Protein AF-A0A7R9D866-F1 (afdb_monomer)

Nearest PDB structures (foldseek):
  3kbt-assembly2_B  TM=8.976E-01  e=1.742E-11  Homo sapiens
  1u4q-assembly2_B  TM=5.237E-01  e=7.093E-11  Gallus gallus
  5j4o-assembly1_A  TM=8.347E-01  e=9.584E-07  Homo sapiens
  1cun-assembly1_C  TM=5.109E-01  e=5.280E-08  Gallus gallus
  1u5p-assembly1_A  TM=6.389E-01  e=6.980E-07  Gallus gallus

pLDDT: mean 73.23, std 23.26, range [23.0, 97.94]

Secondary structure (DSSP, 8-state):
--------HHHHHHHHHHHHHHHHHHHHHHHHHHHHHHHHHHHHHHHHHHHHHHHHHHHHHHSS-------------THHHHHHHHHHHHHHHHHHHHHHHHHH-GGGG-GGGHHHHHHHHHHHHHHHHHHHHHHHHHHHHHHHHHTTTT-------------------------------S-------------------------SSSSSSS--------THHHHHHHHHHHHHH-GGGHHHHHHHHHHHHHHHHHHHHHHHHHHHHHHHHHHHHHHHHHHHHHHHHHHHHHHHHS-----SSHHHHHHHHHHHHHHHHHHHHHHHHHHHHHHHHHHHHHH-GGGHHHHHHHHHHHHHHHHHTHHHHHHHHHHHHHHHHHHHHHHHHHHHHHHHHHHHHHHS-----SSHHHHHHHHHHHHHHHHHHHHHHHHHHHHHHHHHHHHHTT-TTHHHHHHHHHHHHHHHHHHHHHHHHHHHHHHHHHHHHHHHHHHHHHHHHHHHHHHHHHHHHHHHHHHHHHT-----SSHHHHHHHHHHHHHHHHHHHHHHHHHHHHHHHHHHHHHTT-TTHHHHHHHHHHHHHHHHHHHHHHHHHHHHHHHHHHHHHHHHHHHHHHHHHHHHHHHHH-S-TTSGGGGTS--S---------HHHHHHHHHHHHHHHHHHHHHHHHHHHHHHHHHHHHHHTT-TTHHHHHHHHHHHHHHHHHHHHHHHHHHHHHHHHHHHHHHTT-

Foldseek 3Di:
DDPPDPDDPVVVVVVVVVVVVVVVVVVVVVVVVVVVVVVVVVVVVVVVVVVVVVVVVVVVVVVVDDPDDDDDDDDDALPVVVVVLVVLLVVLLVVLVVLLVVLPPPPLPDQPPLVVVLVVLVVSLVVLVVCVVSLVVSVVLQVVLPVPPPDDDDDDDDDDDDPDDPPDDDDDDDDDDDPDDDDDDDDDDDDDDDDDDDDDDDDDPDDDDPPPPPDDPDPDPDPVVVVVVSSVVVSVPDVPCSVVVVVSSVVSVVSSVVSSVSSVVVSVVSCLSCLVVVLVVLLVVLVVVLVVVVVVLVPPDLDDALVRLVVVLVVLVVVVVVLVVNVVSLVVSVVSLVVCCVVPVVPNVVSVVSSVVSVVSSVVVVVSSVVSNVSSVLVNLVNVLVVLLVVLVVVLVVLQCLLQDPDCDDALVSLVVNLVVLVVSLVVLVVCVVSLVVSLVSLVVSLVVPHPCNVVSVVSNVVSVVSSVVSNVSSVVSNVVSVVVNVVNVVVVVVVLVVLVVVLVVLLVVLVVVLVVLVVVLPDLDLDDALVRLVVVLVVLVVSLVVLVVCVVSLVVSVVSLVVSLVVVDPCNVVSVVSNVVSVVSSVVSNVSSVVSNVSSVLSNLVNVLVVLLVVLLVVLVVLLVVLVDPDPDPDVVPPDDPDDDDDDDDPDPVVLVVSLVVLVVSLVVCCVVSVVSLVVSLVSLCVCVVVVRPVNVVSVVSNVVSVVSVVVSNVSSVVSNVVSVCVVVVVVVVVD

Radius of gyration: 72.18 Å; Cα contacts (8 Å, |Δi|>4): 301; chains: 1; bounding box: 142×90×202 Å

Sequence (737 aa):
MVKQECLCPADKVHKKAESINDRRNANRDKAMQYMDKLKDQLQLHQFLQVTLWCLVWYRASVMCGIVRVSGVVSCECPEREMHSSIIDCEELGEWVQEKHITAQDETYRSAKTVHSKWTRHQAFEAEIASNKDRLFRIQQVTTNSSHNRIADVTLKRTKSLNIISLASCILTKSSKSWGRWSIQLLVEGCTNQSSARQQCAPNTGKQGWAELLQNRNVTHHSPSSFSRQAADELIKEKPELSELIEPKISELGQQFDDLESTTKDKGERLFDANREVLLHQTCDDIDSWMNELEKQIESEDTGNDLASVNILMQKQQMIETQMAVKARQVSELEKQAEYIQKTAPEKIEPIIYKKTQVEERFQQLKAPLLDRQRQLEKKKEAFQFRRDVEDEKLWIAEKLPQANSTEYGNSLFNVNTLKKKNQSLRTEIDNHETRINLVCGNGQKLIEEGHEDSAEFTERIDDLLDKWGHLKDSVENRHNRLLQSEKAQQVSASVAELCARAQYLFDASEAESWMSEQELYMMVEDRGKDEISTQNLMKKHETLELAVEDYANNIRQLGETARQLTSEQHPLSDQIAVKQSQVDKLYAGLKDLAGERRAKLDEALQLFMLNREVDDLEQWIAERELVAASHELGQDYDHVTVRGGASRRNCSCPATVGLLWERFKEFARDTEAIGSERVAAVNGIADQLIGASHSDSATIAEWKDGLNEAWQDLLELIETRTQVRSKAPSLLVATRL

Mean predicted aligned error: 20.82 Å

Solvent-accessible surface area (backbone atoms only — not comparable to full-atom values): 43107 Å² total; per-residue (Å²): 136,83,86,78,78,83,71,50,74,66,53,57,49,48,56,50,51,49,54,50,49,51,53,50,49,54,50,49,50,49,51,48,52,52,51,48,51,50,48,50,48,48,48,47,49,51,47,48,49,52,44,47,50,44,46,56,48,42,55,56,39,64,77,52,76,74,86,78,76,87,81,88,87,82,90,84,73,62,75,58,60,59,55,48,54,52,49,54,49,50,56,50,41,54,48,43,51,56,49,35,53,62,49,66,53,64,80,72,76,59,79,90,50,49,66,68,50,40,58,51,46,56,55,49,53,53,54,51,59,63,46,50,65,51,54,55,52,57,51,57,66,50,62,66,65,63,72,69,79,81,80,86,82,89,86,89,77,92,86,79,92,87,88,87,78,83,93,77,81,77,95,74,85,80,88,91,78,90,88,80,90,77,91,93,86,82,89,83,86,83,90,80,79,94,76,85,80,84,88,82,86,89,83,81,98,81,83,87,81,82,83,81,84,83,84,78,93,70,86,72,86,60,76,66,66,60,61,46,56,45,48,64,55,51,60,71,76,56,70,77,62,60,76,66,48,55,63,53,53,51,50,45,50,51,51,45,52,52,37,51,50,49,38,49,57,51,48,53,55,40,47,63,73,35,46,65,58,53,50,52,51,52,52,53,58,48,49,56,50,49,62,53,49,49,62,60,62,73,49,83,79,60,60,94,46,60,68,50,26,52,52,51,50,53,52,50,54,51,49,51,54,51,49,57,52,50,52,52,51,55,60,46,51,52,57,55,48,56,50,41,51,76,76,46,60,93,64,38,66,70,52,50,53,54,50,51,54,52,50,52,54,60,56,60,55,49,56,60,54,54,48,51,49,52,54,41,48,52,53,41,52,52,42,48,47,59,47,52,54,52,57,51,51,49,53,49,61,68,48,39,61,72,28,67,50,84,82,46,64,95,42,63,69,49,19,54,53,50,48,54,51,53,51,51,53,48,53,53,50,66,60,46,46,62,56,55,54,48,55,45,50,56,42,49,50,42,41,75,72,63,43,92,61,31,70,60,45,50,55,54,42,51,57,48,50,52,55,50,50,52,45,52,50,34,40,49,51,40,49,53,50,32,54,51,43,41,52,51,41,52,51,52,50,56,50,49,55,53,49,54,52,52,48,51,57,47,55,53,48,52,51,50,56,52,50,56,55,52,42,61,63,46,70,59,83,81,45,60,90,48,55,68,52,18,54,55,50,45,58,53,46,54,54,51,51,49,55,54,59,63,44,49,59,57,56,52,49,52,56,50,52,45,48,55,60,40,71,71,72,45,99,56,30,67,58,48,54,52,52,48,53,49,52,55,48,53,54,50,51,46,52,52,43,43,54,53,43,50,49,55,35,47,54,46,37,52,51,40,51,48,50,48,59,47,52,64,43,52,53,49,48,55,58,48,38,54,66,55,66,53,90,70,93,80,64,77,72,70,80,79,76,69,97,70,90,82,82,93,77,96,69,102,49,76,65,60,60,49,52,57,50,51,53,49,51,49,52,49,50,54,47,52,55,56,46,52,52,51,53,51,50,54,46,51,51,45,52,50,41,44,73,70,65,40,95,58,35,67,60,46,47,52,54,48,50,52,53,50,50,58,52,50,52,44,48,53,46,45,49,52,53,49,56,57,58,65,45,46,65,55,50,61,55,63,75,69,116

InterPro domains:
  IPR002017 Spectrin repeat [PF00435] (88-142)
  IPR002017 Spectrin repeat [PF00435] (279-377)
  IPR002017 Spectrin repeat [PF00435] (381-484)
  IPR002017 Spectrin repeat [PF00435] (503-603)
  IPR002017 Spectrin repeat [PF00435] (654-723)
  IPR018159 Spectrin/alpha-actinin [SM00150] (83-271)
  IPR018159 Spectrin/alpha-actinin [SM00150] (277-377)
  IPR018159 Spectrin/alpha-actinin [SM00150] (383-483)
  IPR018159 Spectrin/alpha-actinin [SM00150] (502-602)
  IPR018159 Spectrin/alpha-actinin [SM00150] (608-726)
  IPR018159 Spectrin/alpha-actinin [cd00176] (279-485)
  IPR018159 Spectrin/alpha-actinin [cd00176] (503-723)

Organism: Timema poppense (NCBI:txid170557)

Structure (mmCIF, N/CA/C/O backbone):
data_AF-A0A7R9D866-F1
#
_entry.id   AF-A0A7R9D866-F1
#
loop_
_atom_site.group_PDB
_atom_site.id
_atom_site.type_symbol
_atom_site.label_atom_id
_atom_site.label_alt_id
_atom_site.label_comp_id
_atom_site.label_asym_id
_atom_site.label_entity_id
_atom_site.label_seq_id
_atom_site.pdbx_PDB_ins_code
_atom_site.Cartn_x
_atom_site.Cartn_y
_atom_site.Cartn_z
_atom_site.occupancy
_atom_site.B_iso_or_equiv
_atom_site.auth_seq_id
_atom_site.auth_comp_id
_atom_site.auth_asym_id
_atom_site.auth_atom_id
_atom_site.pdbx_PDB_model_num
ATOM 1 N N . MET A 1 1 ? 16.290 36.477 7.939 1.00 36.44 1 MET A N 1
ATOM 2 C CA . MET A 1 1 ? 16.552 35.096 7.477 1.00 36.44 1 MET A CA 1
ATOM 3 C C . MET A 1 1 ? 16.525 34.176 8.688 1.00 36.44 1 MET A C 1
ATOM 5 O O . MET A 1 1 ? 17.475 34.191 9.458 1.00 36.44 1 MET A O 1
ATOM 9 N N . VAL A 1 2 ? 15.440 33.429 8.905 1.00 38.31 2 VAL A N 1
ATOM 10 C CA . VAL A 1 2 ? 15.405 32.382 9.941 1.00 38.31 2 VAL A CA 1
ATOM 11 C C . VAL A 1 2 ? 15.874 31.089 9.278 1.00 38.31 2 VAL A C 1
ATOM 13 O O . VAL A 1 2 ? 15.253 30.644 8.316 1.00 38.31 2 VAL A O 1
ATOM 16 N N . LYS A 1 3 ? 16.992 30.515 9.738 1.00 43.59 3 LYS A N 1
ATOM 17 C CA . LYS A 1 3 ? 17.464 29.211 9.252 1.00 43.59 3 LYS A CA 1
ATOM 18 C C . LYS A 1 3 ? 16.506 28.129 9.749 1.00 43.59 3 LYS A C 1
ATOM 20 O O . LYS A 1 3 ? 16.560 27.738 10.909 1.00 43.59 3 LYS A O 1
ATOM 25 N N . GLN A 1 4 ? 15.624 27.664 8.872 1.00 44.66 4 GLN A N 1
ATOM 26 C CA . GLN A 1 4 ? 14.752 26.532 9.152 1.00 44.66 4 GLN A CA 1
ATOM 27 C C . GLN A 1 4 ? 15.505 25.249 8.780 1.00 44.66 4 GLN A C 1
ATOM 29 O O . GLN A 1 4 ? 15.511 24.824 7.627 1.00 44.66 4 GLN A O 1
ATOM 34 N N . GLU A 1 5 ? 16.223 24.683 9.752 1.00 50.91 5 GLU A N 1
ATOM 35 C CA . GLU A 1 5 ? 17.024 23.474 9.546 1.00 50.91 5 GLU A CA 1
ATOM 36 C C . GLU A 1 5 ? 16.135 22.299 9.119 1.00 50.91 5 GLU A C 1
ATOM 38 O O . GLU A 1 5 ? 15.237 21.859 9.843 1.00 50.91 5 GLU A O 1
ATOM 43 N N . CYS A 1 6 ? 16.393 21.790 7.914 1.00 52.19 6 CYS A N 1
ATOM 44 C CA . CYS A 1 6 ? 15.701 20.641 7.345 1.00 52.19 6 CYS A CA 1
ATOM 45 C C . CYS A 1 6 ? 16.206 19.343 7.988 1.00 52.19 6 CYS A C 1
ATOM 47 O O . CYS A 1 6 ? 16.961 18.588 7.383 1.00 52.19 6 CYS A O 1
ATOM 49 N N . LEU A 1 7 ? 15.776 19.099 9.228 1.00 53.88 7 LEU A N 1
ATOM 50 C CA . LEU A 1 7 ? 16.006 17.846 9.949 1.00 53.88 7 LEU A CA 1
ATOM 51 C C . LEU A 1 7 ? 15.484 16.647 9.142 1.00 53.88 7 LEU A C 1
ATOM 53 O O . LEU A 1 7 ? 14.345 16.658 8.650 1.00 53.88 7 LEU A O 1
ATOM 57 N N . CYS A 1 8 ? 16.322 15.615 9.046 1.00 58.81 8 CYS A N 1
ATOM 58 C CA . CYS A 1 8 ? 16.080 14.392 8.293 1.00 58.81 8 CYS A CA 1
ATOM 59 C C . CYS A 1 8 ? 14.799 13.690 8.795 1.00 58.81 8 CYS A C 1
ATOM 61 O O . CYS A 1 8 ? 14.462 13.787 9.982 1.00 58.81 8 CYS A O 1
ATOM 63 N N . PRO A 1 9 ? 14.065 12.939 7.947 1.00 61.91 9 PRO A N 1
ATOM 64 C CA . PRO A 1 9 ? 12.976 12.082 8.416 1.00 61.91 9 PRO A CA 1
ATOM 65 C C . PRO A 1 9 ? 13.384 11.156 9.575 1.00 61.91 9 PRO A C 1
ATOM 67 O O . PRO A 1 9 ? 12.585 10.951 10.488 1.00 61.91 9 PRO A O 1
ATOM 70 N N . ALA A 1 10 ? 14.637 10.682 9.594 1.00 65.38 10 ALA A N 1
ATOM 71 C CA . ALA A 1 10 ? 15.203 9.914 10.702 1.00 65.38 10 ALA A CA 1
ATOM 72 C C . ALA A 1 10 ? 15.223 10.708 12.023 1.00 65.38 10 ALA A C 1
ATOM 74 O O . ALA A 1 10 ? 14.770 10.194 13.043 1.00 65.38 10 ALA A O 1
ATOM 75 N N . ASP A 1 11 ? 15.632 11.981 12.007 1.00 67.06 11 ASP A N 1
ATOM 76 C CA . ASP A 1 11 ? 15.671 12.841 13.201 1.00 67.06 11 ASP A CA 1
ATOM 77 C C . ASP A 1 11 ? 14.266 13.120 13.750 1.00 67.06 11 ASP A C 1
ATOM 79 O O . ASP A 1 11 ? 14.059 13.212 14.961 1.00 67.06 11 ASP A O 1
ATOM 83 N N . LYS A 1 12 ? 13.268 13.237 12.863 1.00 70.38 12 LYS A N 1
ATOM 84 C CA . LYS A 1 12 ? 11.856 13.391 13.256 1.00 70.38 12 LYS A CA 1
ATOM 85 C C . LYS A 1 12 ? 11.315 12.122 13.917 1.00 70.38 12 LYS A C 1
ATOM 87 O O . LYS A 1 12 ? 10.538 12.223 14.866 1.00 70.38 12 LYS A O 1
ATOM 92 N N . VAL A 1 13 ? 11.729 10.943 13.447 1.00 71.56 13 VAL A N 1
ATOM 93 C CA . VAL A 1 13 ? 11.410 9.660 14.090 1.00 71.56 13 VAL A CA 1
ATOM 94 C C . VAL A 1 13 ? 12.141 9.531 15.429 1.00 71.56 13 VAL A C 1
ATOM 96 O O . VAL A 1 13 ? 11.499 9.182 16.416 1.00 71.56 13 VAL A O 1
ATOM 99 N N . HIS A 1 14 ? 13.424 9.901 15.504 1.00 74.69 14 HIS A N 1
ATOM 100 C CA . HIS A 1 14 ? 14.216 9.865 16.736 1.00 74.69 14 HIS A CA 1
ATOM 101 C C . HIS A 1 14 ? 13.623 10.770 17.824 1.00 74.69 14 HIS A C 1
ATOM 103 O O . HIS A 1 14 ? 13.295 10.286 18.903 1.00 74.69 14 HIS A O 1
ATOM 109 N N . LYS A 1 15 ? 13.333 12.042 17.510 1.00 74.94 15 LYS A N 1
ATOM 110 C CA . LYS A 1 15 ? 12.677 12.976 18.447 1.00 74.94 15 LYS A CA 1
ATOM 111 C C . LYS A 1 15 ? 11.297 12.496 18.905 1.00 74.94 15 LYS A C 1
ATOM 113 O O . LYS A 1 15 ? 10.879 12.769 20.029 1.00 74.94 15 LYS A O 1
ATOM 118 N N . LYS A 1 16 ? 10.567 11.769 18.051 1.00 76.25 16 LYS A N 1
ATOM 119 C CA . LYS A 1 16 ? 9.271 11.176 18.413 1.00 76.25 16 LYS A CA 1
ATOM 120 C C . LYS A 1 16 ? 9.440 9.938 19.303 1.00 76.25 16 LYS A C 1
ATOM 122 O O . LYS A 1 16 ? 8.628 9.747 20.205 1.00 76.25 16 LYS A O 1
ATOM 127 N N . ALA A 1 17 ? 10.492 9.145 19.099 1.00 75.31 17 ALA A N 1
ATOM 128 C CA . ALA A 1 17 ? 10.863 8.036 19.975 1.00 75.31 17 ALA A CA 1
ATOM 129 C C . ALA A 1 17 ? 11.343 8.530 21.353 1.00 75.31 17 ALA A C 1
ATOM 131 O O . ALA A 1 17 ? 10.880 8.006 22.364 1.00 75.31 17 ALA A O 1
ATOM 132 N N . GLU A 1 18 ? 12.165 9.583 21.404 1.00 80.12 18 GLU A N 1
ATOM 133 C CA . GLU A 1 18 ? 12.546 10.280 22.643 1.00 80.12 18 GLU A CA 1
ATOM 134 C C . GLU A 1 18 ? 11.307 10.792 23.378 1.00 80.12 18 GLU A C 1
ATOM 136 O O . GLU A 1 18 ? 11.073 10.385 24.508 1.00 80.12 18 GLU A O 1
ATOM 141 N N . SER A 1 19 ? 10.414 11.533 22.711 1.00 82.00 19 SER A N 1
ATOM 142 C CA . SER A 1 19 ? 9.166 12.017 23.323 1.00 82.00 19 SER A CA 1
ATOM 143 C C . SER A 1 19 ? 8.268 10.894 23.879 1.00 82.00 19 SER A C 1
ATOM 145 O O . SER A 1 19 ? 7.607 11.066 24.908 1.00 82.00 19 SER A O 1
ATOM 147 N N . ILE A 1 20 ? 8.239 9.720 23.237 1.00 79.44 20 ILE A N 1
ATOM 148 C CA . ILE A 1 20 ? 7.527 8.537 23.749 1.00 79.44 20 ILE A CA 1
ATOM 149 C C . ILE A 1 20 ? 8.255 7.942 24.963 1.00 79.44 20 ILE A C 1
ATOM 151 O O . ILE A 1 20 ? 7.600 7.574 25.940 1.00 79.44 20 ILE A O 1
ATOM 155 N N . ASN A 1 21 ? 9.587 7.872 24.934 1.00 81.88 21 ASN A N 1
ATOM 156 C CA . ASN A 1 21 ? 10.396 7.389 26.050 1.00 81.88 21 ASN A CA 1
ATOM 157 C C . ASN A 1 21 ? 10.304 8.327 27.264 1.00 81.88 21 ASN A C 1
ATOM 159 O O . ASN A 1 21 ? 10.106 7.852 28.376 1.00 81.88 21 ASN A O 1
ATOM 163 N N . ASP A 1 22 ? 10.314 9.642 27.058 1.00 84.31 22 ASP A N 1
ATOM 164 C CA . ASP A 1 22 ? 10.128 10.660 28.095 1.00 84.31 22 ASP A CA 1
ATOM 165 C C . ASP A 1 22 ? 8.741 10.561 28.728 1.00 84.31 22 ASP A C 1
ATOM 167 O O . ASP A 1 22 ? 8.611 10.568 29.950 1.00 84.31 22 ASP A O 1
ATOM 171 N N . ARG A 1 23 ? 7.687 10.366 27.922 1.00 79.88 23 ARG A N 1
ATOM 172 C CA . ARG A 1 23 ? 6.336 10.080 28.437 1.00 79.88 23 ARG A CA 1
ATOM 173 C C . ARG A 1 23 ? 6.280 8.766 29.217 1.00 79.88 23 ARG A C 1
ATOM 175 O O . ARG A 1 23 ? 5.567 8.688 30.219 1.00 79.88 23 ARG A O 1
ATOM 182 N N . ARG A 1 24 ? 7.019 7.736 28.787 1.00 80.06 24 ARG A N 1
ATOM 183 C CA . ARG A 1 24 ? 7.123 6.451 29.496 1.00 80.06 24 ARG A CA 1
ATOM 184 C C . ARG A 1 24 ? 7.842 6.614 30.834 1.00 80.06 24 ARG A C 1
ATOM 186 O O . ARG A 1 24 ? 7.365 6.083 31.834 1.00 80.06 24 ARG A O 1
ATOM 193 N N . ASN A 1 25 ? 8.934 7.371 30.858 1.00 83.12 25 ASN A N 1
ATOM 194 C CA . ASN A 1 25 ? 9.715 7.670 32.054 1.00 83.12 25 ASN A CA 1
ATOM 195 C C . ASN A 1 25 ? 8.901 8.538 33.020 1.00 83.12 25 ASN A C 1
ATOM 197 O O . ASN A 1 25 ? 8.714 8.136 34.157 1.00 83.12 25 ASN A O 1
ATOM 201 N N . ALA A 1 26 ? 8.254 9.609 32.554 1.00 83.12 26 ALA A N 1
ATOM 202 C CA . ALA A 1 26 ? 7.369 10.436 33.375 1.00 83.12 26 ALA A CA 1
ATOM 203 C C . ALA A 1 26 ? 6.179 9.653 33.969 1.00 83.12 26 ALA A C 1
ATOM 205 O O . ALA A 1 26 ? 5.779 9.901 35.106 1.00 83.12 26 ALA A O 1
ATOM 206 N N . ASN A 1 27 ? 5.611 8.685 33.239 1.00 78.06 27 ASN A N 1
ATOM 207 C CA . ASN A 1 27 ? 4.582 7.793 33.786 1.00 78.06 27 ASN A CA 1
ATOM 208 C C . ASN A 1 27 ? 5.159 6.777 34.786 1.00 78.06 27 ASN A C 1
ATOM 210 O O . ASN A 1 27 ? 4.512 6.490 35.792 1.00 78.06 27 ASN A O 1
ATOM 214 N N . ARG A 1 28 ? 6.372 6.262 34.550 1.00 79.75 28 ARG A N 1
ATOM 215 C CA . ARG A 1 28 ? 7.096 5.398 35.495 1.00 79.75 28 ARG A CA 1
ATOM 216 C C . ARG A 1 28 ? 7.444 6.152 36.780 1.00 79.75 28 ARG A C 1
ATOM 218 O O . ARG A 1 28 ? 7.249 5.603 37.857 1.00 79.75 28 ARG A O 1
ATOM 225 N N . ASP A 1 29 ? 7.877 7.402 36.682 1.00 81.88 29 ASP A N 1
ATOM 226 C CA . ASP A 1 29 ? 8.207 8.257 37.822 1.00 81.88 29 ASP A CA 1
ATOM 227 C C . ASP A 1 29 ? 6.953 8.627 38.611 1.00 81.88 29 ASP A C 1
ATOM 229 O O . ASP A 1 29 ? 6.964 8.542 39.833 1.00 81.88 29 ASP A O 1
ATOM 233 N N . LYS A 1 30 ? 5.827 8.917 37.943 1.00 80.94 30 LYS A N 1
ATOM 234 C CA . LYS A 1 30 ? 4.521 9.041 38.615 1.00 80.94 30 LYS A CA 1
ATOM 235 C C . LYS A 1 30 ? 4.125 7.747 39.328 1.00 80.94 30 LYS A C 1
ATOM 237 O O . LYS A 1 30 ? 3.687 7.806 40.470 1.00 80.94 30 LYS A O 1
ATOM 242 N N . ALA A 1 31 ? 4.301 6.582 38.702 1.00 73.62 31 ALA A N 1
ATOM 243 C CA . ALA A 1 31 ? 4.020 5.295 39.340 1.00 73.62 31 ALA A CA 1
ATOM 244 C C . ALA A 1 31 ? 4.940 5.027 40.547 1.00 73.62 31 ALA A C 1
ATOM 246 O O . ALA A 1 31 ? 4.465 4.540 41.571 1.00 73.62 31 ALA A O 1
ATOM 247 N N . MET A 1 32 ? 6.222 5.403 40.475 1.00 78.06 32 MET A N 1
ATOM 248 C CA . MET A 1 32 ? 7.142 5.349 41.616 1.00 78.06 32 MET A CA 1
ATOM 249 C C . MET A 1 32 ? 6.742 6.349 42.708 1.00 78.06 32 MET A C 1
ATOM 251 O O . MET A 1 32 ? 6.701 5.959 43.864 1.00 78.06 32 MET A O 1
ATOM 255 N N . GLN A 1 33 ? 6.310 7.568 42.371 1.00 77.56 33 GLN A N 1
ATOM 256 C CA . GLN A 1 33 ? 5.756 8.532 43.334 1.00 77.56 33 GLN A CA 1
ATOM 257 C C . GLN A 1 33 ? 4.457 8.041 43.991 1.00 77.56 33 GLN A C 1
ATOM 259 O O . GLN A 1 33 ? 4.235 8.319 45.165 1.00 77.56 33 GLN A O 1
ATOM 264 N N . TYR A 1 34 ? 3.590 7.310 43.281 1.00 74.19 34 TYR A N 1
ATOM 265 C CA . TYR A 1 34 ? 2.422 6.662 43.891 1.00 74.19 34 TYR A CA 1
ATOM 266 C C . TYR A 1 34 ? 2.832 5.495 44.798 1.00 74.19 34 TYR A C 1
ATOM 268 O O . TYR A 1 34 ? 2.288 5.366 45.889 1.00 74.19 34 TYR A O 1
ATOM 276 N N . MET A 1 35 ? 3.811 4.682 44.391 1.00 71.25 35 MET A N 1
ATOM 277 C CA . MET A 1 35 ? 4.358 3.606 45.224 1.00 71.25 35 MET A CA 1
ATOM 278 C C . MET A 1 35 ? 5.062 4.135 46.473 1.00 71.25 35 MET A C 1
ATOM 280 O O . MET A 1 35 ? 4.893 3.556 47.540 1.00 71.25 35 MET A O 1
ATOM 284 N N . ASP A 1 36 ? 5.810 5.230 46.369 1.00 72.62 36 ASP A N 1
ATOM 285 C CA . ASP A 1 36 ? 6.450 5.866 47.515 1.00 72.62 36 ASP A CA 1
ATOM 286 C C . ASP A 1 36 ? 5.413 6.581 48.385 1.00 72.62 36 ASP A C 1
ATOM 288 O O . ASP A 1 36 ? 5.452 6.386 49.584 1.00 72.62 36 ASP A O 1
ATOM 292 N N . LYS A 1 37 ? 4.366 7.218 47.837 1.00 72.56 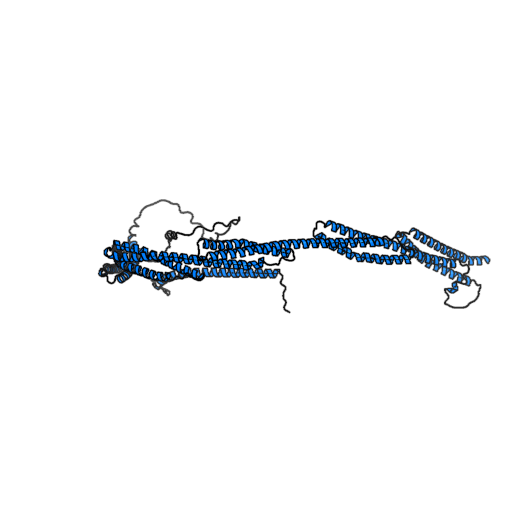37 LYS A N 1
ATOM 293 C CA . LYS A 1 37 ? 3.212 7.674 48.646 1.00 72.56 37 LYS A CA 1
ATOM 294 C C . LYS A 1 37 ? 2.485 6.535 49.366 1.00 72.56 37 LYS A C 1
ATOM 296 O O . LYS A 1 37 ? 1.990 6.740 50.469 1.00 72.56 37 LYS A O 1
ATOM 301 N N . LEU A 1 38 ? 2.399 5.347 48.766 1.00 68.62 38 LEU A N 1
ATOM 302 C CA . LEU A 1 38 ? 1.828 4.159 49.410 1.00 68.62 38 LEU A CA 1
ATOM 303 C C . LEU A 1 38 ? 2.773 3.571 50.465 1.00 68.62 38 LEU A C 1
ATOM 305 O O . LEU A 1 38 ? 2.298 3.113 51.500 1.00 68.62 38 LEU A O 1
ATOM 309 N N . LYS A 1 39 ? 4.096 3.626 50.260 1.00 67.88 39 LYS A N 1
ATOM 310 C CA . LYS A 1 39 ? 5.082 3.315 51.307 1.00 67.88 39 LYS A CA 1
ATOM 311 C C . LYS A 1 39 ? 5.056 4.344 52.423 1.00 67.88 39 LYS A C 1
ATOM 313 O O . LYS A 1 39 ? 5.127 3.931 53.564 1.00 67.88 39 LYS A O 1
ATOM 318 N N . ASP A 1 40 ? 4.922 5.629 52.122 1.00 68.94 40 ASP A N 1
ATOM 319 C CA . ASP A 1 40 ? 4.809 6.713 53.092 1.00 68.94 40 ASP A CA 1
ATOM 320 C C . ASP A 1 40 ? 3.501 6.578 53.861 1.00 68.94 40 ASP A C 1
ATOM 322 O O . ASP A 1 40 ? 3.506 6.741 55.069 1.00 68.94 40 ASP A O 1
ATOM 326 N N . GLN A 1 41 ? 2.390 6.196 53.219 1.00 63.56 41 GLN A N 1
ATOM 327 C CA . GLN A 1 41 ? 1.159 5.848 53.930 1.00 63.56 41 GLN A CA 1
ATOM 328 C C . GLN A 1 41 ? 1.303 4.571 54.754 1.00 63.56 41 GLN A C 1
ATOM 330 O O . GLN A 1 41 ? 0.787 4.538 55.862 1.00 63.56 41 GLN A O 1
ATOM 335 N N . LEU A 1 42 ? 2.012 3.541 54.281 1.00 67.88 42 LEU A N 1
ATOM 336 C CA . LEU A 1 42 ? 2.270 2.322 55.054 1.00 67.88 42 LEU A CA 1
ATOM 337 C C . LEU A 1 42 ? 3.216 2.590 56.231 1.00 67.88 42 LEU A C 1
ATOM 339 O O . LEU A 1 42 ? 2.976 2.082 57.318 1.00 67.88 42 LEU A O 1
ATOM 343 N N . GLN A 1 43 ? 4.245 3.415 56.041 1.00 63.69 43 GLN A N 1
ATOM 344 C CA . GLN A 1 43 ? 5.151 3.898 57.078 1.00 63.69 43 GLN A CA 1
ATOM 345 C C . GLN A 1 43 ? 4.433 4.848 58.021 1.00 63.69 43 GLN A C 1
ATOM 347 O O . GLN A 1 43 ? 4.685 4.768 59.209 1.00 63.69 43 GLN A O 1
ATOM 352 N N . LEU A 1 44 ? 3.499 5.677 57.554 1.00 61.81 44 LEU A N 1
ATOM 353 C CA . LEU A 1 44 ? 2.626 6.481 58.402 1.00 61.81 44 LEU A CA 1
ATOM 354 C C . LEU A 1 44 ? 1.653 5.581 59.160 1.00 61.81 44 LEU A C 1
ATOM 356 O O . LEU A 1 44 ? 1.397 5.850 60.316 1.00 61.81 44 LEU A O 1
ATOM 360 N N . HIS A 1 45 ? 1.157 4.484 58.583 1.00 59.91 45 HIS A N 1
ATOM 361 C CA . HIS A 1 45 ? 0.312 3.516 59.286 1.00 59.91 45 HIS A CA 1
ATOM 362 C C . HIS A 1 45 ? 1.116 2.715 60.316 1.00 59.91 45 HIS A C 1
ATOM 364 O O . HIS A 1 45 ? 0.642 2.490 61.423 1.00 59.91 45 HIS A O 1
ATOM 370 N N . GLN A 1 46 ? 2.350 2.326 59.991 1.00 56.44 46 GLN A N 1
ATOM 371 C CA . GLN A 1 46 ? 3.293 1.681 60.906 1.00 56.44 46 GLN A CA 1
ATOM 372 C C . GLN A 1 46 ? 3.793 2.656 61.970 1.00 56.44 46 GLN A C 1
ATOM 374 O O . GLN A 1 46 ? 3.942 2.255 63.112 1.00 56.44 46 GLN A O 1
ATOM 379 N N . PHE A 1 47 ? 3.986 3.932 61.646 1.00 57.47 47 PHE A N 1
ATOM 380 C CA . PHE A 1 47 ? 4.346 4.998 62.576 1.00 57.47 47 PHE A CA 1
ATOM 381 C C . PHE A 1 47 ? 3.144 5.419 63.413 1.00 57.47 47 PHE A C 1
ATOM 383 O O . PHE A 1 47 ? 3.328 5.728 64.574 1.00 57.47 47 PHE A O 1
ATOM 390 N N . LEU A 1 48 ? 1.914 5.365 62.898 1.00 55.75 48 LEU A N 1
ATOM 391 C CA . LEU A 1 48 ? 0.677 5.528 63.665 1.00 55.75 48 LEU A CA 1
ATOM 392 C C . LEU A 1 48 ? 0.428 4.318 64.555 1.00 55.75 48 LEU A C 1
ATOM 394 O O . LEU A 1 48 ? -0.020 4.500 65.674 1.00 55.75 48 LEU A O 1
ATOM 398 N N . GLN A 1 49 ? 0.784 3.100 64.140 1.00 51.38 49 GLN A N 1
ATOM 399 C CA . GLN A 1 49 ? 0.792 1.948 65.040 1.00 51.38 49 GLN A CA 1
ATOM 400 C C . GLN A 1 49 ? 1.920 2.034 66.067 1.00 51.38 49 GLN A C 1
ATOM 402 O O . GLN A 1 49 ? 1.661 1.782 67.232 1.00 51.38 49 GLN A O 1
ATOM 407 N N . VAL A 1 50 ? 3.128 2.465 65.701 1.00 50.44 50 VAL A N 1
ATOM 408 C CA . VAL A 1 50 ? 4.253 2.668 66.630 1.00 50.44 50 VAL A CA 1
ATOM 409 C C . VAL A 1 50 ? 4.033 3.890 67.517 1.00 50.44 50 VAL A C 1
ATOM 411 O O . VAL A 1 50 ? 4.507 3.876 68.637 1.00 50.44 50 VAL A O 1
ATOM 414 N N . THR A 1 51 ? 3.268 4.905 67.110 1.00 46.59 51 THR A N 1
ATOM 415 C CA . THR A 1 51 ? 2.861 6.034 67.965 1.00 46.59 51 THR A CA 1
ATOM 416 C C . THR A 1 51 ? 1.562 5.782 68.704 1.00 46.59 51 THR A C 1
ATOM 418 O O . THR A 1 51 ? 1.394 6.373 69.752 1.00 46.59 51 THR A O 1
ATOM 421 N N . LEU A 1 52 ? 0.696 4.857 68.287 1.00 49.28 52 LEU A N 1
ATOM 422 C CA . LEU A 1 52 ? -0.344 4.294 69.152 1.00 49.28 52 LEU A CA 1
ATOM 423 C C . LEU A 1 52 ? 0.297 3.409 70.219 1.00 49.28 52 LEU A C 1
ATOM 425 O O . LEU A 1 52 ? 0.006 3.589 71.393 1.00 49.28 52 LEU A O 1
ATOM 429 N N . TRP A 1 53 ? 1.241 2.542 69.849 1.00 45.50 53 TRP A N 1
ATOM 430 C CA . TRP A 1 53 ? 2.058 1.779 70.793 1.00 45.50 53 TRP A CA 1
ATOM 431 C C . TRP A 1 53 ? 2.893 2.703 71.673 1.00 45.50 53 TRP A C 1
ATOM 433 O O . TRP A 1 53 ? 2.904 2.494 72.874 1.00 45.50 53 TRP A O 1
ATOM 443 N N . CYS A 1 54 ? 3.503 3.764 71.143 1.00 43.59 54 CYS A N 1
ATOM 444 C CA . CYS A 1 54 ? 4.218 4.756 71.941 1.00 43.59 54 CYS A CA 1
ATOM 445 C C . CYS A 1 54 ? 3.293 5.743 72.655 1.00 43.59 54 CYS A C 1
ATOM 447 O O . CYS A 1 54 ? 3.766 6.351 73.589 1.00 43.59 54 CYS A O 1
ATOM 449 N N . LEU A 1 55 ? 2.008 5.904 72.327 1.00 42.88 55 LEU A N 1
ATOM 450 C CA . LEU A 1 55 ? 1.042 6.662 73.141 1.00 42.88 55 LEU A CA 1
ATOM 451 C C . LEU A 1 55 ? 0.447 5.782 74.239 1.00 42.88 55 LEU A C 1
ATOM 453 O O . LEU A 1 55 ? 0.161 6.282 75.318 1.00 42.88 55 LEU A O 1
ATOM 457 N N . VAL A 1 56 ? 0.322 4.476 74.012 1.00 47.94 56 VAL A N 1
ATOM 458 C CA . VAL A 1 56 ? 0.062 3.475 75.054 1.00 47.94 56 VAL A CA 1
ATOM 459 C C . VAL A 1 56 ? 1.276 3.385 75.987 1.00 47.94 56 VAL A C 1
ATOM 461 O O . VAL A 1 56 ? 1.123 3.477 77.201 1.00 47.94 56 VAL A O 1
ATOM 464 N N . TRP A 1 57 ? 2.491 3.335 75.437 1.00 39.59 57 TRP A N 1
ATOM 465 C CA . TRP A 1 57 ? 3.748 3.293 76.188 1.00 39.59 57 TRP A CA 1
ATOM 466 C C . TRP A 1 57 ? 4.091 4.641 76.829 1.00 39.59 57 TRP A C 1
ATOM 468 O O . TRP A 1 57 ? 4.591 4.642 77.935 1.00 39.59 57 TRP A O 1
ATOM 478 N N . TYR A 1 58 ? 3.749 5.788 76.233 1.00 37.06 58 TYR A N 1
ATOM 479 C CA . TYR A 1 58 ? 3.942 7.124 76.821 1.00 37.06 58 TYR A CA 1
ATOM 480 C C . TYR A 1 58 ? 2.805 7.507 77.773 1.00 37.06 58 TYR A C 1
ATOM 482 O O . TYR A 1 58 ? 3.062 8.229 78.722 1.00 37.06 58 TYR A O 1
ATOM 490 N N . ARG A 1 59 ? 1.582 6.968 77.647 1.00 40.38 59 ARG A N 1
ATOM 491 C CA . ARG A 1 59 ? 0.618 6.992 78.767 1.00 40.38 59 ARG A CA 1
ATOM 492 C C . ARG A 1 59 ? 1.115 6.119 79.923 1.00 40.38 59 ARG A C 1
ATOM 494 O O . ARG A 1 59 ? 1.005 6.548 81.065 1.00 40.38 59 ARG A O 1
ATOM 501 N N . ALA A 1 60 ? 1.757 4.981 79.648 1.00 39.75 60 ALA A N 1
ATOM 502 C CA . ALA A 1 60 ? 2.435 4.190 80.679 1.00 39.75 60 ALA A CA 1
ATOM 503 C C . ALA A 1 60 ? 3.693 4.887 81.258 1.00 39.75 60 ALA A C 1
ATOM 505 O O . ALA A 1 60 ? 3.929 4.806 82.459 1.00 39.75 60 ALA A O 1
ATOM 506 N N . SER A 1 61 ? 4.472 5.621 80.453 1.00 32.09 61 SER A N 1
ATOM 507 C CA . SER A 1 61 ? 5.704 6.311 80.879 1.00 32.09 61 SER A CA 1
ATOM 508 C C . SER A 1 61 ? 5.481 7.720 81.436 1.00 32.09 61 SER A C 1
ATOM 510 O O . SER A 1 61 ? 6.301 8.185 82.212 1.00 32.09 61 SER A O 1
ATOM 512 N N . VAL A 1 62 ? 4.382 8.408 81.119 1.00 36.03 62 VAL A N 1
ATOM 513 C CA . VAL A 1 62 ? 4.005 9.679 81.773 1.00 36.03 62 VAL A CA 1
ATOM 514 C C . VAL A 1 62 ? 3.279 9.425 83.096 1.00 36.03 62 VAL A C 1
ATOM 516 O O . VAL A 1 62 ? 3.390 10.244 84.002 1.00 36.03 62 VAL A O 1
ATOM 519 N N . MET A 1 63 ? 2.662 8.249 83.284 1.00 38.22 63 MET A N 1
ATOM 520 C CA . MET A 1 63 ? 2.377 7.736 84.634 1.00 38.22 63 MET A CA 1
ATOM 521 C C . MET A 1 63 ? 3.644 7.290 85.394 1.00 38.22 63 MET A C 1
ATOM 523 O O . MET A 1 63 ? 3.583 7.073 86.598 1.00 38.22 63 MET A O 1
ATOM 527 N N . CYS A 1 64 ? 4.796 7.180 84.725 1.00 33.94 64 CYS A N 1
ATOM 528 C CA . CYS A 1 64 ? 6.069 6.735 85.300 1.00 33.94 64 CYS A CA 1
ATOM 529 C C . CYS A 1 64 ? 7.175 7.776 85.036 1.00 33.94 64 CYS A C 1
ATOM 531 O O . CYS A 1 64 ? 8.173 7.509 84.365 1.00 33.94 64 CYS A O 1
ATOM 533 N N . GLY A 1 65 ? 6.945 9.008 85.502 1.00 30.48 65 GLY A N 1
ATOM 534 C CA . GLY A 1 65 ? 7.748 10.178 85.144 1.00 30.48 65 GLY A CA 1
ATOM 535 C C . GLY A 1 65 ? 9.241 10.039 85.462 1.00 30.48 65 GLY A C 1
ATOM 536 O O . GLY A 1 65 ? 9.650 10.140 86.616 1.00 30.48 65 GLY A O 1
ATOM 537 N N . ILE A 1 66 ? 10.068 9.891 84.422 1.00 29.98 66 ILE A N 1
ATOM 538 C CA . ILE A 1 66 ? 11.534 9.921 84.520 1.00 29.98 66 ILE A CA 1
ATOM 539 C C . ILE A 1 66 ? 12.100 10.893 83.477 1.00 29.98 66 ILE A C 1
ATOM 541 O O . ILE A 1 66 ? 12.450 10.521 82.358 1.00 29.98 66 ILE A O 1
ATOM 545 N N . VAL A 1 67 ? 12.264 12.154 83.885 1.00 25.86 67 VAL A N 1
ATOM 546 C CA . VAL A 1 67 ? 13.324 13.019 83.347 1.00 25.86 67 VAL A CA 1
ATOM 547 C C . VAL A 1 67 ? 14.544 12.793 84.233 1.00 25.86 67 VAL A C 1
ATOM 549 O O . VAL A 1 67 ? 14.607 13.307 85.348 1.00 25.86 67 VAL A O 1
ATOM 552 N N . ARG A 1 68 ? 15.506 11.989 83.769 1.00 31.44 68 ARG A N 1
ATOM 553 C CA . ARG A 1 68 ? 16.729 11.721 84.536 1.00 31.44 68 ARG A CA 1
ATOM 554 C C . ARG A 1 68 ? 17.811 12.733 84.170 1.00 31.44 68 ARG A C 1
ATOM 556 O O . ARG A 1 68 ? 18.496 12.586 83.161 1.00 31.44 68 ARG A O 1
ATOM 563 N N . VAL A 1 69 ? 17.971 13.746 85.019 1.00 25.16 69 VAL A N 1
ATOM 564 C CA . VAL A 1 69 ? 19.246 14.469 85.126 1.00 25.16 69 VAL A CA 1
ATOM 565 C C . VAL A 1 69 ? 20.305 13.490 85.646 1.00 25.16 69 VAL A C 1
ATOM 567 O O . VAL A 1 69 ? 20.007 12.579 86.419 1.00 25.16 69 VAL A O 1
ATOM 570 N N . SER A 1 70 ? 21.533 13.644 85.163 1.00 29.88 70 SER A N 1
ATOM 571 C CA . SER A 1 70 ? 22.651 12.738 85.415 1.00 29.88 70 SER A CA 1
ATOM 572 C C . SER A 1 70 ? 23.027 12.596 86.894 1.00 29.88 70 SER A C 1
ATOM 574 O O . SER A 1 70 ? 23.235 13.595 87.575 1.00 29.88 70 SER A O 1
ATOM 576 N N . GLY A 1 71 ? 23.330 11.361 87.306 1.00 30.08 71 GLY A N 1
ATOM 577 C CA . GLY A 1 71 ? 24.421 11.103 88.249 1.00 30.08 71 GLY A CA 1
ATOM 578 C C . GLY A 1 71 ? 24.076 10.496 89.614 1.00 30.08 71 GLY A C 1
ATOM 579 O O . GLY A 1 71 ? 23.050 10.780 90.215 1.00 30.08 71 GLY A O 1
ATOM 580 N N . VAL A 1 72 ? 25.072 9.747 90.102 1.00 24.22 72 VAL A N 1
ATOM 581 C CA . VAL A 1 72 ? 25.276 9.216 91.463 1.00 24.22 72 VAL A CA 1
ATOM 582 C C . VAL A 1 72 ? 24.497 7.944 91.841 1.00 24.22 72 VAL A C 1
ATOM 584 O O . VAL A 1 72 ? 23.294 7.803 91.650 1.00 24.22 72 VAL A O 1
ATOM 587 N N . VAL A 1 73 ? 25.278 6.996 92.364 1.00 36.81 73 VAL A N 1
ATOM 588 C CA . VAL A 1 73 ? 24.912 5.662 92.852 1.00 36.81 73 VAL A CA 1
ATOM 589 C C . VAL A 1 73 ? 24.697 5.724 94.363 1.00 36.81 73 VAL A C 1
ATOM 591 O O . VAL A 1 73 ? 25.539 6.297 95.049 1.00 36.81 73 VAL A O 1
ATOM 594 N N . SER A 1 74 ? 23.664 5.046 94.867 1.00 23.88 74 SER A N 1
ATOM 595 C CA . SER A 1 74 ? 23.594 4.541 96.246 1.00 23.88 74 SER A CA 1
ATOM 596 C C . SER A 1 74 ? 22.820 3.223 96.264 1.00 23.88 74 SER A C 1
ATOM 598 O O . SER A 1 74 ? 21.795 3.102 95.596 1.00 23.88 74 SER A O 1
ATOM 600 N N . CYS A 1 75 ? 23.320 2.245 97.017 1.00 32.56 75 CYS A N 1
ATOM 601 C CA . CYS A 1 75 ? 22.643 0.974 97.282 1.00 32.56 75 CYS A CA 1
ATOM 602 C C . CYS A 1 75 ? 21.723 1.121 98.507 1.00 32.56 75 CYS A C 1
ATOM 604 O O . CYS A 1 75 ? 22.112 1.795 99.459 1.00 32.56 75 CYS A O 1
ATOM 606 N N . GLU A 1 76 ? 20.564 0.457 98.530 1.00 29.75 76 GLU A N 1
ATOM 607 C CA . GLU A 1 76 ? 19.710 0.332 99.726 1.00 29.75 76 GLU A CA 1
ATOM 608 C C . GLU A 1 76 ? 19.251 -1.125 99.939 1.00 29.75 76 GLU A C 1
ATOM 610 O O . GLU A 1 76 ? 19.276 -1.932 99.010 1.00 29.75 76 GLU A O 1
ATOM 615 N N . CYS A 1 77 ? 18.918 -1.467 101.190 1.00 30.48 77 CYS A N 1
ATOM 616 C CA . CYS A 1 77 ? 18.884 -2.842 101.707 1.00 30.48 77 CYS A CA 1
ATOM 617 C C . CYS A 1 77 ? 17.583 -3.637 101.437 1.00 30.48 77 CYS A C 1
ATOM 619 O O . CYS A 1 77 ? 16.513 -3.034 101.334 1.00 30.48 77 CYS A O 1
ATOM 621 N N . PRO A 1 78 ? 17.635 -4.989 101.473 1.00 43.34 78 PRO A N 1
ATOM 622 C CA . PRO A 1 78 ? 16.471 -5.846 101.209 1.00 43.34 78 PRO A CA 1
ATOM 623 C C . PRO A 1 78 ? 15.307 -5.771 102.224 1.00 43.34 78 PRO A C 1
ATOM 625 O O . PRO A 1 78 ? 14.161 -5.992 101.841 1.00 43.34 78 PRO A O 1
ATOM 628 N N . GLU A 1 79 ? 15.537 -5.434 103.503 1.00 44.06 79 GLU A N 1
ATOM 629 C CA . GLU A 1 79 ? 14.491 -5.503 104.554 1.00 44.06 79 GLU A CA 1
ATOM 630 C C . GLU A 1 79 ? 13.246 -4.617 104.303 1.00 44.06 79 GLU A C 1
ATOM 632 O O . GLU A 1 79 ? 12.184 -4.877 104.872 1.00 44.06 79 GLU A O 1
ATOM 637 N N . ARG A 1 80 ? 13.328 -3.598 103.431 1.00 48.22 80 ARG A N 1
ATOM 638 C CA . ARG A 1 80 ? 12.173 -2.745 103.082 1.00 48.22 80 ARG A CA 1
ATOM 639 C C . ARG A 1 80 ? 11.117 -3.449 102.224 1.00 48.22 80 ARG A C 1
ATOM 641 O O . ARG A 1 80 ? 9.934 -3.170 102.410 1.00 48.22 80 ARG A O 1
ATOM 648 N N . GLU A 1 81 ? 11.504 -4.339 101.305 1.00 47.91 81 GLU A N 1
ATOM 649 C CA . GLU A 1 81 ? 10.550 -4.945 100.353 1.00 47.91 81 GLU A CA 1
ATOM 650 C C . GLU A 1 81 ? 9.579 -5.917 101.053 1.00 47.91 81 GLU A C 1
ATOM 652 O O . GLU A 1 81 ? 8.396 -5.979 100.708 1.00 47.91 81 GLU A O 1
ATOM 657 N N . MET A 1 82 ? 10.039 -6.617 102.098 1.00 48.28 82 MET A N 1
ATOM 658 C CA . MET A 1 82 ? 9.210 -7.569 102.849 1.00 48.28 82 MET A CA 1
ATOM 659 C C . MET A 1 82 ? 8.201 -6.872 103.774 1.00 48.28 82 MET A C 1
ATOM 661 O O . MET A 1 82 ? 7.049 -7.296 103.845 1.00 48.28 82 MET A O 1
ATOM 665 N N . HIS A 1 83 ? 8.592 -5.772 104.431 1.00 53.16 83 HIS A N 1
ATOM 666 C CA . HIS A 1 83 ? 7.653 -4.957 105.210 1.00 53.16 83 HIS A CA 1
ATOM 667 C C . HIS A 1 83 ? 6.610 -4.266 104.323 1.00 53.16 83 HIS A C 1
ATOM 669 O O . HIS A 1 83 ? 5.442 -4.255 104.701 1.00 53.16 83 HIS A O 1
ATOM 675 N N . SER A 1 84 ? 6.995 -3.766 103.137 1.00 55.44 84 SER A N 1
ATOM 676 C CA . SER A 1 84 ? 6.021 -3.269 102.149 1.00 55.44 84 SER A CA 1
ATOM 677 C C . SER A 1 84 ? 5.022 -4.361 101.790 1.00 55.44 84 SER A C 1
ATOM 679 O O . SER A 1 84 ? 3.829 -4.144 101.907 1.00 55.44 84 SER A O 1
ATOM 681 N N . SER A 1 85 ? 5.502 -5.565 101.462 1.00 57.69 85 SER A N 1
ATOM 682 C CA . SER A 1 85 ? 4.638 -6.666 101.016 1.00 57.69 85 SER A CA 1
ATOM 683 C C . SER A 1 85 ? 3.609 -7.109 102.065 1.00 57.69 85 SER A C 1
ATOM 685 O O . SER A 1 85 ? 2.513 -7.516 101.695 1.00 57.69 85 SER A O 1
ATOM 687 N N . ILE A 1 86 ? 3.937 -7.034 103.361 1.00 60.31 86 ILE A N 1
ATOM 688 C CA . ILE A 1 86 ? 2.992 -7.338 104.450 1.00 60.31 86 ILE A CA 1
ATOM 689 C C . ILE A 1 86 ? 1.949 -6.221 104.584 1.00 60.31 86 ILE A C 1
ATOM 691 O O . ILE A 1 86 ? 0.760 -6.522 104.645 1.00 60.31 86 ILE A O 1
ATOM 695 N N . ILE A 1 87 ? 2.370 -4.953 104.532 1.00 65.56 87 ILE A N 1
ATOM 696 C CA . ILE A 1 87 ? 1.457 -3.797 104.530 1.00 65.56 87 ILE A CA 1
ATOM 697 C C . ILE A 1 87 ? 0.537 -3.845 103.299 1.00 65.56 87 ILE A C 1
ATOM 699 O O . ILE A 1 87 ? -0.667 -3.692 103.436 1.00 65.56 87 ILE A O 1
ATOM 703 N N . ASP A 1 88 ? 1.063 -4.169 102.115 1.00 64.62 88 ASP A N 1
ATOM 704 C CA . ASP A 1 88 ? 0.292 -4.358 100.880 1.00 64.62 88 ASP A CA 1
ATOM 705 C C . ASP A 1 88 ? -0.741 -5.504 100.997 1.00 64.62 88 ASP A C 1
ATOM 707 O O . ASP A 1 88 ? -1.810 -5.430 100.387 1.00 64.62 88 ASP A O 1
ATOM 711 N N . CYS A 1 89 ? -0.459 -6.556 101.783 1.00 65.44 89 CYS A N 1
ATOM 712 C CA . CYS A 1 89 ? -1.429 -7.617 102.095 1.00 65.44 89 CYS A CA 1
ATOM 713 C C . CYS A 1 89 ? -2.513 -7.145 103.070 1.00 65.44 89 CYS A C 1
ATOM 715 O O . CYS A 1 89 ? -3.680 -7.484 102.884 1.00 65.44 89 CYS A O 1
ATOM 717 N N . GLU A 1 90 ? -2.137 -6.396 104.108 1.00 69.75 90 GLU A N 1
ATOM 718 C CA . GLU A 1 90 ? -3.064 -5.872 105.116 1.00 69.75 90 GLU A CA 1
ATOM 719 C C . GLU A 1 90 ? -3.977 -4.795 104.508 1.00 69.75 90 GLU A C 1
ATOM 721 O O . GLU A 1 90 ? -5.195 -4.926 104.595 1.00 69.75 90 GLU A O 1
ATOM 726 N N . GLU A 1 91 ? -3.431 -3.824 103.769 1.00 75.94 91 GLU A N 1
ATOM 727 C CA . GLU A 1 91 ? -4.196 -2.806 103.033 1.00 75.94 91 GLU A CA 1
ATOM 728 C C . GLU A 1 91 ? -5.127 -3.422 101.977 1.00 75.94 91 GLU A C 1
ATOM 730 O O . GLU A 1 91 ? -6.273 -2.988 101.828 1.00 75.94 91 GLU A O 1
ATOM 735 N N . LEU A 1 92 ? -4.670 -4.438 101.229 1.00 75.12 92 LEU A N 1
ATOM 736 C CA . LEU A 1 92 ? -5.540 -5.129 100.275 1.00 75.12 92 LEU A CA 1
ATOM 737 C C . LEU A 1 92 ? -6.600 -5.975 100.996 1.00 75.12 92 LEU A C 1
ATOM 739 O O . LEU A 1 92 ? -7.712 -6.079 100.491 1.00 75.12 92 LEU A O 1
ATOM 743 N N . GLY A 1 93 ? -6.300 -6.535 102.170 1.00 72.75 93 GLY A N 1
ATOM 744 C CA . GLY A 1 93 ? -7.262 -7.250 103.012 1.00 72.75 93 GLY A CA 1
ATOM 745 C C . GLY A 1 93 ? -8.347 -6.345 103.583 1.00 72.75 93 GLY A C 1
ATOM 746 O O . GLY A 1 93 ? -9.529 -6.660 103.454 1.00 72.75 93 GLY A O 1
ATOM 747 N N . GLU A 1 94 ? -7.974 -5.190 104.134 1.00 78.31 94 GLU A N 1
ATOM 748 C CA . GLU A 1 94 ? -8.922 -4.168 104.587 1.00 78.31 94 GLU A CA 1
ATOM 749 C C . GLU A 1 94 ? -9.795 -3.674 103.425 1.00 78.31 94 GLU A C 1
ATOM 751 O O . GLU A 1 94 ? -11.020 -3.631 103.554 1.00 78.31 94 GLU A O 1
ATOM 756 N N . TRP A 1 95 ? -9.198 -3.407 102.256 1.00 83.31 95 TRP A N 1
ATOM 757 C CA . TRP A 1 95 ? -9.933 -3.030 101.046 1.00 83.31 95 TRP A CA 1
ATOM 758 C C . TRP A 1 95 ? -10.885 -4.138 100.571 1.00 83.31 95 TRP A C 1
ATOM 760 O O . TRP A 1 95 ? -12.047 -3.861 100.276 1.00 83.31 95 TRP A O 1
ATOM 770 N N . VAL A 1 96 ? -10.446 -5.403 100.530 1.00 79.25 96 VAL A N 1
ATOM 771 C CA . VAL A 1 96 ? -11.313 -6.536 100.161 1.00 79.25 96 VAL A CA 1
ATOM 772 C C . VAL A 1 96 ? -12.478 -6.648 101.141 1.00 79.25 96 VAL A C 1
ATOM 774 O O . VAL A 1 96 ? -13.610 -6.810 100.694 1.00 79.25 96 VAL A O 1
ATOM 777 N N . GLN A 1 97 ? -12.258 -6.487 102.447 1.00 77.12 97 GLN A N 1
ATOM 778 C CA . GLN A 1 97 ? -13.330 -6.547 103.445 1.00 77.12 97 GLN A CA 1
ATOM 779 C C . GLN A 1 97 ? -14.302 -5.357 103.350 1.00 77.12 97 GLN A C 1
ATOM 781 O O . GLN A 1 97 ? -15.516 -5.569 103.367 1.00 77.12 97 GLN A O 1
ATOM 786 N N . GLU A 1 98 ? -13.815 -4.127 103.154 1.00 81.94 98 GLU A N 1
ATOM 787 C CA . GLU A 1 98 ? -14.649 -2.938 102.903 1.00 81.94 98 GLU A CA 1
ATOM 788 C C . GLU A 1 98 ? -15.532 -3.126 101.652 1.00 81.94 98 GLU A C 1
ATOM 790 O O . GLU A 1 98 ? -16.750 -2.885 101.656 1.00 81.94 98 GLU A O 1
ATOM 795 N N . LYS A 1 99 ? -14.932 -3.616 100.563 1.00 80.88 99 LYS A N 1
ATOM 796 C CA . LYS A 1 99 ? -15.630 -3.868 99.298 1.00 80.88 99 LYS A CA 1
ATOM 797 C C . LYS A 1 99 ? -16.553 -5.078 99.381 1.00 80.88 99 LYS A C 1
ATOM 799 O O . LYS A 1 99 ? -17.610 -5.048 98.760 1.00 80.88 99 LYS A O 1
ATOM 804 N N . HIS A 1 100 ? -16.240 -6.083 100.193 1.00 77.94 100 HIS A N 1
ATOM 805 C CA . HIS A 1 100 ? -17.108 -7.230 100.459 1.00 77.94 100 HIS A CA 1
ATOM 806 C C . HIS A 1 100 ? -18.354 -6.818 101.249 1.00 77.94 100 HIS A C 1
ATOM 808 O O . HIS A 1 100 ? -19.457 -7.205 100.871 1.00 77.94 100 HIS A O 1
ATOM 814 N N . ILE A 1 101 ? -18.233 -5.924 102.236 1.00 77.50 101 ILE A N 1
ATOM 815 C CA . ILE A 1 101 ? -19.392 -5.292 102.893 1.00 77.50 101 ILE A CA 1
ATOM 816 C C . ILE A 1 101 ? -20.234 -4.507 101.865 1.00 77.50 101 ILE A C 1
ATOM 818 O O . ILE A 1 101 ? -21.460 -4.628 101.832 1.00 77.50 101 ILE A O 1
ATOM 822 N N . THR A 1 102 ? -19.589 -3.766 100.959 1.00 73.31 102 THR A N 1
ATOM 823 C CA . THR A 1 102 ? -20.258 -3.016 99.872 1.00 73.31 102 THR A CA 1
ATOM 824 C C . THR A 1 102 ? -20.936 -3.936 98.834 1.00 73.31 102 THR A C 1
ATOM 826 O O . THR A 1 102 ? -22.004 -3.621 98.290 1.00 73.31 102 THR A O 1
ATOM 829 N N . ALA A 1 103 ? -20.359 -5.108 98.565 1.00 70.88 103 ALA A N 1
ATOM 830 C CA . ALA A 1 103 ? -20.940 -6.138 97.711 1.00 70.88 103 ALA A CA 1
ATOM 831 C C . ALA A 1 103 ? -22.135 -6.816 98.403 1.00 70.88 103 ALA A C 1
ATOM 833 O O . ALA A 1 103 ? -23.189 -6.964 97.784 1.00 70.88 103 ALA A O 1
ATOM 834 N N . GLN A 1 104 ? -22.034 -7.119 99.697 1.00 68.31 104 GLN A N 1
ATOM 835 C CA . GLN A 1 104 ? -23.109 -7.720 100.489 1.00 68.31 104 GLN A CA 1
ATOM 836 C C . GLN A 1 104 ? -24.277 -6.771 100.806 1.00 68.31 104 GLN A C 1
ATOM 838 O O . GLN A 1 104 ? -25.379 -7.256 101.051 1.00 68.31 104 GLN A O 1
ATOM 843 N N . ASP A 1 105 ? -24.089 -5.444 100.765 1.00 68.25 105 ASP A N 1
ATOM 844 C CA . ASP A 1 105 ? -25.171 -4.475 100.997 1.00 68.25 105 ASP A CA 1
ATOM 845 C C . ASP A 1 105 ? -26.372 -4.726 100.063 1.00 68.25 105 ASP A C 1
ATOM 847 O O . ASP A 1 105 ? -26.296 -4.499 98.849 1.00 68.25 105 ASP A O 1
ATOM 851 N N . GLU A 1 106 ? -27.493 -5.166 100.648 1.00 56.47 106 GLU A N 1
ATOM 852 C CA . GLU A 1 106 ? -28.740 -5.524 99.968 1.00 56.47 106 GLU A CA 1
ATOM 853 C C . GLU A 1 106 ? -29.668 -4.340 99.639 1.00 56.47 106 GLU A C 1
ATOM 855 O O . GLU A 1 106 ? -30.719 -4.534 99.017 1.00 56.47 106 GLU A O 1
ATOM 860 N N . THR A 1 107 ? -29.303 -3.093 99.966 1.00 55.78 107 THR A N 1
ATOM 861 C CA . THR A 1 107 ? -30.123 -1.902 99.645 1.00 55.78 107 THR A CA 1
ATOM 862 C C . THR A 1 107 ? -30.365 -1.702 98.134 1.00 55.78 107 THR A C 1
ATOM 864 O O . THR A 1 107 ? -31.255 -0.942 97.712 1.00 55.78 107 THR A O 1
ATOM 867 N N . TYR A 1 108 ? -29.661 -2.455 97.277 1.00 53.66 108 TYR A N 1
ATOM 868 C CA . TYR A 1 108 ? -29.963 -2.552 95.848 1.00 53.66 108 TYR A CA 1
ATOM 869 C C . TYR A 1 108 ? -31.394 -3.037 95.557 1.00 53.66 108 TYR A C 1
ATOM 871 O O . TYR A 1 108 ? -31.955 -2.564 94.567 1.00 53.66 108 TYR A O 1
ATOM 879 N N . ARG A 1 109 ? -32.026 -3.840 96.434 1.00 48.03 109 ARG A N 1
ATOM 880 C CA . ARG A 1 109 ? -33.380 -4.420 96.256 1.00 48.03 109 ARG A CA 1
ATOM 881 C C . ARG A 1 109 ? -34.523 -3.397 96.053 1.00 48.03 109 ARG A C 1
ATOM 883 O O . ARG A 1 109 ? -35.610 -3.770 95.627 1.00 48.03 109 ARG A O 1
ATOM 890 N N . SER A 1 110 ? -34.311 -2.100 96.315 1.00 53.91 110 SER A N 1
ATOM 891 C CA . SER A 1 110 ? -35.308 -1.043 96.042 1.00 53.91 110 SER A CA 1
ATOM 892 C C . SER A 1 110 ? -35.405 -0.676 94.546 1.00 53.91 110 SER A C 1
ATOM 894 O O . SER A 1 110 ? -34.478 -0.094 93.974 1.00 53.91 110 SER A O 1
ATOM 896 N N . ALA A 1 111 ? -36.550 -0.961 93.919 1.00 52.91 111 ALA A N 1
ATOM 897 C CA . ALA A 1 111 ? -36.744 -0.965 92.461 1.00 52.91 111 ALA A CA 1
ATOM 898 C C . ALA A 1 111 ? -36.726 0.401 91.730 1.00 52.91 111 ALA A C 1
ATOM 900 O O . ALA A 1 111 ? -36.787 0.434 90.505 1.00 52.91 111 ALA A O 1
ATOM 901 N N . LYS A 1 112 ? -36.653 1.551 92.416 1.00 56.47 112 LYS A N 1
ATOM 902 C CA . LYS A 1 112 ? -36.908 2.864 91.772 1.00 56.47 112 LYS A CA 1
ATOM 903 C C . LYS A 1 112 ? -35.777 3.438 90.896 1.00 56.47 112 LYS A C 1
ATOM 905 O O . LYS A 1 112 ? -35.994 4.462 90.261 1.00 56.47 112 LYS A O 1
ATOM 910 N N . THR A 1 113 ? -34.586 2.832 90.854 1.00 62.47 113 THR A N 1
ATOM 911 C CA . THR A 1 113 ? -33.419 3.366 90.104 1.00 62.47 113 THR A CA 1
ATOM 912 C C . THR A 1 113 ? -32.528 2.279 89.478 1.00 62.47 113 THR A C 1
ATOM 914 O O . THR A 1 113 ? -31.304 2.416 89.460 1.00 62.47 113 THR A O 1
ATOM 917 N N . VAL A 1 114 ? -33.122 1.195 88.957 1.00 65.38 114 VAL A N 1
ATOM 918 C CA . VAL A 1 114 ? -32.398 0.004 88.452 1.00 65.38 114 VAL A CA 1
ATOM 919 C C . VAL A 1 114 ? -31.274 0.351 87.464 1.00 65.38 114 VAL A C 1
ATOM 921 O O . VAL A 1 114 ? -30.135 -0.037 87.706 1.00 65.38 114 VAL A O 1
ATOM 924 N N . HIS A 1 115 ? -31.538 1.153 86.427 1.00 65.25 115 HIS A N 1
ATOM 925 C CA . HIS A 1 115 ? -30.522 1.513 85.426 1.00 65.25 115 HIS A CA 1
ATOM 926 C C . HIS A 1 115 ? -29.300 2.226 86.041 1.00 65.25 115 HIS A C 1
ATOM 928 O O . HIS A 1 115 ? -28.165 1.789 85.874 1.00 65.25 115 HIS A O 1
ATOM 934 N N . SER A 1 116 ? -29.527 3.263 86.860 1.00 69.31 116 SER A N 1
ATOM 935 C CA . SER A 1 116 ? -28.461 3.985 87.579 1.00 69.31 116 SER A CA 1
ATOM 936 C C . SER A 1 116 ? -27.678 3.090 88.550 1.00 69.31 116 SER A C 1
ATOM 938 O O . SER A 1 116 ? -26.498 3.343 88.805 1.00 69.31 116 SER A O 1
ATOM 940 N N . LYS A 1 117 ? -28.324 2.071 89.130 1.00 71.12 117 LYS A N 1
ATOM 941 C CA . LYS A 1 117 ? -27.672 1.077 89.992 1.00 71.12 117 LYS A CA 1
ATOM 942 C C . LYS A 1 117 ? -26.810 0.114 89.174 1.00 71.12 117 LYS A C 1
ATOM 944 O O . LYS A 1 117 ? -25.676 -0.130 89.568 1.00 71.12 117 LYS A O 1
ATOM 949 N N . TRP A 1 118 ? -27.303 -0.357 88.029 1.00 71.00 118 TRP A N 1
ATOM 950 C CA . TRP A 1 118 ? -26.562 -1.222 87.110 1.00 71.00 118 TRP A CA 1
ATOM 951 C C . TRP A 1 118 ? -25.305 -0.532 86.552 1.00 71.00 118 TRP A C 1
ATOM 953 O O . TRP A 1 118 ? -24.217 -1.089 86.652 1.00 71.00 118 TRP A O 1
ATOM 963 N N . THR A 1 119 ? -25.393 0.724 86.095 1.00 72.94 119 THR A N 1
ATOM 964 C CA . THR A 1 119 ? -24.211 1.479 85.621 1.00 72.94 119 THR A CA 1
ATOM 965 C C . THR A 1 119 ? -23.160 1.683 86.719 1.00 72.94 119 THR A C 1
ATOM 967 O O . THR A 1 119 ? -21.963 1.589 86.462 1.00 72.94 119 THR A O 1
ATOM 970 N N . ARG A 1 120 ? -23.585 1.936 87.967 1.00 76.31 120 ARG A N 1
ATOM 971 C CA . ARG A 1 120 ? -22.662 2.029 89.114 1.00 76.31 120 ARG A CA 1
ATOM 972 C C . ARG A 1 120 ? -22.045 0.682 89.479 1.00 76.31 120 ARG A C 1
ATOM 974 O O . ARG A 1 120 ? -20.891 0.649 89.887 1.00 76.31 120 ARG A O 1
ATOM 981 N N . HIS A 1 121 ? -22.786 -0.408 89.311 1.00 77.06 121 HIS A N 1
ATOM 982 C CA . HIS A 1 121 ? -22.271 -1.755 89.518 1.00 77.06 121 HIS A CA 1
ATOM 983 C C . HIS A 1 121 ? -21.207 -2.125 88.474 1.00 77.06 121 HIS A C 1
ATOM 985 O O . HIS A 1 121 ? -20.139 -2.590 88.848 1.00 77.06 121 HIS A O 1
ATOM 991 N N . GLN A 1 122 ? -21.422 -1.794 87.198 1.00 74.94 122 GLN A N 1
ATOM 992 C CA . GLN A 1 122 ? -20.423 -1.989 86.139 1.00 74.94 122 GLN A CA 1
ATOM 993 C C . GLN A 1 122 ? -19.105 -1.232 86.419 1.00 74.94 122 GLN A C 1
ATOM 995 O O . GLN A 1 122 ? -18.016 -1.728 86.133 1.00 74.94 122 GLN A O 1
ATOM 1000 N N . ALA A 1 123 ? -19.182 -0.036 87.015 1.00 77.81 123 ALA A N 1
ATOM 1001 C CA . ALA A 1 123 ? -17.997 0.704 87.456 1.00 77.81 123 ALA A CA 1
ATOM 1002 C C . ALA A 1 123 ? -17.279 0.032 88.648 1.00 77.81 123 ALA A C 1
ATOM 1004 O O . ALA A 1 123 ? -16.054 0.081 88.730 1.00 77.81 123 ALA A O 1
ATOM 1005 N N . PHE A 1 124 ? -18.028 -0.616 89.543 1.00 78.81 124 PHE A N 1
ATOM 1006 C CA . PHE A 1 124 ? -17.506 -1.367 90.690 1.00 78.81 124 PHE A CA 1
ATOM 1007 C C . PHE A 1 124 ? -16.852 -2.698 90.268 1.00 78.81 124 PHE A C 1
ATOM 1009 O O . PHE A 1 124 ? -15.773 -3.027 90.753 1.00 78.81 124 PHE A O 1
ATOM 1016 N N . GLU A 1 125 ? -17.419 -3.413 89.289 1.00 77.69 125 GLU A N 1
ATOM 1017 C CA . GLU A 1 125 ? -16.777 -4.582 88.659 1.00 77.69 125 GLU A CA 1
ATOM 1018 C C . GLU A 1 125 ? -15.428 -4.210 88.019 1.00 77.69 125 GLU A C 1
ATOM 1020 O O . GLU A 1 125 ? -14.439 -4.925 88.186 1.00 77.69 125 GLU A O 1
ATOM 1025 N N . ALA A 1 126 ? -15.350 -3.058 87.341 1.00 78.19 126 ALA A N 1
ATOM 1026 C CA . ALA A 1 126 ? -14.095 -2.549 86.786 1.00 78.19 126 ALA A CA 1
ATOM 1027 C C . ALA A 1 126 ? -13.066 -2.166 87.874 1.00 78.19 126 ALA A C 1
ATOM 1029 O O . ALA A 1 126 ? -11.862 -2.348 87.674 1.00 78.19 126 ALA A O 1
ATOM 1030 N N . GLU A 1 127 ? -13.519 -1.674 89.033 1.00 79.88 127 GLU A N 1
ATOM 1031 C CA . GLU A 1 127 ? -12.663 -1.403 90.197 1.00 79.88 127 GLU A CA 1
ATOM 1032 C C . GLU A 1 127 ? -12.068 -2.701 90.773 1.00 79.88 127 GLU A C 1
ATOM 1034 O O . GLU A 1 127 ? -10.871 -2.753 91.068 1.00 79.88 127 GLU A O 1
ATOM 1039 N N . ILE A 1 128 ? -12.865 -3.771 90.872 1.00 79.44 128 ILE A N 1
ATOM 1040 C CA . ILE A 1 128 ? -12.401 -5.098 91.312 1.00 79.44 128 ILE A CA 1
ATOM 1041 C C . ILE A 1 128 ? -11.420 -5.695 90.300 1.00 79.44 128 ILE A C 1
ATOM 1043 O O . ILE A 1 128 ? -10.314 -6.077 90.682 1.00 79.44 128 ILE A O 1
ATOM 1047 N N . ALA A 1 129 ? -11.753 -5.685 89.006 1.00 77.00 129 ALA A N 1
ATOM 1048 C CA . ALA A 1 129 ? -10.868 -6.188 87.955 1.00 77.00 129 ALA A CA 1
ATOM 1049 C C . ALA A 1 129 ? -9.482 -5.509 87.973 1.00 77.00 129 ALA A C 1
ATOM 1051 O O . ALA A 1 129 ? -8.465 -6.185 87.845 1.00 77.00 129 ALA A O 1
ATOM 1052 N N . SER A 1 130 ? -9.426 -4.194 88.216 1.00 77.12 130 SER A N 1
ATOM 1053 C CA . SER A 1 130 ? -8.169 -3.434 88.336 1.00 77.12 130 SER A CA 1
ATOM 1054 C C . SER A 1 130 ? -7.330 -3.810 89.573 1.00 77.12 130 SER A C 1
ATOM 1056 O O . SER A 1 130 ? -6.100 -3.747 89.545 1.00 77.12 130 SER A O 1
ATOM 1058 N N . ASN A 1 131 ? -7.966 -4.239 90.670 1.00 75.12 131 ASN A N 1
ATOM 1059 C CA . ASN A 1 131 ? -7.261 -4.666 91.885 1.00 75.12 131 ASN A CA 1
ATOM 1060 C C . ASN A 1 131 ? -6.832 -6.148 91.854 1.00 75.12 131 ASN A C 1
ATOM 1062 O O . ASN A 1 131 ? -5.923 -6.527 92.595 1.00 75.12 131 ASN A O 1
ATOM 1066 N N . LYS A 1 132 ? -7.373 -6.965 90.940 1.00 75.62 132 LYS A N 1
ATOM 1067 C CA . LYS A 1 132 ? -6.944 -8.361 90.717 1.00 75.62 132 LYS A CA 1
ATOM 1068 C C . LYS A 1 132 ? -5.457 -8.459 90.329 1.00 75.62 132 LYS A C 1
ATOM 1070 O O . LYS A 1 132 ? -4.739 -9.336 90.810 1.00 75.62 132 LYS A O 1
ATOM 1075 N N . ASP A 1 133 ? -4.948 -7.472 89.588 1.00 69.56 133 ASP A N 1
ATOM 1076 C CA . ASP A 1 133 ? -3.519 -7.327 89.259 1.00 69.56 133 ASP A CA 1
ATOM 1077 C C . ASP A 1 133 ? -2.629 -6.951 90.466 1.00 69.56 133 ASP A C 1
ATOM 1079 O O . ASP A 1 133 ? -1.401 -7.072 90.396 1.00 69.56 133 ASP A O 1
ATOM 1083 N N . ARG A 1 134 ? -3.194 -6.458 91.580 1.00 71.88 134 ARG A N 1
ATOM 1084 C CA . ARG A 1 134 ? -2.455 -6.258 92.845 1.00 71.88 134 ARG A CA 1
ATOM 1085 C C . ARG A 1 134 ? -2.344 -7.578 93.604 1.00 71.88 134 ARG A C 1
ATOM 1087 O O . ARG A 1 134 ? -1.234 -7.955 93.972 1.00 71.88 134 ARG A O 1
ATOM 1094 N N . LEU A 1 135 ? -3.451 -8.315 93.730 1.00 68.94 135 LEU A N 1
ATOM 1095 C CA . LEU A 1 135 ? -3.477 -9.649 94.340 1.00 68.94 135 LEU A CA 1
ATOM 1096 C C . LEU A 1 135 ? -2.478 -10.603 93.663 1.00 68.94 135 LEU A C 1
ATOM 1098 O O . LEU A 1 135 ? -1.671 -11.239 94.337 1.00 68.94 135 LEU A O 1
ATOM 1102 N N . PHE A 1 136 ? -2.465 -10.643 92.327 1.00 67.69 136 PHE A N 1
ATOM 1103 C CA . PHE A 1 136 ? -1.553 -11.503 91.567 1.00 67.69 136 PHE A CA 1
ATOM 1104 C C . PHE A 1 136 ? -0.069 -11.164 91.799 1.00 67.69 136 PHE A C 1
ATOM 1106 O O . PHE A 1 136 ? 0.773 -12.060 91.870 1.00 67.69 136 PHE A O 1
ATOM 1113 N N . ARG A 1 137 ? 0.271 -9.876 91.970 1.00 66.56 137 ARG A N 1
ATOM 1114 C CA . ARG A 1 137 ? 1.637 -9.450 92.326 1.00 66.56 137 ARG A CA 1
ATOM 1115 C C . ARG A 1 137 ? 2.028 -9.916 93.729 1.00 66.56 137 ARG A C 1
ATOM 1117 O O . ARG A 1 137 ? 3.121 -10.449 93.893 1.00 66.56 137 ARG A O 1
ATOM 1124 N N . ILE A 1 138 ? 1.129 -9.782 94.702 1.00 65.81 138 ILE A N 1
ATOM 1125 C CA . ILE A 1 138 ? 1.327 -10.227 96.091 1.00 65.81 138 ILE A CA 1
ATOM 1126 C C . ILE A 1 138 ? 1.517 -11.755 96.174 1.00 65.81 138 ILE A C 1
ATOM 1128 O O . ILE A 1 138 ? 2.438 -12.239 96.836 1.00 65.81 138 ILE A O 1
ATOM 1132 N N . GLN A 1 139 ? 0.714 -12.524 95.431 1.00 63.19 139 GLN A N 1
ATOM 1133 C CA . GLN A 1 139 ? 0.849 -13.984 95.337 1.00 63.19 139 GLN A CA 1
ATOM 1134 C C . GLN A 1 139 ? 2.199 -14.408 94.730 1.00 63.19 139 GLN A C 1
ATOM 1136 O O . GLN A 1 139 ? 2.844 -15.318 95.246 1.00 63.19 139 GLN A O 1
ATOM 1141 N N . GLN A 1 140 ? 2.687 -13.718 93.689 1.00 61.22 140 GLN A N 1
ATOM 1142 C CA . GLN A 1 140 ? 3.995 -14.032 93.092 1.00 61.22 140 GLN A CA 1
ATOM 1143 C C . GLN A 1 140 ? 5.183 -13.778 94.027 1.00 61.22 140 GLN A C 1
ATOM 1145 O O . GLN A 1 140 ? 6.191 -14.478 93.915 1.00 61.22 140 GLN A O 1
ATOM 1150 N N . VAL A 1 141 ? 5.102 -12.803 94.936 1.00 59.66 141 VAL A N 1
ATOM 1151 C CA . VAL A 1 141 ? 6.184 -12.531 95.900 1.00 59.66 141 VAL A CA 1
ATOM 1152 C C . VAL A 1 141 ? 6.353 -13.692 96.888 1.00 59.66 141 VAL A C 1
ATOM 1154 O O . VAL A 1 141 ? 7.469 -13.969 97.315 1.00 59.66 141 VAL A O 1
ATOM 1157 N N . THR A 1 142 ? 5.281 -14.423 97.206 1.00 53.19 142 THR A N 1
ATOM 1158 C CA . THR A 1 142 ? 5.287 -15.434 98.276 1.00 53.19 142 THR A CA 1
ATOM 1159 C C . THR A 1 142 ? 5.350 -16.881 97.804 1.00 53.19 142 THR A C 1
ATOM 1161 O O . THR A 1 142 ? 6.060 -17.668 98.427 1.00 53.19 142 THR A O 1
ATOM 1164 N N . THR A 1 143 ? 4.759 -17.242 96.660 1.00 49.28 143 THR A N 1
ATOM 1165 C CA . THR A 1 143 ? 4.905 -18.608 96.107 1.00 49.28 143 THR A CA 1
ATOM 1166 C C . THR A 1 143 ? 6.340 -18.942 95.678 1.00 49.28 143 THR A C 1
ATOM 1168 O O . THR A 1 143 ? 6.703 -20.110 95.562 1.00 49.28 143 THR A O 1
ATOM 1171 N N . ASN A 1 144 ? 7.183 -17.929 95.442 1.00 49.34 144 ASN A N 1
ATOM 1172 C CA . ASN A 1 144 ? 8.615 -18.129 95.190 1.00 49.34 144 ASN A CA 1
ATOM 1173 C C . ASN A 1 144 ? 9.427 -18.367 96.484 1.00 49.34 144 ASN A C 1
ATOM 1175 O O . ASN A 1 144 ? 10.546 -18.869 96.403 1.00 49.34 144 ASN A O 1
ATOM 1179 N N . SER A 1 145 ? 8.864 -18.087 97.667 1.00 46.09 145 SER A N 1
ATOM 1180 C CA . SER A 1 145 ? 9.518 -18.317 98.966 1.00 46.09 145 SER A CA 1
ATOM 1181 C C . SER A 1 145 ? 9.396 -19.765 99.455 1.00 46.09 145 SER A C 1
ATOM 1183 O O . SER A 1 145 ? 10.303 -20.272 100.115 1.00 46.09 145 SER A O 1
ATOM 1185 N N . SER A 1 146 ? 8.302 -20.460 99.130 1.00 41.31 146 SER A N 1
ATOM 1186 C CA . SER A 1 146 ? 8.051 -21.840 99.573 1.00 41.31 146 SER A CA 1
ATOM 1187 C C . SER A 1 146 ? 8.686 -22.902 98.665 1.00 41.31 146 SER A C 1
ATOM 1189 O O . SER A 1 146 ? 9.131 -23.949 99.145 1.00 41.31 146 SER A O 1
ATOM 1191 N N . HIS A 1 147 ? 8.835 -22.623 97.365 1.00 41.41 147 HIS A N 1
ATOM 1192 C CA . HIS A 1 147 ? 9.299 -23.613 96.383 1.00 41.41 147 HIS A CA 1
ATOM 1193 C C . HIS A 1 147 ? 10.788 -24.015 96.490 1.00 41.41 147 HIS A C 1
ATOM 1195 O O . HIS A 1 147 ? 11.191 -25.014 95.888 1.00 41.41 147 HIS A O 1
ATOM 1201 N N . ASN A 1 148 ? 11.600 -23.286 97.268 1.00 44.22 148 ASN A N 1
ATOM 1202 C CA . ASN A 1 148 ? 13.043 -23.532 97.435 1.00 44.22 148 ASN A CA 1
ATOM 1203 C C . ASN A 1 148 ? 13.409 -24.422 98.648 1.00 44.22 148 ASN A C 1
ATOM 1205 O O . ASN A 1 148 ? 14.586 -24.693 98.877 1.00 44.22 148 ASN A O 1
ATOM 1209 N N . ARG A 1 149 ? 12.433 -24.934 99.418 1.00 42.16 149 ARG A N 1
ATOM 1210 C CA . ARG A 1 149 ? 12.695 -25.759 100.624 1.00 42.16 149 ARG A CA 1
ATOM 1211 C C . ARG A 1 149 ? 13.106 -27.223 100.366 1.00 42.16 149 ARG A C 1
ATOM 1213 O O . ARG A 1 149 ? 13.416 -27.928 101.321 1.00 42.16 149 ARG A O 1
ATOM 1220 N N . ILE A 1 150 ? 13.081 -27.715 99.122 1.00 39.28 150 ILE A N 1
ATOM 1221 C CA . ILE A 1 150 ? 13.151 -29.168 98.820 1.00 39.28 150 ILE A CA 1
ATOM 1222 C C . ILE A 1 150 ? 14.490 -29.614 98.181 1.00 39.28 150 ILE A C 1
ATOM 1224 O O . ILE A 1 150 ? 14.716 -30.809 97.996 1.00 39.28 150 ILE A O 1
ATOM 1228 N N . ALA A 1 151 ? 15.416 -28.698 97.877 1.00 36.94 151 ALA A N 1
ATOM 1229 C CA . ALA A 1 151 ? 16.523 -28.977 96.953 1.00 36.94 151 ALA A CA 1
ATOM 1230 C C . ALA A 1 151 ? 17.964 -28.819 97.497 1.00 36.94 151 ALA A C 1
ATOM 1232 O O . ALA A 1 151 ? 18.805 -28.325 96.753 1.00 36.94 151 ALA A O 1
ATOM 1233 N N . ASP A 1 152 ? 18.297 -29.306 98.707 1.00 31.11 152 ASP A N 1
ATOM 1234 C CA . ASP A 1 152 ? 19.678 -29.792 98.956 1.00 31.11 152 ASP A CA 1
ATOM 1235 C C . ASP A 1 152 ? 19.849 -30.769 100.151 1.00 31.11 152 ASP A C 1
ATOM 1237 O O . ASP A 1 152 ? 20.027 -30.351 101.293 1.00 31.11 152 ASP A O 1
ATOM 1241 N N . VAL A 1 153 ? 19.872 -32.088 99.886 1.00 32.56 153 VAL A N 1
ATOM 1242 C CA . VAL A 1 153 ? 20.653 -33.072 100.675 1.00 32.56 153 VAL A CA 1
ATOM 1243 C C . VAL A 1 153 ? 21.220 -34.153 99.738 1.00 32.56 153 VAL A C 1
ATOM 1245 O O . VAL A 1 153 ? 20.521 -35.037 99.249 1.00 32.56 153 VAL A O 1
ATOM 1248 N N . THR A 1 154 ? 22.530 -34.078 99.515 1.00 32.53 154 THR A N 1
ATOM 1249 C CA . THR A 1 154 ? 23.381 -34.962 98.689 1.00 32.53 154 THR A CA 1
ATOM 1250 C C . THR A 1 154 ? 23.233 -36.488 98.897 1.00 32.53 154 THR A C 1
ATOM 1252 O O . THR A 1 154 ? 23.055 -36.935 100.027 1.00 32.53 154 THR A O 1
ATOM 1255 N N . LEU A 1 155 ? 23.503 -37.316 97.859 1.00 30.86 155 LEU A N 1
ATOM 1256 C CA . LEU A 1 155 ? 24.822 -37.980 97.633 1.00 30.86 155 LEU A CA 1
ATOM 1257 C C . LEU A 1 155 ? 24.807 -39.102 96.544 1.00 30.86 155 LEU A C 1
ATOM 1259 O O . LEU A 1 155 ? 23.883 -39.904 96.481 1.00 30.86 155 LEU A O 1
ATOM 1263 N N . LYS A 1 156 ? 25.958 -39.270 95.854 1.00 30.27 156 LYS A N 1
ATOM 1264 C CA . LYS A 1 156 ? 26.454 -40.428 95.042 1.00 30.27 156 LYS A CA 1
ATOM 1265 C C . LYS A 1 156 ? 26.031 -40.535 93.557 1.00 30.27 156 LYS A C 1
ATOM 1267 O O . LYS A 1 156 ? 24.894 -40.260 93.226 1.00 30.27 156 LYS A O 1
ATOM 1272 N N . ARG A 1 157 ? 26.848 -41.076 92.626 1.00 29.11 157 ARG A N 1
ATOM 1273 C CA . ARG A 1 157 ? 28.332 -41.213 92.462 1.00 29.11 157 ARG A CA 1
ATOM 1274 C C . ARG A 1 157 ? 28.600 -41.920 91.110 1.00 29.11 157 ARG A C 1
ATOM 1276 O O . ARG A 1 157 ? 28.061 -43.008 90.954 1.00 29.11 157 ARG A O 1
ATOM 1283 N N . THR A 1 158 ? 29.546 -41.455 90.264 1.00 28.45 158 THR A N 1
ATOM 1284 C CA . THR A 1 158 ? 30.176 -42.211 89.119 1.00 28.45 158 THR A CA 1
ATOM 1285 C C . THR A 1 158 ? 29.223 -42.722 88.002 1.00 28.45 158 THR A C 1
ATOM 1287 O O . THR A 1 158 ? 28.080 -43.020 88.283 1.00 28.45 158 THR A O 1
ATOM 1290 N N . LYS A 1 159 ? 29.527 -42.914 86.706 1.00 33.69 159 LYS A N 1
ATOM 1291 C CA . LYS A 1 159 ? 30.693 -42.969 85.773 1.00 33.69 159 LYS A CA 1
ATOM 1292 C C . LYS A 1 159 ? 30.078 -42.825 84.339 1.00 33.69 159 LYS A C 1
ATOM 1294 O O . LYS A 1 159 ? 28.897 -43.116 84.206 1.00 33.69 159 LYS A O 1
ATOM 1299 N N . SER A 1 160 ? 30.719 -42.453 83.223 1.00 28.52 160 SER A N 1
ATOM 1300 C CA . SER A 1 160 ? 32.109 -42.108 82.868 1.00 28.52 160 SER A CA 1
ATOM 1301 C C . SER A 1 160 ? 32.148 -41.183 81.629 1.00 28.52 160 SER A C 1
ATOM 1303 O O . SER A 1 160 ? 31.341 -41.339 80.723 1.00 28.52 160 SER A O 1
ATOM 1305 N N . LEU A 1 161 ? 33.155 -40.304 81.569 1.00 29.59 161 LEU A N 1
ATOM 1306 C CA . LEU A 1 161 ? 34.021 -39.979 80.412 1.00 29.59 161 LEU A CA 1
ATOM 1307 C C . LEU A 1 161 ? 33.515 -40.260 78.970 1.00 29.59 161 LEU A C 1
ATOM 1309 O O . LEU A 1 161 ? 33.567 -41.408 78.535 1.00 29.59 161 LEU A O 1
ATOM 1313 N N . ASN A 1 162 ? 33.214 -39.201 78.192 1.00 28.53 162 ASN A N 1
ATOM 1314 C CA . ASN A 1 162 ? 33.886 -38.903 76.900 1.00 28.53 162 ASN A CA 1
ATOM 1315 C C . ASN A 1 162 ? 33.351 -37.640 76.171 1.00 28.53 162 ASN A C 1
ATOM 1317 O O . ASN A 1 162 ? 32.860 -37.728 75.051 1.00 28.53 162 ASN A O 1
ATOM 1321 N N . ILE A 1 163 ? 33.512 -36.440 76.748 1.00 30.50 163 ILE A N 1
ATOM 1322 C CA . ILE A 1 163 ? 33.578 -35.187 75.956 1.00 30.50 163 ILE A CA 1
ATOM 1323 C C . ILE A 1 163 ? 34.690 -34.282 76.517 1.00 30.50 163 ILE A C 1
ATOM 1325 O O . ILE A 1 163 ? 34.446 -33.219 77.078 1.00 30.50 163 ILE A O 1
ATOM 1329 N N . ILE A 1 164 ? 35.942 -34.726 76.365 1.00 28.30 164 ILE A N 1
ATOM 1330 C CA . ILE A 1 164 ? 37.102 -33.827 76.261 1.00 28.30 164 ILE A CA 1
ATOM 1331 C C . ILE A 1 164 ? 37.875 -34.243 75.010 1.00 28.30 164 ILE A C 1
ATOM 1333 O O . ILE A 1 164 ? 38.780 -35.070 75.053 1.00 28.30 164 ILE A O 1
ATOM 1337 N N . SER A 1 165 ? 37.478 -33.672 73.878 1.00 27.69 165 SER A N 1
ATOM 1338 C CA . SER A 1 165 ? 38.320 -33.507 72.696 1.00 27.69 165 SER A CA 1
ATOM 1339 C C . SER A 1 165 ? 37.736 -32.372 71.854 1.00 27.69 165 SER A C 1
ATOM 1341 O O . SER A 1 165 ? 36.521 -32.194 71.832 1.00 27.69 165 SER A O 1
ATOM 1343 N N . LEU A 1 166 ? 38.601 -31.616 71.171 1.00 29.70 166 LEU A N 1
ATOM 1344 C CA . LEU A 1 166 ? 38.261 -30.511 70.258 1.00 29.70 166 LEU A CA 1
ATOM 1345 C C . LEU A 1 166 ? 37.761 -29.194 70.885 1.00 29.70 166 LEU A C 1
ATOM 1347 O O . LEU A 1 166 ? 37.007 -28.444 70.271 1.00 29.70 166 LEU A O 1
ATOM 1351 N N . ALA A 1 167 ? 38.361 -28.799 72.009 1.00 31.03 167 ALA A N 1
ATOM 1352 C CA . ALA A 1 167 ? 38.661 -27.383 72.234 1.00 31.03 167 ALA A CA 1
ATOM 1353 C C . ALA A 1 167 ? 39.989 -27.008 71.539 1.00 31.03 167 ALA A C 1
ATOM 1355 O O . ALA A 1 167 ? 41.016 -26.881 72.201 1.00 31.03 167 ALA A O 1
ATOM 1356 N N . SER A 1 168 ? 39.991 -26.885 70.203 1.00 26.77 168 SER A N 1
ATOM 1357 C CA . SER A 1 168 ? 41.046 -26.202 69.421 1.00 26.77 168 SER A CA 1
ATOM 1358 C C . SER A 1 168 ? 40.699 -26.098 67.931 1.00 26.77 168 SER A C 1
ATOM 1360 O O . SER A 1 168 ? 41.110 -26.941 67.139 1.00 26.77 168 SER A O 1
ATOM 1362 N N . CYS A 1 169 ? 40.009 -25.022 67.536 1.00 26.62 169 CYS A N 1
ATOM 1363 C CA . CYS A 1 169 ? 40.363 -24.281 66.319 1.00 26.62 169 CYS A CA 1
ATOM 1364 C C . CYS A 1 169 ? 39.701 -22.893 66.256 1.00 26.62 169 CYS A C 1
ATOM 1366 O O . CYS A 1 169 ? 38.508 -22.766 66.017 1.00 26.62 169 CYS A O 1
ATOM 1368 N N . ILE A 1 170 ? 40.558 -21.871 66.346 1.00 26.64 170 ILE A N 1
ATOM 1369 C CA . ILE A 1 170 ? 40.478 -20.632 65.559 1.00 26.64 170 ILE A CA 1
ATOM 1370 C C . ILE A 1 170 ? 39.343 -19.654 65.925 1.00 26.64 170 ILE A C 1
ATOM 1372 O O . ILE A 1 170 ? 38.287 -19.574 65.305 1.00 26.64 170 ILE A O 1
ATOM 1376 N N . LEU A 1 171 ? 39.699 -18.732 66.825 1.00 32.78 171 LEU A N 1
ATOM 1377 C CA . LEU A 1 171 ? 39.414 -17.310 66.616 1.00 32.78 171 LEU A CA 1
ATOM 1378 C C . LEU A 1 171 ? 39.879 -16.894 65.206 1.00 32.78 171 LEU A C 1
ATOM 1380 O O . LEU A 1 171 ? 41.084 -16.891 64.965 1.00 32.78 171 LEU A O 1
ATOM 1384 N N . THR A 1 172 ? 38.974 -16.525 64.291 1.00 29.59 172 THR A N 1
ATOM 1385 C CA . THR A 1 172 ? 39.101 -15.375 63.354 1.00 29.59 172 THR A CA 1
ATOM 1386 C C . THR A 1 172 ? 38.010 -15.356 62.271 1.00 29.59 172 THR A C 1
ATOM 1388 O O . THR A 1 172 ? 37.616 -16.394 61.759 1.00 29.59 172 THR A O 1
ATOM 1391 N N . LYS A 1 173 ? 37.655 -14.130 61.843 1.00 29.30 173 LYS A N 1
ATOM 1392 C CA . LYS A 1 173 ? 36.827 -13.744 60.672 1.00 29.30 173 LYS A CA 1
ATOM 1393 C C . LYS A 1 173 ? 35.325 -14.084 60.794 1.00 29.30 173 LYS A C 1
ATOM 1395 O O . LYS A 1 173 ? 34.944 -15.235 60.887 1.00 29.30 173 LYS A O 1
ATOM 1400 N N . SER A 1 174 ? 34.430 -13.103 60.938 1.00 25.67 174 SER A N 1
ATOM 1401 C CA . SER A 1 174 ? 34.095 -11.962 60.051 1.00 25.67 174 SER A CA 1
ATOM 1402 C C . SER A 1 174 ? 33.022 -12.311 59.014 1.00 25.67 174 SER A C 1
ATOM 1404 O O . SER A 1 174 ? 33.198 -13.233 58.232 1.00 25.67 174 SER A O 1
ATOM 1406 N N . SER A 1 175 ? 31.949 -11.510 59.036 1.00 31.56 175 SER A N 1
ATOM 1407 C CA . SER A 1 175 ? 31.159 -10.971 57.914 1.00 31.56 175 SER A CA 1
ATOM 1408 C C . SER A 1 175 ? 31.066 -11.745 56.580 1.00 31.56 175 SER A C 1
ATOM 1410 O O . SER A 1 175 ? 32.074 -12.075 55.962 1.00 31.56 175 SER A O 1
ATOM 1412 N N . LYS A 1 176 ? 29.832 -11.786 56.037 1.00 32.28 176 LYS A N 1
ATOM 1413 C CA . LYS A 1 176 ? 29.409 -12.184 54.666 1.00 32.28 176 LYS A CA 1
ATOM 1414 C C . LYS A 1 176 ? 28.975 -13.641 54.429 1.00 32.28 176 LYS A C 1
ATOM 1416 O O . LYS A 1 176 ? 29.590 -14.388 53.680 1.00 32.28 176 LYS A O 1
ATOM 1421 N N . SER A 1 177 ? 27.780 -13.967 54.906 1.00 27.02 177 SER A N 1
ATOM 1422 C CA . SER A 1 177 ? 26.649 -14.523 54.125 1.00 27.02 177 SER A CA 1
ATOM 1423 C C . SER A 1 177 ? 25.407 -14.370 55.030 1.00 27.02 177 SER A C 1
ATOM 1425 O O . SER A 1 177 ? 25.568 -14.301 56.241 1.00 27.02 177 SER A O 1
ATOM 1427 N N . TRP A 1 178 ? 24.171 -14.148 54.584 1.00 27.25 178 TRP A N 1
ATOM 1428 C CA . TRP A 1 178 ? 23.413 -14.826 53.533 1.00 27.25 178 TRP A CA 1
ATOM 1429 C C . TRP A 1 178 ? 22.707 -13.830 52.593 1.00 27.25 178 TRP A C 1
ATOM 1431 O O . TRP A 1 178 ? 21.518 -13.553 52.708 1.00 27.25 178 TRP A O 1
ATOM 1441 N N . GLY A 1 179 ? 23.441 -13.329 51.601 1.00 34.44 179 GLY A N 1
ATOM 1442 C CA . GLY A 1 179 ? 22.866 -12.735 50.392 1.00 34.44 179 GLY A CA 1
ATOM 1443 C C . GLY A 1 179 ? 23.092 -13.670 49.207 1.00 34.44 179 GLY A C 1
ATOM 1444 O O . GLY A 1 179 ? 23.966 -13.389 48.390 1.00 34.44 179 GLY A O 1
ATOM 1445 N N . ARG A 1 180 ? 22.405 -14.826 49.164 1.00 33.03 180 ARG A N 1
ATOM 1446 C CA . ARG A 1 180 ? 22.519 -15.804 48.056 1.00 33.03 180 ARG A CA 1
ATOM 1447 C C . ARG A 1 180 ? 21.361 -16.822 47.980 1.00 33.03 180 ARG A C 1
ATOM 1449 O O . ARG A 1 180 ? 21.603 -18.020 47.955 1.00 33.03 180 ARG A O 1
ATOM 1456 N N . TRP A 1 181 ? 20.114 -16.355 47.918 1.00 25.94 181 TRP A N 1
ATOM 1457 C CA . TRP A 1 181 ? 18.963 -17.163 47.465 1.00 25.94 181 TRP A CA 1
ATOM 1458 C C . TRP A 1 181 ? 18.147 -16.366 46.438 1.00 25.94 181 TRP A C 1
ATOM 1460 O O . TRP A 1 181 ? 17.053 -15.879 46.705 1.00 25.94 181 TRP A O 1
ATOM 1470 N N . SER A 1 182 ? 18.738 -16.161 45.259 1.00 25.34 182 SER A N 1
ATOM 1471 C CA . SER A 1 182 ? 18.059 -15.676 44.052 1.00 25.34 182 SER A CA 1
ATOM 1472 C C . SER A 1 182 ? 18.912 -15.975 42.816 1.00 25.34 182 SER A C 1
ATOM 1474 O O . SER A 1 182 ? 20.087 -15.619 42.798 1.00 25.34 182 SER A O 1
ATOM 1476 N N . ILE A 1 183 ? 18.264 -16.557 41.797 1.00 28.02 183 ILE A N 1
ATOM 1477 C CA . ILE A 1 183 ? 18.723 -16.753 40.405 1.00 28.02 183 ILE A CA 1
ATOM 1478 C C . ILE A 1 183 ? 19.801 -17.846 40.191 1.00 28.02 183 ILE A C 1
ATOM 1480 O O . ILE A 1 183 ? 20.971 -17.620 40.482 1.00 28.02 183 ILE A O 1
ATOM 1484 N N . GLN A 1 184 ? 19.400 -19.003 39.620 1.00 25.56 184 GLN A N 1
ATOM 1485 C CA . GLN A 1 184 ? 19.883 -19.526 38.313 1.00 25.56 184 GLN A CA 1
ATOM 1486 C C . GLN A 1 184 ? 19.234 -20.893 37.945 1.00 25.56 184 GLN A C 1
ATOM 1488 O O . GLN A 1 184 ? 19.679 -21.920 38.447 1.00 25.56 184 GLN A O 1
ATOM 1493 N N . LEU A 1 185 ? 18.208 -20.888 37.070 1.00 26.89 185 LEU A N 1
ATOM 1494 C CA . LEU A 1 185 ? 17.607 -21.994 36.261 1.00 26.89 185 LEU A CA 1
ATOM 1495 C C . LEU A 1 185 ? 16.193 -21.521 35.827 1.00 26.89 185 LEU A C 1
ATOM 1497 O O . LEU A 1 185 ? 15.213 -21.816 36.497 1.00 26.89 185 LEU A O 1
ATOM 1501 N N . LEU A 1 186 ? 16.018 -20.514 34.962 1.00 27.92 186 LEU A N 1
ATOM 1502 C CA . LEU A 1 186 ? 16.401 -20.348 33.545 1.00 27.92 186 LEU A CA 1
ATOM 1503 C C . LEU A 1 186 ? 15.419 -21.044 32.563 1.00 27.92 186 LEU A C 1
ATOM 1505 O O . LEU A 1 186 ? 15.498 -22.238 32.320 1.00 27.92 186 LEU A O 1
ATOM 1509 N N . VAL A 1 187 ? 14.482 -20.215 32.079 1.00 32.31 187 VAL A N 1
ATOM 1510 C CA . VAL A 1 187 ? 13.659 -20.221 30.843 1.00 32.31 187 VAL A CA 1
ATOM 1511 C C . VAL A 1 187 ? 13.741 -21.424 29.886 1.00 32.31 187 VAL A C 1
ATOM 1513 O O . VAL A 1 187 ? 14.795 -21.638 29.304 1.00 32.31 187 VAL A O 1
ATOM 1516 N N . GLU A 1 188 ? 12.579 -22.021 29.556 1.00 27.17 188 GLU A N 1
ATOM 1517 C CA . GLU A 1 188 ? 12.165 -22.413 28.183 1.00 27.17 188 GLU A CA 1
ATOM 1518 C C . GLU A 1 188 ? 10.656 -22.794 28.101 1.00 27.17 188 GLU A C 1
ATOM 1520 O O . GLU A 1 188 ? 10.090 -23.244 29.093 1.00 27.17 188 GLU A O 1
ATOM 1525 N N . GLY A 1 189 ? 10.003 -22.595 26.936 1.00 24.52 189 GLY A N 1
ATOM 1526 C CA . GLY A 1 189 ? 8.642 -23.095 26.583 1.00 24.52 189 GLY A CA 1
ATOM 1527 C C . GLY A 1 189 ? 7.423 -22.413 27.255 1.00 24.52 189 GLY A C 1
ATOM 1528 O O . GLY A 1 189 ? 6.983 -22.843 28.310 1.00 24.52 189 GLY A O 1
ATOM 1529 N N . CYS A 1 190 ? 6.889 -21.269 26.800 1.00 23.00 190 CYS A N 1
ATOM 1530 C CA . CYS A 1 190 ? 5.977 -21.032 25.651 1.00 23.00 190 CYS A CA 1
ATOM 1531 C C . CYS A 1 190 ? 4.598 -21.748 25.634 1.00 23.00 190 CYS A C 1
ATOM 1533 O O . CYS A 1 190 ? 4.524 -22.966 25.706 1.00 23.00 190 CYS A O 1
ATOM 1535 N N . THR A 1 191 ? 3.545 -20.941 25.375 1.00 24.16 191 THR A N 1
ATOM 1536 C CA . THR A 1 191 ? 2.185 -21.271 24.853 1.00 24.16 191 THR A CA 1
ATOM 1537 C C . THR A 1 191 ? 1.346 -22.293 25.647 1.00 24.16 191 THR A C 1
ATOM 1539 O O . THR A 1 191 ? 1.671 -23.468 25.676 1.00 24.16 191 THR A O 1
ATOM 1542 N N . ASN A 1 192 ? 0.192 -21.955 26.240 1.00 23.39 192 ASN A N 1
ATOM 1543 C CA . ASN A 1 192 ? -1.012 -21.456 25.553 1.00 23.39 192 ASN A CA 1
ATOM 1544 C C . ASN A 1 192 ? -2.123 -21.021 26.544 1.00 23.39 192 ASN A C 1
ATOM 1546 O O . ASN A 1 192 ? -2.112 -21.452 27.688 1.00 23.39 192 ASN A O 1
ATOM 1550 N N . GLN A 1 193 ? -3.100 -20.255 26.030 1.00 24.61 193 GLN A N 1
ATOM 1551 C CA . GLN A 1 193 ? -4.529 -20.170 26.425 1.00 24.61 193 GLN A CA 1
ATOM 1552 C C . GLN A 1 193 ? -4.878 -19.974 27.925 1.00 24.61 193 GLN A C 1
ATOM 1554 O O . GLN A 1 193 ? -4.616 -20.814 28.769 1.00 24.61 193 GLN A O 1
ATOM 1559 N N . SER A 1 194 ? -5.521 -18.889 28.371 1.00 28.77 194 SER A N 1
ATOM 1560 C CA . SER A 1 194 ? -6.845 -18.376 27.962 1.00 28.77 194 SER A CA 1
ATOM 1561 C C . SER A 1 194 ? -7.978 -19.420 28.003 1.00 28.77 194 SER A C 1
ATOM 1563 O O . SER A 1 194 ? -8.497 -19.820 26.963 1.00 28.77 194 SER A O 1
ATOM 1565 N N . SER A 1 195 ? -8.407 -19.823 29.203 1.00 24.25 195 SER A N 1
ATOM 1566 C CA . SER A 1 195 ? -9.749 -20.381 29.442 1.00 24.25 195 SER A CA 1
ATOM 1567 C C . SER A 1 195 ? -10.174 -20.208 30.911 1.00 24.25 195 SER A C 1
ATOM 1569 O O . SER A 1 195 ? -9.329 -19.976 31.771 1.00 24.25 195 SER A O 1
ATOM 1571 N N . ALA A 1 196 ? -11.479 -20.323 31.178 1.00 26.67 196 ALA A N 1
ATOM 1572 C CA . ALA A 1 196 ? -12.113 -20.351 32.504 1.00 26.67 196 ALA A CA 1
ATOM 1573 C C . ALA A 1 196 ? -11.937 -19.102 33.401 1.00 26.67 196 ALA A C 1
ATOM 1575 O O . ALA A 1 196 ? -11.403 -19.146 34.509 1.00 26.67 196 ALA A O 1
ATOM 1576 N N . ARG A 1 197 ? -12.544 -17.991 32.965 1.00 25.86 197 ARG A N 1
ATOM 1577 C CA . ARG A 1 197 ? -13.297 -17.130 33.898 1.00 25.86 197 ARG A CA 1
ATOM 1578 C C . ARG A 1 197 ? -14.678 -17.774 34.144 1.00 25.86 197 ARG A C 1
ATOM 1580 O O . ARG A 1 197 ? -15.161 -18.488 33.275 1.00 25.86 197 ARG A O 1
ATOM 1587 N N . GLN A 1 198 ? -15.315 -17.394 35.258 1.00 26.70 198 GLN A N 1
ATOM 1588 C CA . GLN A 1 198 ? -16.702 -17.686 35.692 1.00 26.70 198 GLN A CA 1
ATOM 1589 C C . GLN A 1 198 ? -17.003 -19.018 36.404 1.00 26.70 198 GLN A C 1
ATOM 1591 O O . GLN A 1 198 ? -16.435 -20.059 36.104 1.00 26.70 198 GLN A O 1
ATOM 1596 N N . GLN A 1 199 ? -17.987 -18.897 37.316 1.00 23.70 199 GLN A N 1
ATOM 1597 C CA . GLN A 1 199 ? -18.598 -19.900 38.207 1.00 23.70 199 GLN A CA 1
ATOM 1598 C C . GLN A 1 199 ? -17.684 -20.317 39.390 1.00 23.70 199 GLN A C 1
ATOM 1600 O O . GLN A 1 199 ? -16.612 -20.866 39.184 1.00 23.70 199 GLN A O 1
ATOM 1605 N N . CYS A 1 200 ? -17.993 -20.036 40.667 1.00 24.03 200 CYS A N 1
ATOM 1606 C CA . CYS A 1 200 ? -19.215 -19.500 41.295 1.00 24.03 200 CYS A CA 1
ATOM 1607 C C . CYS A 1 200 ? -18.923 -18.406 42.344 1.00 24.03 200 CYS A C 1
ATOM 1609 O O . CYS A 1 200 ? -17.834 -18.337 42.909 1.00 24.03 200 CYS A O 1
ATOM 1611 N N . ALA A 1 201 ? -19.933 -17.576 42.622 1.00 26.44 201 ALA A N 1
ATOM 1612 C CA . ALA A 1 201 ? -19.975 -16.681 43.783 1.00 26.44 201 ALA A CA 1
ATOM 1613 C C . ALA A 1 201 ? -20.613 -17.411 45.006 1.00 26.44 201 ALA A C 1
ATOM 1615 O O . ALA A 1 201 ? -20.672 -18.640 45.005 1.00 26.44 201 ALA A O 1
ATOM 1616 N N . PRO A 1 202 ? -20.996 -16.732 46.101 1.00 39.47 202 PRO A N 1
ATOM 1617 C CA . PRO A 1 202 ? -20.123 -16.580 47.261 1.00 39.47 202 PRO A CA 1
ATOM 1618 C C . PRO A 1 202 ? -20.693 -17.248 48.524 1.00 39.47 202 PRO A C 1
ATOM 1620 O O . PRO A 1 202 ? -21.895 -17.166 48.772 1.00 39.47 202 PRO A O 1
ATOM 1623 N N . ASN A 1 203 ? -19.847 -17.813 49.399 1.00 26.47 203 ASN A N 1
ATOM 1624 C CA . ASN A 1 203 ? -20.235 -17.997 50.804 1.00 26.47 203 ASN A CA 1
ATOM 1625 C C . ASN A 1 203 ? -19.072 -18.270 51.778 1.00 26.47 203 ASN A C 1
ATOM 1627 O O . ASN A 1 203 ? -17.931 -18.483 51.377 1.00 26.47 203 ASN A O 1
ATOM 1631 N N . THR A 1 204 ? -19.403 -18.260 53.074 1.00 28.27 204 THR A N 1
ATOM 1632 C CA . THR A 1 204 ? -18.557 -18.647 54.227 1.00 28.27 204 THR A CA 1
ATOM 1633 C C . THR A 1 204 ? -17.301 -17.810 54.502 1.00 28.27 204 THR A C 1
ATOM 1635 O O . THR A 1 204 ? -16.193 -18.321 54.646 1.00 28.27 204 THR A O 1
ATOM 1638 N N . GLY A 1 205 ? -17.492 -16.518 54.769 1.00 37.12 205 GLY A N 1
ATOM 1639 C CA . GLY A 1 205 ? -16.570 -15.794 55.647 1.00 37.12 205 GLY A CA 1
ATOM 1640 C C . GLY A 1 205 ? -16.736 -16.236 57.107 1.00 37.12 205 GLY A C 1
ATOM 1641 O O . GLY A 1 205 ? -17.489 -15.587 57.829 1.00 37.12 205 GLY A O 1
ATOM 1642 N N . LYS A 1 206 ? -16.085 -17.340 57.526 1.00 37.12 206 LYS A N 1
ATOM 1643 C CA . LYS A 1 206 ? -15.850 -17.747 58.940 1.00 37.12 206 LYS A CA 1
ATOM 1644 C C . LYS A 1 206 ? -15.076 -19.083 59.053 1.00 37.12 206 LYS A C 1
ATOM 1646 O O . LYS A 1 206 ? -15.640 -20.090 59.455 1.00 37.12 206 LYS A O 1
ATOM 1651 N N . GLN A 1 207 ? -13.779 -19.086 58.743 1.00 35.75 207 GLN A N 1
ATOM 1652 C CA . GLN A 1 207 ? -12.780 -20.062 59.230 1.00 35.75 207 GLN A CA 1
ATOM 1653 C C . GLN A 1 207 ? -11.393 -19.560 58.794 1.00 35.75 207 GLN A C 1
ATOM 1655 O O . GLN A 1 207 ? -11.162 -19.368 57.607 1.00 35.75 207 GLN A O 1
ATOM 1660 N N . GLY A 1 208 ? -10.508 -19.242 59.748 1.00 32.72 208 GLY A N 1
ATOM 1661 C CA . GLY A 1 208 ? -9.214 -18.597 59.441 1.00 32.72 208 GLY A CA 1
ATOM 1662 C C . GLY A 1 208 ? -8.603 -17.706 60.533 1.00 32.72 208 GLY A C 1
ATOM 1663 O O . GLY A 1 208 ? -7.588 -17.069 60.287 1.00 32.72 208 GLY A O 1
ATOM 1664 N N . TRP A 1 209 ? -9.195 -17.653 61.734 1.00 28.31 209 TRP A N 1
ATOM 1665 C CA . TRP A 1 209 ? -8.669 -16.894 62.886 1.00 28.31 209 TRP A CA 1
ATOM 1666 C C . TRP A 1 209 ? -8.411 -17.760 64.136 1.00 28.31 209 TRP A C 1
ATOM 1668 O O . TRP A 1 209 ? -8.125 -17.228 65.202 1.00 28.31 209 TRP A O 1
ATOM 1678 N N . ALA A 1 210 ? -8.496 -19.091 64.015 1.00 28.80 210 ALA A N 1
ATOM 1679 C CA . ALA A 1 210 ? -8.361 -20.025 65.141 1.00 28.80 210 ALA A CA 1
ATOM 1680 C C . ALA A 1 210 ? -6.955 -20.652 65.299 1.00 28.80 210 ALA A C 1
ATOM 1682 O O . ALA A 1 210 ? -6.664 -21.190 66.359 1.00 28.80 210 ALA A O 1
ATOM 1683 N N . GLU A 1 211 ? -6.070 -20.555 64.298 1.00 30.39 211 GLU A N 1
ATOM 1684 C CA . GLU A 1 211 ? -4.742 -21.214 64.300 1.00 30.39 211 GLU A CA 1
ATOM 1685 C C . GLU A 1 211 ? -3.542 -20.245 64.388 1.00 30.39 211 GLU A C 1
ATOM 1687 O O . GLU A 1 211 ? -2.395 -20.644 64.208 1.00 30.39 211 GLU A O 1
ATOM 1692 N N . LEU A 1 212 ? -3.767 -18.963 64.713 1.00 30.55 212 LEU A N 1
ATOM 1693 C CA . LEU A 1 212 ? -2.696 -17.959 64.883 1.00 30.55 212 LEU A CA 1
ATOM 1694 C C . LEU A 1 212 ? -2.635 -17.333 66.291 1.00 30.55 212 LEU A C 1
ATOM 1696 O O . LEU A 1 212 ? -2.142 -16.221 66.465 1.00 30.55 212 LEU A O 1
ATOM 1700 N N . LEU A 1 213 ? -3.077 -18.075 67.314 1.00 27.83 213 LEU A N 1
ATOM 1701 C CA . LEU A 1 213 ? -2.905 -17.722 68.736 1.00 27.83 213 LEU A CA 1
ATOM 1702 C C . LEU A 1 213 ? -2.122 -18.774 69.549 1.00 27.83 213 LEU A C 1
ATOM 1704 O O . LEU A 1 213 ? -2.107 -18.727 70.775 1.00 27.83 213 LEU A O 1
ATOM 1708 N N . GLN A 1 214 ? -1.413 -19.689 68.878 1.00 29.61 214 GLN A N 1
ATOM 1709 C CA . GLN A 1 214 ? -0.591 -20.733 69.510 1.00 29.61 214 GLN A CA 1
ATOM 1710 C C . GLN A 1 214 ? 0.840 -20.810 68.945 1.00 29.61 214 GLN A C 1
ATOM 1712 O O . GLN A 1 214 ? 1.366 -21.888 68.698 1.00 29.61 214 GLN A O 1
ATOM 1717 N N . ASN A 1 215 ? 1.498 -19.655 68.764 1.00 35.16 215 ASN A N 1
ATOM 1718 C CA . ASN A 1 215 ? 2.963 -19.551 68.872 1.00 35.16 215 ASN A CA 1
ATOM 1719 C C . ASN A 1 215 ? 3.450 -18.091 68.854 1.00 35.16 215 ASN A C 1
ATOM 1721 O O . ASN A 1 215 ? 3.727 -17.520 67.800 1.00 35.16 215 ASN A O 1
ATOM 1725 N N . ARG A 1 216 ? 3.619 -17.491 70.039 1.00 26.86 216 ARG A N 1
ATOM 1726 C CA . ARG A 1 216 ? 4.487 -16.317 70.233 1.00 26.86 216 ARG A CA 1
ATOM 1727 C C . ARG A 1 216 ? 5.093 -16.318 71.638 1.00 26.86 216 ARG A C 1
ATOM 1729 O O . ARG A 1 216 ? 4.674 -15.575 72.518 1.00 26.86 216 ARG A O 1
ATOM 1736 N N . ASN A 1 217 ? 6.139 -17.125 71.815 1.00 30.80 217 ASN A N 1
ATOM 1737 C CA . ASN A 1 217 ? 7.120 -16.884 72.872 1.00 30.80 217 ASN A CA 1
ATOM 1738 C C . ASN A 1 217 ? 7.848 -15.567 72.565 1.00 30.80 217 ASN A C 1
ATOM 1740 O O . ASN A 1 217 ? 8.841 -15.545 71.841 1.00 30.80 217 ASN A O 1
ATOM 1744 N N . VAL A 1 218 ? 7.330 -14.462 73.100 1.00 28.34 218 VAL A N 1
ATOM 1745 C CA . VAL A 1 218 ? 8.061 -13.199 73.207 1.00 28.34 218 VAL A CA 1
ATOM 1746 C C . VAL A 1 218 ? 8.600 -13.129 74.626 1.00 28.34 218 VAL A C 1
ATOM 1748 O O . VAL A 1 218 ? 7.846 -12.933 75.577 1.00 28.34 218 VAL A O 1
ATOM 1751 N N . THR A 1 219 ? 9.912 -13.302 74.776 1.00 28.78 219 THR A N 1
ATOM 1752 C CA . THR A 1 219 ? 10.607 -13.113 76.051 1.00 28.78 219 THR A CA 1
ATOM 1753 C C . THR A 1 219 ? 10.595 -11.634 76.428 1.00 28.78 219 THR A C 1
ATOM 1755 O O . THR A 1 219 ? 11.524 -10.889 76.114 1.00 28.78 219 THR A O 1
ATOM 1758 N N . HIS A 1 220 ? 9.538 -11.202 77.112 1.00 26.89 220 HIS A N 1
ATOM 1759 C CA . HIS A 1 220 ? 9.565 -9.958 77.867 1.00 26.89 220 HIS A CA 1
ATOM 1760 C C . HIS A 1 220 ? 10.601 -10.091 78.989 1.00 26.89 220 HIS A C 1
ATOM 1762 O O . HIS A 1 220 ? 10.454 -10.917 79.891 1.00 26.89 220 HIS A O 1
ATOM 1768 N N . HIS A 1 221 ? 11.633 -9.247 78.960 1.00 31.56 221 HIS A N 1
ATOM 1769 C CA . HIS A 1 221 ? 12.446 -8.980 80.143 1.00 31.56 221 HIS A CA 1
ATOM 1770 C C . HIS A 1 221 ? 11.611 -8.155 81.130 1.00 31.56 221 HIS A C 1
ATOM 1772 O O . HIS A 1 221 ? 11.673 -6.927 81.152 1.00 31.56 221 HIS A O 1
ATOM 1778 N N . SER A 1 222 ? 10.780 -8.843 81.912 1.00 26.75 222 SER A N 1
ATOM 1779 C CA . SER A 1 222 ? 10.046 -8.246 83.026 1.00 26.75 222 SER A CA 1
ATOM 1780 C C . SER A 1 222 ? 11.019 -7.747 84.110 1.00 26.75 222 SER A C 1
ATOM 1782 O O . SER A 1 222 ? 12.014 -8.426 84.375 1.00 26.75 222 SER A O 1
ATOM 1784 N N . PRO A 1 223 ? 10.714 -6.640 84.820 1.00 30.33 223 PRO A N 1
ATOM 1785 C CA . PRO A 1 223 ? 11.514 -6.147 85.956 1.00 30.33 223 PRO A CA 1
ATOM 1786 C C . PRO A 1 223 ? 11.687 -7.146 87.119 1.00 30.33 223 PRO A C 1
ATOM 1788 O O . PRO A 1 223 ? 12.502 -6.933 88.014 1.00 30.33 223 PRO A O 1
ATOM 1791 N N . SER A 1 224 ? 10.961 -8.266 87.088 1.00 34.94 224 SER A N 1
ATOM 1792 C CA . SER A 1 224 ? 10.991 -9.358 88.063 1.00 34.94 224 SER A CA 1
ATOM 1793 C C . SER A 1 224 ? 12.350 -10.052 88.233 1.00 34.94 224 SER A C 1
ATOM 1795 O O . SER A 1 224 ? 12.460 -10.921 89.086 1.00 34.94 224 SER A O 1
ATOM 1797 N N . SER A 1 225 ? 13.384 -9.750 87.439 1.00 35.72 225 SER A N 1
ATOM 1798 C CA . SER A 1 225 ? 14.727 -10.310 87.664 1.00 35.72 225 SER A CA 1
ATOM 1799 C C . SER A 1 225 ? 15.505 -9.617 88.786 1.00 35.72 225 SER A C 1
ATOM 1801 O O . SER A 1 225 ? 16.391 -10.246 89.350 1.00 35.72 225 SER A O 1
ATOM 1803 N N . PHE A 1 226 ? 15.194 -8.357 89.116 1.00 33.81 226 PHE A N 1
ATOM 1804 C CA . PHE A 1 226 ? 15.944 -7.605 90.133 1.00 33.81 226 PHE A CA 1
ATOM 1805 C C . PHE A 1 226 ? 15.423 -7.889 91.553 1.00 33.81 226 PHE A C 1
ATOM 1807 O O . PHE A 1 226 ? 16.201 -8.258 92.426 1.00 33.81 226 PHE A O 1
ATOM 1814 N N . SER A 1 227 ? 14.098 -7.864 91.754 1.00 37.03 227 SER A N 1
ATOM 1815 C CA . SER A 1 227 ? 13.483 -8.253 93.040 1.00 37.03 227 SER A CA 1
ATOM 1816 C C . SER A 1 227 ? 13.627 -9.762 93.335 1.00 37.03 227 SER A C 1
ATOM 1818 O O . SER A 1 227 ? 13.704 -10.157 94.492 1.00 37.03 227 SER A O 1
ATOM 1820 N N . ARG A 1 228 ? 13.823 -10.619 92.311 1.00 41.84 228 ARG A N 1
ATOM 1821 C CA . ARG A 1 228 ? 14.243 -12.025 92.518 1.00 41.84 228 ARG A CA 1
ATOM 1822 C C . ARG A 1 228 ? 15.574 -12.146 93.264 1.00 41.84 228 ARG A C 1
ATOM 1824 O O . ARG A 1 228 ? 15.661 -12.949 94.180 1.00 41.84 228 ARG A O 1
ATOM 1831 N N . GLN A 1 229 ? 16.584 -11.344 92.914 1.00 40.75 229 GLN A N 1
ATOM 1832 C CA . GLN A 1 229 ? 17.889 -11.417 93.585 1.00 40.75 229 GLN A CA 1
ATOM 1833 C C . GLN A 1 229 ? 17.838 -10.872 95.021 1.00 40.75 229 GLN A C 1
ATOM 1835 O O . GLN A 1 229 ? 18.497 -11.428 95.893 1.00 40.75 229 GLN A O 1
ATOM 1840 N N . ALA A 1 230 ? 17.011 -9.855 95.291 1.00 40.97 230 ALA A N 1
ATOM 1841 C CA . ALA A 1 230 ? 16.767 -9.381 96.656 1.00 40.97 230 ALA A CA 1
ATOM 1842 C C . ALA A 1 230 ? 16.024 -10.429 97.513 1.00 40.97 230 ALA A C 1
ATOM 1844 O O . ALA A 1 230 ? 16.381 -10.648 98.672 1.00 40.97 230 ALA A O 1
ATOM 1845 N N . ALA A 1 231 ? 15.039 -11.129 96.937 1.00 44.12 231 ALA A N 1
ATOM 1846 C CA . ALA A 1 231 ? 14.335 -12.228 97.600 1.00 44.12 231 ALA A CA 1
ATOM 1847 C C . ALA A 1 231 ? 15.251 -13.438 97.884 1.00 44.12 231 ALA A C 1
ATOM 1849 O O . ALA A 1 231 ? 15.203 -13.990 98.985 1.00 44.12 231 ALA A O 1
ATOM 1850 N N . ASP A 1 232 ? 16.127 -13.809 96.940 1.00 42.72 232 ASP A N 1
ATOM 1851 C CA . ASP A 1 232 ? 17.111 -14.894 97.104 1.00 42.72 232 ASP A CA 1
ATOM 1852 C C . ASP A 1 232 ? 18.114 -14.631 98.253 1.00 42.72 232 ASP A C 1
ATOM 1854 O O . ASP A 1 232 ? 18.622 -15.577 98.864 1.00 42.72 232 ASP A O 1
ATOM 1858 N N . GLU A 1 233 ? 18.401 -13.363 98.579 1.00 45.78 233 GLU A N 1
ATOM 1859 C CA . GLU A 1 233 ? 19.244 -12.988 99.726 1.00 45.78 233 GLU A CA 1
ATOM 1860 C C . GLU A 1 233 ? 18.450 -12.883 101.045 1.00 45.78 233 GLU A C 1
ATOM 1862 O O . GLU A 1 233 ? 18.954 -13.308 102.084 1.00 45.78 233 GLU A O 1
ATOM 1867 N N . LEU A 1 234 ? 17.185 -12.439 101.022 1.00 48.44 234 LEU A N 1
ATOM 1868 C CA . LEU A 1 234 ? 16.307 -12.393 102.208 1.00 48.44 234 LEU A CA 1
ATOM 1869 C C . LEU A 1 234 ? 15.940 -13.779 102.757 1.00 48.44 234 LEU A C 1
ATOM 1871 O O . LEU A 1 234 ? 15.973 -13.998 103.970 1.00 48.44 234 LEU A O 1
ATOM 1875 N N . ILE A 1 235 ? 15.623 -14.733 101.874 1.00 49.38 235 ILE A N 1
ATOM 1876 C CA . ILE A 1 235 ? 15.271 -16.116 102.254 1.00 49.38 235 ILE A CA 1
ATOM 1877 C C . ILE A 1 235 ? 16.448 -16.813 102.966 1.00 49.38 235 ILE A C 1
ATOM 1879 O O . ILE A 1 235 ? 16.248 -17.731 103.763 1.00 49.38 235 ILE A O 1
ATOM 1883 N N . LYS A 1 236 ? 17.677 -16.342 102.728 1.00 48.59 236 LYS A N 1
ATOM 1884 C CA . LYS A 1 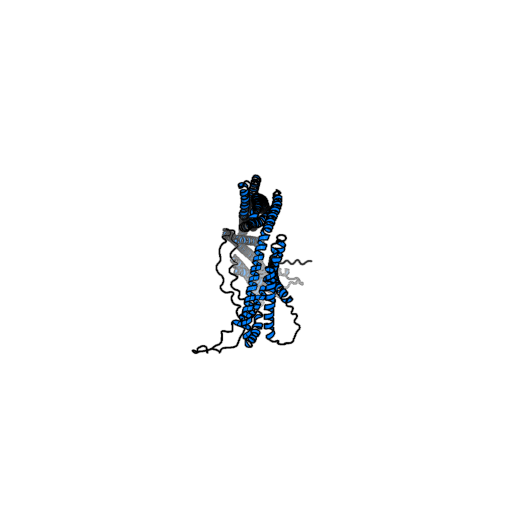236 ? 18.904 -16.841 103.356 1.00 48.59 236 LYS A CA 1
ATOM 1885 C C . LYS A 1 236 ? 19.067 -16.444 104.823 1.00 48.59 236 LYS A C 1
ATOM 1887 O O . LYS A 1 236 ? 19.740 -17.176 105.544 1.00 48.59 236 LYS A O 1
ATOM 1892 N N . GLU A 1 237 ? 18.495 -15.320 105.262 1.00 47.88 237 GLU A N 1
ATOM 1893 C CA . GLU A 1 237 ? 18.735 -14.806 106.620 1.00 47.88 237 GLU A CA 1
ATOM 1894 C C . GLU A 1 237 ? 17.662 -15.209 107.647 1.00 47.88 237 GLU A C 1
ATOM 1896 O O . GLU A 1 237 ? 18.018 -15.410 108.808 1.00 47.88 237 GLU A O 1
ATOM 1901 N N . LYS A 1 238 ? 16.378 -15.382 107.271 1.00 46.00 238 LYS A N 1
ATOM 1902 C CA . LYS A 1 238 ? 15.311 -15.833 108.206 1.00 46.00 238 LYS A CA 1
ATOM 1903 C C . LYS A 1 238 ? 14.212 -16.698 107.550 1.00 46.00 238 LYS A C 1
ATOM 1905 O O . LYS A 1 238 ? 13.239 -16.148 107.034 1.00 46.00 238 LYS A O 1
ATOM 1910 N N . PRO A 1 239 ? 14.269 -18.043 107.648 1.00 52.81 239 PRO A N 1
ATOM 1911 C CA . PRO A 1 239 ? 13.239 -18.930 107.083 1.00 52.81 239 PRO A CA 1
ATOM 1912 C C . PRO A 1 239 ? 11.912 -18.968 107.873 1.00 52.81 239 PRO A C 1
ATOM 1914 O O . PRO A 1 239 ? 10.911 -19.476 107.369 1.00 52.81 239 PRO A O 1
ATOM 1917 N N . GLU A 1 240 ? 11.880 -18.433 109.097 1.00 52.06 240 GLU A N 1
ATOM 1918 C CA . GLU A 1 240 ? 10.771 -18.607 110.052 1.00 52.06 240 GLU A CA 1
ATOM 1919 C C . GLU A 1 240 ? 9.499 -17.800 109.709 1.00 52.06 240 GLU A C 1
ATOM 1921 O O . GLU A 1 240 ? 8.404 -18.196 110.097 1.00 52.06 240 GLU A O 1
ATOM 1926 N N . LEU A 1 241 ? 9.596 -16.701 108.944 1.00 51.47 241 LEU A N 1
ATOM 1927 C CA . LEU A 1 241 ? 8.419 -15.882 108.591 1.00 51.47 241 LEU A CA 1
ATOM 1928 C C . LEU A 1 241 ? 7.582 -16.449 107.432 1.00 51.47 241 LEU A C 1
ATOM 1930 O O . LEU A 1 241 ? 6.408 -16.103 107.299 1.00 51.47 241 LEU A O 1
ATOM 1934 N N . SER A 1 242 ? 8.148 -17.326 106.597 1.00 51.16 242 SER A N 1
ATOM 1935 C CA . SER A 1 242 ? 7.450 -17.851 105.411 1.00 51.16 242 SER A CA 1
ATOM 1936 C C . SER A 1 242 ? 6.219 -18.698 105.769 1.00 51.16 242 SER A C 1
ATOM 1938 O O . SER A 1 242 ? 5.268 -18.713 104.993 1.00 51.16 242 SER A O 1
ATOM 1940 N N . GLU A 1 243 ? 6.198 -19.347 106.938 1.00 54.06 243 GLU A N 1
ATOM 1941 C CA . GLU A 1 243 ? 5.070 -20.193 107.374 1.00 54.06 243 GLU A CA 1
ATOM 1942 C C . GLU A 1 243 ? 3.855 -19.386 107.863 1.00 54.06 243 GLU A C 1
ATOM 1944 O O . GLU A 1 243 ? 2.753 -19.923 107.943 1.00 54.06 243 GLU A O 1
ATOM 1949 N N . LEU A 1 244 ? 4.034 -18.094 108.167 1.00 56.81 244 LEU A N 1
ATOM 1950 C CA . LEU A 1 244 ? 2.969 -17.225 108.679 1.00 56.81 244 LEU A CA 1
ATOM 1951 C C . LEU A 1 244 ? 2.227 -16.468 107.563 1.00 56.81 244 LEU A C 1
ATOM 1953 O O . LEU A 1 244 ? 1.038 -16.181 107.688 1.00 56.81 244 LEU A O 1
ATOM 1957 N N . ILE A 1 245 ? 2.932 -16.134 106.477 1.00 59.16 245 ILE A N 1
ATOM 1958 C CA . ILE A 1 245 ? 2.439 -15.238 105.416 1.00 59.16 245 ILE A CA 1
ATOM 1959 C C . ILE A 1 245 ? 1.670 -16.014 104.331 1.00 59.16 245 ILE A C 1
ATOM 1961 O O . ILE A 1 245 ? 0.639 -15.548 103.847 1.00 59.16 245 ILE A O 1
ATOM 1965 N N . GLU A 1 246 ? 2.123 -17.220 103.980 1.00 61.03 246 GLU A N 1
ATOM 1966 C CA . GLU A 1 246 ? 1.495 -18.073 102.958 1.00 61.03 246 GLU A CA 1
ATOM 1967 C C . GLU A 1 246 ? 0.003 -18.394 103.237 1.00 61.03 246 GLU A C 1
ATOM 1969 O O . GLU A 1 246 ? -0.816 -18.173 102.338 1.00 61.03 246 GLU A O 1
ATOM 1974 N N . PRO A 1 247 ? -0.426 -18.793 104.459 1.00 67.06 247 PRO A N 1
ATOM 1975 C CA . PRO A 1 247 ? -1.852 -18.972 104.748 1.00 67.06 247 PRO A CA 1
ATOM 1976 C C . PRO A 1 247 ? -2.647 -17.658 104.698 1.00 67.06 247 PRO A C 1
ATOM 1978 O O . PRO A 1 247 ? -3.805 -17.676 104.287 1.00 67.06 247 PRO A O 1
ATOM 1981 N N . LYS A 1 248 ? -2.044 -16.513 105.054 1.00 62.50 248 LYS A N 1
ATOM 1982 C CA . LYS A 1 248 ? -2.716 -15.202 105.021 1.00 62.50 248 LYS A CA 1
ATOM 1983 C C . LYS A 1 248 ? -2.970 -14.698 103.602 1.00 62.50 248 LYS A C 1
ATOM 1985 O O . LYS A 1 248 ? -4.023 -14.127 103.343 1.00 62.50 248 LYS A O 1
ATOM 1990 N N . ILE A 1 249 ? -2.062 -14.966 102.666 1.00 64.50 249 ILE A N 1
ATOM 1991 C CA . ILE A 1 249 ? -2.262 -14.639 101.246 1.00 64.50 249 ILE A CA 1
ATOM 1992 C C . ILE A 1 249 ? -3.239 -15.613 100.578 1.00 64.50 249 ILE A C 1
ATOM 1994 O O . ILE A 1 249 ? -4.010 -15.199 99.712 1.00 64.50 249 ILE A O 1
ATOM 1998 N N . SER A 1 250 ? -3.275 -16.879 101.007 1.00 69.19 250 SER A N 1
ATOM 1999 C CA . SER A 1 250 ? -4.320 -17.815 100.577 1.00 69.19 250 SER A CA 1
ATOM 2000 C C . SER A 1 250 ? -5.706 -17.400 101.088 1.00 69.19 250 SER A C 1
ATOM 2002 O O . SER A 1 250 ? -6.673 -17.470 100.336 1.00 69.19 250 SER A O 1
ATOM 2004 N N . GLU A 1 251 ? -5.807 -16.934 102.336 1.00 74.62 251 GLU A N 1
ATOM 2005 C CA . GLU A 1 251 ? -7.037 -16.385 102.924 1.00 74.62 251 GLU A CA 1
ATOM 2006 C C . GLU A 1 251 ? -7.486 -15.106 102.197 1.00 74.62 251 GLU A C 1
ATOM 2008 O O . GLU A 1 251 ? -8.659 -14.974 101.858 1.00 74.62 251 GLU A O 1
ATOM 2013 N N . LEU A 1 252 ? -6.555 -14.200 101.879 1.00 75.00 252 LEU A N 1
ATOM 2014 C CA . LEU A 1 252 ? -6.825 -12.994 101.090 1.00 75.00 252 LEU A CA 1
ATOM 2015 C C . LEU A 1 252 ? -7.283 -13.317 99.658 1.00 75.00 252 LEU A C 1
ATOM 2017 O O . LEU A 1 252 ? -8.189 -12.668 99.141 1.00 75.00 252 LEU A O 1
ATOM 2021 N N . GLY A 1 253 ? -6.688 -14.335 99.027 1.00 75.50 253 GLY A N 1
ATOM 2022 C CA . GLY A 1 253 ? -7.119 -14.837 97.721 1.00 75.50 253 GLY A CA 1
ATOM 2023 C C . GLY A 1 253 ? -8.551 -15.370 97.756 1.00 75.50 253 GLY A C 1
ATOM 2024 O O . GLY A 1 253 ? -9.373 -14.944 96.953 1.00 75.50 253 GLY A O 1
ATOM 2025 N N . GLN A 1 254 ? -8.869 -16.207 98.748 1.00 79.19 254 GLN A N 1
ATOM 2026 C CA . GLN A 1 254 ? -10.222 -16.722 98.981 1.00 79.19 254 GLN A CA 1
ATOM 2027 C C . GLN A 1 254 ? -11.235 -15.579 99.185 1.00 79.19 254 GLN A C 1
ATOM 2029 O O . GLN A 1 254 ? -12.277 -15.566 98.539 1.00 79.19 254 GLN A O 1
ATOM 2034 N N . GLN A 1 255 ? -10.910 -14.579 100.017 1.00 78.31 255 GLN A N 1
ATOM 2035 C CA . GLN A 1 255 ? -11.773 -13.411 100.252 1.00 78.31 255 GLN A CA 1
ATOM 2036 C C . GLN A 1 255 ? -11.976 -12.556 98.987 1.00 78.31 255 GLN A C 1
ATOM 2038 O O . GLN A 1 255 ? -13.048 -11.978 98.801 1.00 78.31 255 GLN A O 1
ATOM 2043 N N . PHE A 1 256 ? -10.974 -12.476 98.105 1.00 82.06 256 PHE A N 1
ATOM 2044 C CA . PHE A 1 256 ? -11.090 -11.777 96.825 1.00 82.06 256 PHE A CA 1
ATOM 2045 C C . PHE A 1 256 ? -11.956 -12.556 95.823 1.00 82.06 256 PHE A C 1
ATOM 2047 O O . PHE A 1 256 ? -12.808 -11.956 95.169 1.00 82.06 256 PHE A O 1
ATOM 2054 N N . ASP A 1 257 ? -11.790 -13.878 95.730 1.00 81.75 257 ASP A N 1
ATOM 2055 C CA . ASP A 1 257 ? -12.622 -14.742 94.883 1.00 81.75 257 ASP A CA 1
ATOM 2056 C C . ASP A 1 257 ? -14.093 -14.737 95.358 1.00 81.75 257 ASP A C 1
ATOM 2058 O O . ASP A 1 257 ? -15.014 -14.633 94.542 1.00 81.75 257 ASP A O 1
ATOM 2062 N N . ASP A 1 258 ? -14.331 -14.751 96.676 1.00 81.62 258 ASP A N 1
ATOM 2063 C CA . ASP A 1 258 ? -15.664 -14.628 97.282 1.00 81.62 258 ASP A CA 1
ATOM 2064 C C . ASP A 1 258 ? -16.293 -13.242 97.006 1.00 81.62 258 ASP A C 1
ATOM 2066 O O . ASP A 1 258 ? -17.492 -13.143 96.717 1.00 81.62 258 ASP A O 1
ATOM 2070 N N . LEU A 1 259 ? -15.493 -12.164 97.021 1.00 80.06 259 LEU A N 1
ATOM 2071 C CA . LEU A 1 259 ? -15.901 -10.811 96.616 1.00 80.06 259 LEU A CA 1
ATOM 2072 C C . LEU A 1 259 ? -16.245 -10.733 95.121 1.00 80.06 259 LEU A C 1
ATOM 2074 O O . LEU A 1 259 ? -17.268 -10.142 94.766 1.00 80.06 259 LEU A O 1
ATOM 2078 N N . GLU A 1 260 ? -15.428 -11.315 94.244 1.00 82.25 260 GLU A N 1
ATOM 2079 C CA . GLU A 1 260 ? -15.668 -11.344 92.796 1.00 82.25 260 GLU A CA 1
ATOM 2080 C C . GLU A 1 260 ? -16.944 -12.131 92.474 1.00 82.25 260 GLU A C 1
ATOM 2082 O O . GLU A 1 260 ? -17.800 -11.637 91.738 1.00 82.25 260 GLU A O 1
ATOM 2087 N N . SER A 1 261 ? -17.131 -13.293 93.107 1.00 81.44 261 SER A N 1
ATOM 2088 C CA . SER A 1 261 ? -18.340 -14.116 93.002 1.00 81.44 261 SER A CA 1
ATOM 2089 C C . SER A 1 261 ? -19.591 -13.372 93.494 1.00 81.44 261 SER A C 1
ATOM 2091 O O . SER A 1 261 ? -20.555 -13.204 92.746 1.00 81.44 261 SER A O 1
ATOM 2093 N N . THR A 1 262 ? -19.554 -12.808 94.708 1.00 78.75 262 THR A N 1
ATOM 2094 C CA . THR A 1 262 ? -20.681 -12.051 95.292 1.00 78.75 262 THR A CA 1
ATOM 2095 C C . THR A 1 262 ? -21.027 -10.805 94.473 1.00 78.75 262 THR A C 1
ATOM 2097 O O . THR A 1 262 ? -22.198 -10.436 94.341 1.00 78.75 262 THR A O 1
ATOM 2100 N N . THR A 1 263 ? -20.016 -10.143 93.904 1.00 79.88 263 THR A N 1
ATOM 2101 C CA . THR A 1 263 ? -20.219 -8.997 93.012 1.00 79.88 263 THR A CA 1
ATOM 2102 C C . THR A 1 263 ? -20.895 -9.440 91.724 1.00 79.88 263 THR A C 1
ATOM 2104 O O . THR A 1 263 ? -21.921 -8.871 91.363 1.00 79.88 263 THR A O 1
ATOM 2107 N N . LYS A 1 264 ? -20.387 -10.488 91.076 1.00 78.56 264 LYS A N 1
ATOM 2108 C CA . LYS A 1 264 ? -20.950 -11.021 89.837 1.00 78.56 264 LYS A CA 1
ATOM 2109 C C . LYS A 1 264 ? -22.410 -11.462 90.008 1.00 78.56 264 LYS A C 1
ATOM 2111 O O . LYS A 1 264 ? -23.256 -11.070 89.210 1.00 78.56 264 LYS A O 1
ATOM 2116 N N . ASP A 1 265 ? -22.738 -12.159 91.096 1.00 76.81 265 ASP A N 1
ATOM 2117 C CA . ASP A 1 265 ? -24.116 -12.528 91.461 1.00 76.81 265 ASP A CA 1
ATOM 2118 C C . ASP A 1 265 ? -25.042 -11.300 91.597 1.00 76.81 265 ASP A C 1
ATOM 2120 O O . ASP A 1 265 ? -26.210 -11.320 91.194 1.00 76.81 265 ASP A O 1
ATOM 2124 N N . LYS A 1 266 ? -24.531 -10.202 92.171 1.00 76.56 266 LYS A N 1
ATOM 2125 C CA . LYS A 1 266 ? -25.244 -8.918 92.290 1.00 76.56 266 LYS A CA 1
ATOM 2126 C C . LYS A 1 266 ? -25.424 -8.252 90.921 1.00 76.56 266 LYS A C 1
ATOM 2128 O O . LYS A 1 266 ? -26.486 -7.674 90.671 1.00 76.56 266 LYS A O 1
ATOM 2133 N N . GLY A 1 267 ? -24.437 -8.370 90.035 1.00 74.31 267 GLY A N 1
ATOM 2134 C CA . GLY A 1 267 ? -24.470 -7.890 88.654 1.00 74.31 267 GLY A CA 1
ATOM 2135 C C . GLY A 1 267 ? -25.489 -8.625 87.795 1.00 74.31 267 GLY A C 1
ATOM 2136 O O . GLY A 1 267 ? -26.319 -7.978 87.155 1.00 74.31 267 GLY A O 1
ATOM 2137 N N . GLU A 1 268 ? -25.507 -9.958 87.857 1.00 74.81 268 GLU A N 1
ATOM 2138 C CA . GLU A 1 268 ? -26.481 -10.810 87.164 1.00 74.81 268 GLU A CA 1
ATOM 2139 C C . GLU A 1 268 ? -27.919 -10.466 87.600 1.00 74.81 268 GLU A C 1
ATOM 2141 O O . GLU A 1 268 ? -28.770 -10.185 86.753 1.00 74.81 268 GLU A O 1
ATOM 2146 N N . ARG A 1 269 ? -28.178 -10.322 88.910 1.00 73.94 269 ARG A N 1
ATOM 2147 C CA . ARG A 1 269 ? -29.500 -9.910 89.438 1.00 73.94 269 ARG A CA 1
ATOM 2148 C C . ARG A 1 269 ? -29.911 -8.491 89.023 1.00 73.94 269 ARG A C 1
ATOM 2150 O O . ARG A 1 269 ? -31.088 -8.245 88.758 1.00 73.94 269 ARG A O 1
ATOM 2157 N N . LEU A 1 270 ? -28.971 -7.542 88.970 1.00 71.75 270 LEU A N 1
ATOM 2158 C CA . LEU A 1 270 ? -29.240 -6.175 88.499 1.00 71.75 270 LEU A CA 1
ATOM 2159 C C . LEU A 1 270 ? -29.483 -6.124 86.986 1.00 71.75 270 LEU A C 1
ATOM 2161 O O . LEU A 1 270 ? -30.322 -5.344 86.533 1.00 71.75 270 LEU A O 1
ATOM 2165 N N . PHE A 1 271 ? -28.778 -6.948 86.211 1.00 71.94 271 PHE A N 1
ATOM 2166 C CA . PHE A 1 271 ? -28.980 -7.085 84.772 1.00 71.94 271 PHE A CA 1
ATOM 2167 C C . PHE A 1 271 ? -30.340 -7.719 84.460 1.00 71.94 271 PHE A C 1
ATOM 2169 O O . PHE A 1 271 ? -31.089 -7.172 83.650 1.00 71.94 271 PHE A O 1
ATOM 2176 N N . ASP A 1 272 ? -30.716 -8.791 85.164 1.00 71.50 272 ASP A N 1
ATOM 2177 C CA . ASP A 1 272 ? -32.037 -9.419 85.053 1.00 71.50 272 ASP A CA 1
ATOM 2178 C C . ASP A 1 272 ? -33.172 -8.434 85.367 1.00 71.50 272 ASP A C 1
ATOM 2180 O O . ASP A 1 272 ? -34.140 -8.352 84.608 1.00 71.50 272 ASP A O 1
ATOM 2184 N N . ALA A 1 273 ? -33.022 -7.616 86.416 1.00 71.25 273 ALA A N 1
ATOM 2185 C CA . ALA A 1 273 ? -33.979 -6.561 86.757 1.00 71.25 273 ALA A CA 1
ATOM 2186 C C . ALA A 1 273 ? -34.038 -5.412 85.725 1.00 71.25 273 ALA A C 1
ATOM 2188 O O . ALA A 1 273 ? -35.039 -4.701 85.657 1.00 71.25 273 ALA A O 1
ATOM 2189 N N . ASN A 1 274 ? -32.980 -5.204 84.932 1.00 75.75 274 ASN A N 1
ATOM 2190 C CA . ASN A 1 274 ? -32.911 -4.161 83.903 1.00 75.75 274 ASN A CA 1
ATOM 2191 C C . ASN A 1 274 ? -33.315 -4.661 82.500 1.00 75.75 274 ASN A C 1
ATOM 2193 O O . ASN A 1 274 ? -33.650 -3.848 81.637 1.00 75.75 274 ASN A O 1
ATOM 2197 N N . ARG A 1 275 ? -33.300 -5.980 82.248 1.00 75.69 275 ARG A N 1
ATOM 2198 C CA . ARG A 1 275 ? -33.548 -6.557 80.913 1.00 75.69 275 ARG A CA 1
ATOM 2199 C C . ARG A 1 275 ? -34.960 -6.272 80.390 1.00 75.69 275 ARG A C 1
ATOM 2201 O O . ARG A 1 275 ? -35.108 -6.027 79.201 1.00 75.69 275 ARG A O 1
ATOM 2208 N N . GLU A 1 276 ? -35.963 -6.208 81.266 1.00 73.31 276 GLU A N 1
ATOM 2209 C CA . GLU A 1 276 ? -37.338 -5.780 80.939 1.00 73.31 276 GLU A CA 1
ATOM 2210 C C . GLU A 1 276 ? -37.375 -4.383 80.284 1.00 73.31 276 GLU A C 1
ATOM 2212 O O . GLU A 1 276 ? -38.013 -4.185 79.250 1.00 73.31 276 GLU A O 1
ATOM 2217 N N . VAL A 1 277 ? -36.626 -3.424 80.839 1.00 78.31 277 VAL A N 1
ATOM 2218 C CA . VAL A 1 277 ? -36.558 -2.042 80.333 1.00 78.31 277 VAL A CA 1
ATOM 2219 C C . VAL A 1 277 ? -35.801 -1.974 79.003 1.00 78.31 277 VAL A C 1
ATOM 2221 O O . VAL A 1 277 ? -36.244 -1.296 78.078 1.00 78.31 277 VAL A O 1
ATOM 2224 N N . LEU A 1 278 ? -34.684 -2.702 78.882 1.00 78.31 278 LEU A N 1
ATOM 2225 C CA . LEU A 1 278 ? -33.896 -2.775 77.642 1.00 78.31 278 LEU A CA 1
ATOM 2226 C C . LEU A 1 278 ? -34.687 -3.396 76.484 1.00 78.31 278 LEU A C 1
ATOM 2228 O O . LEU A 1 278 ? -34.586 -2.930 75.348 1.00 78.31 278 LEU A O 1
ATOM 2232 N N . LEU A 1 279 ? -35.492 -4.419 76.775 1.00 78.44 279 LEU A N 1
ATOM 2233 C CA . LEU A 1 279 ? -36.360 -5.069 75.802 1.00 78.44 279 LEU A CA 1
ATOM 2234 C C . LEU A 1 279 ? -37.427 -4.096 75.283 1.00 78.44 279 LEU A C 1
ATOM 2236 O O . LEU A 1 279 ? -37.589 -3.960 74.073 1.00 78.44 279 LEU A O 1
ATOM 2240 N N . HIS A 1 280 ? -38.097 -3.359 76.179 1.00 80.94 280 HIS A N 1
ATOM 2241 C CA . HIS A 1 280 ? -39.065 -2.333 75.783 1.00 80.94 280 HIS A CA 1
ATOM 2242 C C . HIS A 1 280 ? -38.435 -1.212 74.952 1.00 80.94 280 HIS A C 1
ATOM 2244 O O . HIS A 1 280 ? -38.967 -0.908 73.887 1.00 80.94 280 HIS A O 1
ATOM 2250 N N . GLN A 1 281 ? -37.286 -0.667 75.372 1.00 83.81 281 GLN A N 1
ATOM 2251 C CA . GLN A 1 281 ? -36.579 0.357 74.596 1.00 83.81 281 GLN A CA 1
ATOM 2252 C C . GLN A 1 281 ? -36.231 -0.153 73.193 1.00 83.81 281 GLN A C 1
ATOM 2254 O O . GLN A 1 281 ? -36.443 0.549 72.213 1.00 83.81 281 GLN A O 1
ATOM 2259 N N . THR A 1 282 ? -35.756 -1.396 73.078 1.00 82.81 282 THR A N 1
ATOM 2260 C CA . THR A 1 282 ? -35.370 -1.971 71.783 1.00 82.81 282 THR A CA 1
ATOM 2261 C C . THR A 1 282 ? -36.586 -2.232 70.885 1.00 82.81 282 THR A C 1
ATOM 2263 O O . THR A 1 282 ? -36.498 -2.013 69.679 1.00 82.81 282 THR A O 1
ATOM 2266 N N . CYS A 1 283 ? -37.733 -2.650 71.437 1.00 84.19 283 CYS A N 1
ATOM 2267 C CA . CYS A 1 283 ? -38.989 -2.735 70.682 1.00 84.19 283 CYS A CA 1
ATOM 2268 C C . CYS A 1 283 ? -39.430 -1.357 70.167 1.00 84.19 283 CYS A C 1
ATOM 2270 O O . CYS A 1 283 ? -39.730 -1.218 68.982 1.00 84.19 283 CYS A O 1
ATOM 2272 N N . ASP A 1 284 ? -39.421 -0.340 71.032 1.00 85.31 284 ASP A N 1
ATOM 2273 C CA . ASP A 1 284 ? -39.862 1.016 70.693 1.00 85.31 284 ASP A CA 1
ATOM 2274 C C . ASP A 1 284 ? -38.884 1.692 69.687 1.00 85.31 284 ASP A C 1
ATOM 2276 O O . ASP A 1 284 ? -39.317 2.384 68.764 1.00 85.31 284 ASP A O 1
ATOM 2280 N N . ASP A 1 285 ? -37.576 1.402 69.766 1.00 86.69 285 ASP A N 1
ATOM 2281 C CA . ASP A 1 285 ? -36.539 1.815 68.798 1.00 86.69 285 ASP A CA 1
ATOM 2282 C C . ASP A 1 285 ? -36.674 1.129 67.422 1.00 86.69 285 ASP A C 1
ATOM 2284 O O . ASP A 1 285 ? -36.230 1.663 66.398 1.00 86.69 285 ASP A O 1
ATOM 2288 N N . ILE A 1 286 ? -37.206 -0.097 67.373 1.00 85.44 286 ILE A N 1
ATOM 2289 C CA . ILE A 1 286 ? -37.485 -0.800 66.112 1.00 85.44 286 ILE A CA 1
ATOM 2290 C C . ILE A 1 286 ? -38.781 -0.267 65.502 1.00 85.44 286 ILE A C 1
ATOM 2292 O O . ILE A 1 286 ? -38.783 0.027 64.310 1.00 85.44 286 ILE A O 1
ATOM 2296 N N . ASP A 1 287 ? -39.834 -0.066 66.297 1.00 85.44 287 ASP A N 1
ATOM 2297 C CA . ASP A 1 287 ? -41.102 0.497 65.820 1.00 85.44 287 ASP A CA 1
ATOM 2298 C C . ASP A 1 287 ? -40.929 1.925 65.278 1.00 85.44 287 ASP A C 1
ATOM 2300 O O . ASP A 1 287 ? -41.335 2.213 64.154 1.00 85.44 287 ASP A O 1
ATOM 2304 N N . SER A 1 288 ? -40.211 2.790 66.001 1.00 89.44 288 SER A N 1
ATOM 2305 C CA . SER A 1 288 ? -39.866 4.146 65.547 1.00 89.44 288 SER A CA 1
ATOM 2306 C C . SER A 1 288 ? -39.142 4.152 64.190 1.00 89.44 288 SER A C 1
ATOM 2308 O O . SER A 1 288 ? -39.487 4.930 63.299 1.00 89.44 288 SER A O 1
ATOM 2310 N N . TRP A 1 289 ? -38.192 3.231 63.986 1.00 90.06 289 TRP A N 1
ATOM 2311 C CA . TRP A 1 289 ? -37.492 3.067 62.707 1.00 90.06 289 TRP A CA 1
ATOM 2312 C C . TRP A 1 289 ? -38.396 2.497 61.598 1.00 90.06 289 TRP A C 1
ATOM 2314 O O . TRP A 1 289 ? -38.289 2.933 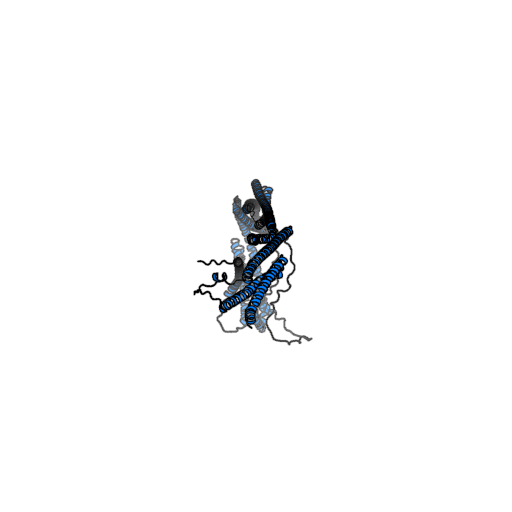60.453 1.00 90.06 289 TRP A O 1
ATOM 2324 N N . MET A 1 290 ? -39.321 1.583 61.916 1.00 86.56 290 MET A N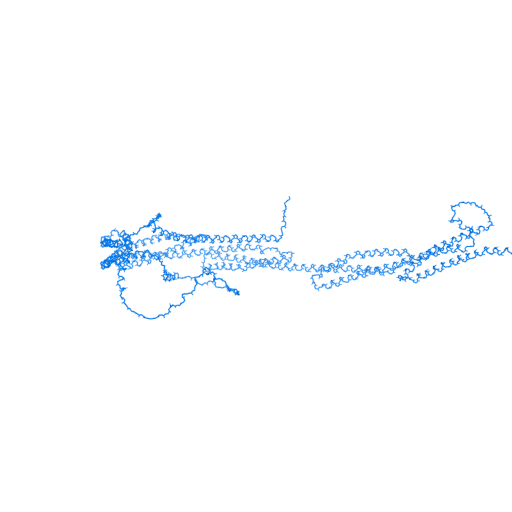 1
ATOM 2325 C CA . MET A 1 290 ? -40.317 1.086 60.955 1.00 86.56 290 MET A CA 1
ATOM 2326 C C . MET A 1 290 ? -41.277 2.196 60.504 1.00 86.56 290 MET A C 1
ATOM 2328 O O . MET A 1 290 ? -41.506 2.333 59.307 1.00 86.56 290 MET A O 1
ATOM 2332 N N . ASN A 1 291 ? -41.749 3.049 61.421 1.00 86.31 291 ASN A N 1
ATOM 2333 C CA . ASN A 1 291 ? -42.609 4.197 61.100 1.00 86.31 291 ASN A CA 1
ATOM 2334 C C . ASN A 1 291 ? -41.908 5.243 60.200 1.00 86.31 291 ASN A C 1
ATOM 2336 O O . ASN A 1 291 ? -42.569 5.991 59.480 1.00 86.31 291 ASN A O 1
ATOM 2340 N N . GLU A 1 292 ? -40.575 5.337 60.252 1.00 85.94 292 GLU A N 1
ATOM 2341 C CA . GLU A 1 292 ? -39.784 6.178 59.342 1.00 85.94 292 GLU A CA 1
ATOM 2342 C C . GLU A 1 292 ? -39.574 5.502 57.977 1.00 85.94 292 GLU A C 1
ATOM 2344 O O . GLU A 1 292 ? -39.704 6.159 56.944 1.00 85.94 292 GLU A O 1
ATOM 2349 N N . LEU A 1 293 ? -39.324 4.186 57.942 1.00 85.56 293 LEU A N 1
ATOM 2350 C CA . LEU A 1 293 ? -39.263 3.438 56.682 1.00 85.56 293 LEU A CA 1
ATOM 2351 C C . LEU A 1 293 ? -40.594 3.436 55.927 1.00 85.56 293 LEU A C 1
ATOM 2353 O O . LEU A 1 293 ? -40.582 3.597 54.711 1.00 85.56 293 LEU A O 1
ATOM 2357 N N . GLU A 1 294 ? -41.725 3.275 56.613 1.00 83.88 294 GLU A N 1
ATOM 2358 C CA . GLU A 1 294 ? -43.058 3.287 55.997 1.00 83.88 294 GLU A CA 1
ATOM 2359 C C . GLU A 1 294 ? -43.289 4.565 55.186 1.00 83.88 294 GLU A C 1
ATOM 2361 O O . GLU A 1 294 ? -43.586 4.483 53.998 1.00 83.88 294 GLU A O 1
ATOM 2366 N N . LYS A 1 295 ? -43.000 5.739 55.760 1.00 83.88 295 LYS A N 1
ATOM 2367 C CA . LYS A 1 295 ? -43.079 7.032 55.052 1.00 83.88 295 LYS A CA 1
ATOM 2368 C C . LYS A 1 295 ? -42.142 7.118 53.847 1.00 83.88 295 LYS A C 1
ATOM 2370 O O . LYS A 1 295 ? -42.459 7.764 52.850 1.00 83.88 295 LYS A O 1
ATOM 2375 N N . GLN A 1 296 ? -40.968 6.490 53.923 1.00 78.94 296 GLN A N 1
ATOM 2376 C CA . GLN A 1 296 ? -40.034 6.437 52.795 1.00 78.94 296 GLN A CA 1
ATOM 2377 C C . GLN A 1 296 ? -40.513 5.467 51.703 1.00 78.94 296 GLN A C 1
ATOM 2379 O O . GLN A 1 296 ? -40.208 5.688 50.531 1.00 78.94 296 GLN A O 1
ATOM 2384 N N . ILE A 1 297 ? -41.281 4.429 52.047 1.00 75.38 297 ILE A N 1
ATOM 2385 C CA . ILE A 1 297 ? -41.909 3.484 51.108 1.00 75.38 297 ILE A CA 1
ATOM 2386 C C . ILE A 1 297 ? -43.178 4.079 50.471 1.00 75.38 297 ILE A C 1
ATOM 2388 O O . ILE A 1 297 ? -43.383 3.867 49.282 1.00 75.38 297 ILE A O 1
ATOM 2392 N N . GLU A 1 298 ? -43.965 4.883 51.200 1.00 73.06 298 GLU A N 1
ATOM 2393 C CA . GLU A 1 298 ? -45.119 5.638 50.664 1.00 73.06 298 GLU A CA 1
ATOM 2394 C C . GLU A 1 298 ? -44.732 6.611 49.534 1.00 73.06 298 GLU A C 1
ATOM 2396 O O . GLU A 1 298 ? -45.572 6.996 48.723 1.00 73.06 298 GLU A O 1
ATOM 2401 N N . SER A 1 299 ? -43.456 7.004 49.445 1.00 69.38 299 SER A N 1
ATOM 2402 C CA . SER A 1 299 ? -42.950 7.762 48.300 1.00 69.38 299 SER A CA 1
ATOM 2403 C C . SER A 1 299 ? -42.724 6.852 47.081 1.00 69.38 299 SER A C 1
ATOM 2405 O O . SER A 1 299 ? -41.691 6.189 46.968 1.00 69.38 299 SER A O 1
ATOM 2407 N N . GLU A 1 300 ? -43.662 6.885 46.128 1.00 61.88 300 GLU A N 1
ATOM 2408 C CA . GLU A 1 300 ? -43.625 6.162 44.836 1.00 61.88 300 GLU A CA 1
ATOM 2409 C C . GLU A 1 300 ? -42.493 6.612 43.875 1.00 61.88 300 GLU A C 1
ATOM 2411 O O . GLU A 1 300 ? -42.491 6.264 42.693 1.00 61.88 300 GLU A O 1
ATOM 2416 N N . ASP A 1 301 ? -41.509 7.389 44.346 1.00 69.12 301 ASP A N 1
ATOM 2417 C CA . ASP A 1 301 ? -40.393 7.844 43.516 1.00 69.12 301 ASP A CA 1
ATOM 2418 C C . ASP A 1 301 ? -39.524 6.653 43.083 1.00 69.12 301 ASP A C 1
ATOM 2420 O O . ASP A 1 301 ? -38.825 6.015 43.887 1.00 69.12 301 ASP A O 1
ATOM 2424 N N . THR A 1 302 ? -39.610 6.368 41.784 1.00 68.25 302 THR A N 1
ATOM 2425 C CA . THR A 1 302 ? -38.867 5.334 41.061 1.00 68.25 302 THR A CA 1
ATOM 2426 C C . THR A 1 302 ? -37.784 5.915 40.149 1.00 68.25 302 THR A C 1
ATOM 2428 O O . THR A 1 302 ? -37.042 5.136 39.559 1.00 68.25 302 THR A O 1
ATOM 2431 N N . GLY A 1 303 ? -37.620 7.246 40.092 1.00 77.81 303 GLY A N 1
ATOM 2432 C CA . GLY A 1 303 ? -36.612 7.932 39.278 1.00 77.81 303 GLY A CA 1
ATOM 2433 C C . GLY A 1 303 ? -36.965 8.051 37.788 1.00 77.81 303 GLY A C 1
ATOM 2434 O O . GLY A 1 303 ? -37.622 7.193 37.204 1.00 77.81 303 GLY A O 1
ATOM 2435 N N . ASN A 1 304 ? -36.488 9.128 37.154 1.00 84.38 304 ASN A N 1
ATOM 2436 C CA . ASN A 1 304 ? -36.784 9.465 35.750 1.00 84.38 304 ASN A CA 1
ATOM 2437 C C . ASN A 1 304 ? -35.583 9.287 34.802 1.00 84.38 304 ASN A C 1
ATOM 2439 O O . ASN A 1 304 ? -35.702 9.527 33.602 1.00 84.38 304 ASN A O 1
ATOM 2443 N N . ASP A 1 305 ? -34.415 8.910 35.326 1.00 88.25 305 ASP A N 1
ATOM 2444 C CA . ASP A 1 305 ? -33.175 8.771 34.565 1.00 88.25 305 ASP A CA 1
ATOM 2445 C C . ASP A 1 305 ? -32.217 7.766 35.226 1.00 88.25 305 ASP A C 1
ATOM 2447 O O . ASP A 1 305 ? -32.318 7.460 36.415 1.00 88.25 305 ASP A O 1
ATOM 2451 N N . LEU A 1 306 ? -31.228 7.277 34.474 1.00 88.94 306 LEU A N 1
ATOM 2452 C CA . LEU A 1 306 ? -30.292 6.261 34.963 1.00 88.94 306 LEU A CA 1
ATOM 2453 C C . LEU A 1 306 ? -29.510 6.691 36.222 1.00 88.94 306 LEU A C 1
ATOM 2455 O O . LEU A 1 306 ? -29.162 5.834 37.035 1.00 88.94 306 LEU A O 1
ATOM 2459 N N . ALA A 1 307 ? -29.208 7.979 36.413 1.00 88.44 307 ALA A N 1
ATOM 2460 C CA . ALA A 1 307 ? -28.491 8.444 37.598 1.00 88.44 307 ALA A CA 1
ATOM 2461 C C . ALA A 1 307 ? -29.417 8.520 38.821 1.00 88.44 307 ALA A C 1
ATOM 2463 O O . ALA A 1 307 ? -29.034 8.022 39.883 1.00 88.44 307 ALA A O 1
ATOM 2464 N N . SER A 1 308 ? -30.639 9.055 38.684 1.00 89.81 308 SER A N 1
ATOM 2465 C CA . SER A 1 308 ? -31.619 9.050 39.783 1.00 89.81 308 SER A CA 1
ATOM 2466 C C . SER A 1 308 ? -31.989 7.629 40.217 1.00 89.81 308 SER A C 1
ATOM 2468 O O . SER A 1 308 ? -31.931 7.335 41.413 1.00 89.81 308 SER A O 1
ATOM 2470 N N . VAL A 1 309 ? -32.229 6.707 39.277 1.00 90.94 309 VAL A N 1
ATOM 2471 C CA . VAL A 1 309 ? -32.509 5.293 39.593 1.00 90.94 309 VAL A CA 1
ATOM 2472 C C . VAL A 1 309 ? -31.331 4.621 40.308 1.00 90.94 309 VAL A C 1
ATOM 2474 O O . VAL A 1 309 ? -31.536 3.921 41.299 1.00 90.94 309 VAL A O 1
ATOM 2477 N N . ASN A 1 310 ? -30.081 4.856 39.887 1.00 89.00 310 ASN A N 1
ATOM 2478 C CA . ASN A 1 310 ? -28.916 4.297 40.588 1.00 89.00 310 ASN A CA 1
ATOM 2479 C C . ASN A 1 310 ? -28.749 4.864 42.012 1.00 89.00 310 ASN A C 1
ATOM 2481 O O . ASN A 1 310 ? -28.355 4.128 42.916 1.00 89.00 310 ASN A O 1
ATOM 2485 N N . ILE A 1 311 ? -29.084 6.139 42.246 1.00 89.94 311 ILE A N 1
ATOM 2486 C CA . ILE A 1 311 ? -29.095 6.733 43.594 1.00 89.94 311 ILE A CA 1
ATOM 2487 C C . ILE A 1 311 ? -30.199 6.100 44.456 1.00 89.94 311 ILE A C 1
ATOM 2489 O O . ILE A 1 311 ? -29.956 5.773 45.620 1.00 89.94 311 ILE A O 1
ATOM 2493 N N . LEU A 1 312 ? -31.398 5.889 43.903 1.00 88.69 312 LEU A N 1
ATOM 2494 C CA . LEU A 1 312 ? -32.495 5.202 44.593 1.00 88.69 312 LEU A CA 1
ATOM 2495 C C . LEU A 1 312 ? -32.133 3.745 44.918 1.00 88.69 312 LEU A C 1
ATOM 2497 O O . LEU A 1 312 ? -32.361 3.303 46.041 1.00 88.69 312 LEU A O 1
ATOM 2501 N N . MET A 1 313 ? -31.465 3.036 44.005 1.00 88.56 313 MET A N 1
ATOM 2502 C CA . MET A 1 313 ? -30.956 1.680 44.237 1.00 88.56 313 MET A CA 1
ATOM 2503 C C . MET A 1 313 ? -29.898 1.637 45.356 1.00 88.56 313 MET A C 1
ATOM 2505 O O . MET A 1 313 ? -29.919 0.744 46.200 1.00 88.56 313 MET A O 1
ATOM 2509 N N . GLN A 1 314 ? -29.003 2.629 45.440 1.00 90.19 314 GLN A N 1
ATOM 2510 C CA . GLN A 1 314 ? -28.054 2.739 46.560 1.00 90.19 314 GLN A CA 1
ATOM 2511 C C . GLN A 1 314 ? -28.755 3.005 47.902 1.00 90.19 314 GLN A C 1
ATOM 2513 O O . GLN A 1 314 ? -28.374 2.418 48.918 1.00 90.19 314 GLN A O 1
ATOM 2518 N N . LYS A 1 315 ? -29.797 3.850 47.923 1.00 89.06 315 LYS A N 1
ATOM 2519 C CA . LYS A 1 315 ? -30.633 4.061 49.120 1.00 89.06 315 LYS A CA 1
ATOM 2520 C C . LYS A 1 315 ? -31.344 2.768 49.532 1.00 89.06 315 LYS A C 1
ATOM 2522 O O . LYS A 1 315 ? -31.290 2.405 50.703 1.00 89.06 315 LYS A O 1
ATOM 2527 N N . GLN A 1 316 ? -31.927 2.043 48.578 1.00 89.06 316 GLN A N 1
ATOM 2528 C CA . GLN A 1 316 ? -32.566 0.745 48.802 1.00 89.06 316 GLN A CA 1
ATOM 2529 C C . GLN A 1 316 ? -31.575 -0.278 49.387 1.00 89.06 316 GLN A C 1
ATOM 2531 O O . GLN A 1 316 ? -31.871 -0.910 50.399 1.00 89.06 316 GLN A O 1
ATOM 2536 N N . GLN A 1 317 ? -30.348 -0.358 48.860 1.00 89.94 317 GLN A N 1
ATOM 2537 C CA . GLN A 1 317 ? -29.312 -1.244 49.403 1.00 89.94 317 GLN A CA 1
ATOM 2538 C C . GLN A 1 317 ? -28.902 -0.882 50.845 1.00 89.94 317 GLN A C 1
ATOM 2540 O O . GLN A 1 317 ? -28.592 -1.767 51.654 1.00 89.94 317 GLN A O 1
ATOM 2545 N N . MET A 1 318 ? -28.916 0.410 51.192 1.00 89.81 318 MET A N 1
ATOM 2546 C CA . MET A 1 318 ? -28.697 0.876 52.565 1.00 89.81 318 MET A CA 1
ATOM 2547 C C . MET A 1 318 ? -29.860 0.476 53.484 1.00 89.81 318 MET A C 1
ATOM 2549 O O . MET A 1 318 ? -29.612 -0.000 54.593 1.00 89.81 318 MET A O 1
ATOM 2553 N N . ILE A 1 319 ? -31.109 0.598 53.018 1.00 88.12 319 ILE A N 1
ATOM 2554 C CA . ILE A 1 319 ? -32.302 0.130 53.740 1.00 88.12 319 ILE A CA 1
ATOM 2555 C C . ILE A 1 319 ? -32.217 -1.382 53.977 1.00 88.12 319 ILE A C 1
ATOM 2557 O O . ILE A 1 319 ? -32.369 -1.811 55.114 1.00 88.12 319 ILE A O 1
ATOM 2561 N N . GLU A 1 320 ? -31.867 -2.191 52.975 1.00 87.81 320 GLU A N 1
ATOM 2562 C CA . GLU A 1 320 ? -31.658 -3.643 53.123 1.00 87.81 320 GLU A CA 1
ATOM 2563 C C . GLU A 1 320 ? -30.567 -3.990 54.146 1.00 87.81 320 GLU A C 1
ATOM 2565 O O . GLU A 1 320 ? -30.718 -4.916 54.946 1.00 87.81 320 GLU A O 1
ATOM 2570 N N . THR A 1 321 ? -29.478 -3.219 54.173 1.00 90.06 321 THR A N 1
ATOM 2571 C CA . THR A 1 321 ? -28.404 -3.402 55.158 1.00 90.06 321 THR A CA 1
ATOM 2572 C C . THR A 1 321 ? -28.901 -3.101 56.575 1.00 90.06 321 THR A C 1
ATOM 2574 O O . THR A 1 321 ? -28.635 -3.871 57.502 1.00 90.06 321 THR A O 1
ATOM 2577 N N . GLN A 1 322 ? -29.676 -2.026 56.754 1.00 89.00 322 GLN A N 1
ATOM 2578 C CA . GLN A 1 322 ? -30.325 -1.710 58.031 1.00 89.00 322 GLN A CA 1
ATOM 2579 C C . GLN A 1 322 ? -31.372 -2.769 58.414 1.00 89.00 322 GLN A C 1
ATOM 2581 O O . GLN A 1 322 ? -31.396 -3.208 59.563 1.00 89.00 322 GLN A O 1
ATOM 2586 N N . MET A 1 323 ? -32.163 -3.254 57.454 1.00 86.75 323 MET A N 1
ATOM 2587 C CA . MET A 1 323 ? -33.141 -4.333 57.611 1.00 86.75 323 MET A CA 1
ATOM 2588 C C . MET A 1 323 ? -32.473 -5.612 58.123 1.00 86.75 323 MET A C 1
ATOM 2590 O O . MET A 1 323 ? -32.973 -6.238 59.054 1.00 86.75 323 MET A O 1
ATOM 2594 N N . ALA A 1 324 ? -31.303 -5.974 57.589 1.00 87.81 324 ALA A N 1
ATOM 2595 C CA . ALA A 1 324 ? -30.533 -7.129 58.044 1.00 87.81 324 ALA A CA 1
ATOM 2596 C C . ALA A 1 324 ? -29.971 -6.958 59.470 1.00 87.81 324 ALA A C 1
ATOM 2598 O O . ALA A 1 324 ? -29.883 -7.936 60.215 1.00 87.81 324 ALA A O 1
ATOM 2599 N N . VAL A 1 325 ? -29.609 -5.736 59.881 1.00 89.88 325 VAL A N 1
ATOM 2600 C CA . VAL A 1 325 ? -29.219 -5.437 61.273 1.00 89.88 325 VAL A CA 1
ATOM 2601 C C . VAL A 1 325 ? -30.432 -5.524 62.199 1.00 89.88 325 VAL A C 1
ATOM 2603 O O . VAL A 1 325 ? -30.376 -6.218 63.214 1.00 89.88 325 VAL A O 1
ATOM 2606 N N . LYS A 1 326 ? -31.548 -4.892 61.829 1.00 86.62 326 LYS A N 1
ATOM 2607 C CA . LYS A 1 326 ? -32.795 -4.886 62.604 1.00 86.62 326 LYS A CA 1
ATOM 2608 C C . LYS A 1 326 ? -33.398 -6.291 62.726 1.00 86.62 326 LYS A C 1
ATOM 2610 O O . LYS A 1 326 ? -33.837 -6.654 63.809 1.00 86.62 326 LYS A O 1
ATOM 2615 N N . ALA A 1 327 ? -33.284 -7.140 61.702 1.00 86.25 327 ALA A N 1
ATOM 2616 C CA . ALA A 1 327 ? -33.684 -8.551 61.761 1.00 86.25 327 ALA A CA 1
ATOM 2617 C C . ALA A 1 327 ? -32.911 -9.343 62.830 1.00 86.25 327 ALA A C 1
ATOM 2619 O O . ALA A 1 327 ? -33.486 -10.185 63.518 1.00 86.25 327 ALA A O 1
ATOM 2620 N N . ARG A 1 328 ? -31.611 -9.058 63.008 1.00 87.62 328 ARG A N 1
ATOM 2621 C CA . ARG A 1 328 ? -30.815 -9.652 64.097 1.00 87.62 328 ARG A CA 1
ATOM 2622 C C . ARG A 1 328 ? -31.238 -9.114 65.459 1.00 87.62 328 ARG A C 1
ATOM 2624 O O . ARG A 1 328 ? -31.251 -9.887 66.405 1.00 87.62 328 ARG A O 1
ATOM 2631 N N . GLN A 1 329 ? -31.592 -7.828 65.558 1.00 86.25 329 GLN A N 1
ATOM 2632 C CA . GLN A 1 329 ? -32.128 -7.257 66.799 1.00 86.25 329 GLN A CA 1
ATOM 2633 C C . GLN A 1 329 ? -33.448 -7.942 67.184 1.00 86.25 329 GLN A C 1
ATOM 2635 O O . GLN A 1 329 ? -33.551 -8.428 68.302 1.00 86.25 329 GLN A O 1
ATOM 2640 N N . VAL A 1 330 ? -34.391 -8.100 66.247 1.00 84.62 330 VAL A N 1
ATOM 2641 C CA . VAL A 1 330 ? -35.656 -8.833 66.464 1.00 84.62 330 VAL A CA 1
ATOM 2642 C C . VAL A 1 330 ? -35.408 -10.283 66.912 1.00 84.62 330 VAL A C 1
ATOM 2644 O O . VAL A 1 330 ? -35.957 -10.715 67.919 1.00 84.62 330 VAL A O 1
ATOM 2647 N N . SER A 1 331 ? -34.503 -11.014 66.251 1.00 84.81 331 SER A N 1
ATOM 2648 C CA . SER A 1 331 ? -34.137 -12.384 66.662 1.00 84.81 331 SER A CA 1
ATOM 2649 C C . SER A 1 331 ? -33.428 -12.457 68.028 1.00 84.81 331 SER A C 1
ATOM 2651 O O . SER A 1 331 ? -33.449 -13.498 68.683 1.00 84.81 331 SER A O 1
ATOM 2653 N N . GLU A 1 332 ? -32.804 -11.371 68.491 1.00 83.81 332 GLU A N 1
ATOM 2654 C CA . GLU A 1 332 ? -32.231 -11.297 69.839 1.00 83.81 332 GLU A CA 1
ATOM 2655 C C . GLU A 1 332 ? -33.298 -10.980 70.901 1.00 83.81 332 GLU A C 1
ATOM 2657 O O . GLU A 1 332 ? -33.236 -11.538 71.997 1.00 83.81 332 GLU A O 1
ATOM 2662 N N . LEU A 1 333 ? -34.323 -10.177 70.569 1.00 81.06 333 LEU A N 1
ATOM 2663 C CA . LEU A 1 333 ? -35.496 -9.969 71.434 1.00 81.06 333 LEU A CA 1
ATOM 2664 C C . LEU A 1 333 ? -36.186 -11.294 71.773 1.00 81.06 333 LEU A C 1
ATOM 2666 O O . LEU A 1 333 ? -36.644 -11.475 72.896 1.00 81.06 333 LEU A O 1
ATOM 2670 N N . GLU A 1 334 ? -36.223 -12.234 70.829 1.00 80.25 334 GLU A N 1
ATOM 2671 C CA . GLU A 1 334 ? -36.777 -13.572 71.035 1.00 80.25 334 GLU A CA 1
ATOM 2672 C C . GLU A 1 334 ? -36.037 -14.367 72.115 1.00 80.25 334 GLU A C 1
ATOM 2674 O O . GLU A 1 334 ? -36.665 -14.839 73.063 1.00 80.25 334 GLU A O 1
ATOM 2679 N N . LYS A 1 335 ? -34.702 -14.404 72.074 1.00 82.81 335 LYS A N 1
ATOM 2680 C CA . LYS A 1 335 ? -33.896 -15.057 73.122 1.00 82.81 335 LYS A CA 1
ATOM 2681 C C . LYS A 1 335 ? -34.029 -14.359 74.476 1.00 82.81 335 LYS A C 1
ATOM 2683 O O . LYS A 1 335 ? -34.053 -15.015 75.518 1.00 82.81 335 LYS A O 1
ATOM 2688 N N . GLN A 1 336 ? -34.104 -13.027 74.477 1.00 79.50 336 GLN A N 1
ATOM 2689 C CA . GLN A 1 336 ? -34.277 -12.256 75.708 1.00 79.50 336 GLN A CA 1
ATOM 2690 C C . GLN A 1 336 ? -35.667 -12.477 76.326 1.00 79.50 336 GLN A C 1
ATOM 2692 O O . GLN A 1 336 ? -35.768 -12.606 77.547 1.00 79.50 336 GLN A O 1
ATOM 2697 N N . ALA A 1 337 ? -36.713 -12.606 75.504 1.00 77.56 337 ALA A N 1
ATOM 2698 C CA . ALA A 1 337 ? -38.055 -12.977 75.943 1.00 77.56 337 ALA A CA 1
ATOM 2699 C C . ALA A 1 337 ? -38.106 -14.420 76.483 1.00 77.56 337 ALA A C 1
ATOM 2701 O O . ALA A 1 337 ? -38.649 -14.632 77.566 1.00 77.56 337 ALA A O 1
ATOM 2702 N N . GLU A 1 338 ? -37.475 -15.394 75.813 1.00 80.81 338 GLU A N 1
ATOM 2703 C CA . GLU A 1 338 ? -37.361 -16.777 76.312 1.00 80.81 338 GLU A CA 1
ATOM 2704 C C . GLU A 1 338 ? -36.686 -16.869 77.689 1.00 80.81 338 GLU A C 1
ATOM 2706 O O . GLU A 1 338 ? -37.063 -17.706 78.512 1.00 80.81 338 GLU A O 1
ATOM 2711 N N . TYR A 1 339 ? -35.664 -16.048 77.951 1.00 76.00 339 TYR A N 1
ATOM 2712 C CA . TYR A 1 339 ? -35.028 -16.011 79.269 1.00 76.00 339 TYR A CA 1
ATOM 2713 C C . TYR A 1 339 ? -35.990 -15.433 80.313 1.00 76.00 339 TYR A C 1
ATOM 2715 O O . TYR A 1 339 ? -36.169 -16.023 81.375 1.00 76.00 339 TYR A O 1
ATOM 2723 N N . ILE A 1 340 ? -36.656 -14.309 80.018 1.00 74.06 340 ILE A N 1
ATOM 2724 C CA . ILE A 1 340 ? -37.629 -13.704 80.945 1.00 74.06 340 ILE A CA 1
ATOM 2725 C C . ILE A 1 340 ? -38.775 -14.685 81.243 1.00 74.06 340 ILE A C 1
ATOM 2727 O O . ILE A 1 340 ? -39.187 -14.790 82.393 1.00 74.06 340 ILE A O 1
ATOM 2731 N N . GLN A 1 341 ? -39.210 -15.486 80.266 1.00 76.50 341 GLN A N 1
ATOM 2732 C CA . GLN A 1 341 ? -40.219 -16.533 80.463 1.00 76.50 341 GLN A CA 1
ATOM 2733 C C . GLN A 1 341 ? -39.786 -17.605 81.479 1.00 76.50 341 GLN A C 1
ATOM 2735 O O . GLN A 1 341 ? -40.627 -18.133 82.204 1.00 76.50 341 GLN A O 1
ATOM 2740 N N . LYS A 1 342 ? -38.486 -17.923 81.545 1.00 76.62 342 LYS A N 1
ATOM 2741 C CA . LYS A 1 342 ? -37.915 -18.904 82.487 1.00 76.62 342 LYS A CA 1
ATOM 2742 C C . LYS A 1 342 ? -37.699 -18.318 83.887 1.00 76.62 342 LYS A C 1
ATOM 2744 O O . LYS A 1 342 ? -37.794 -19.060 84.861 1.00 76.62 342 LYS A O 1
ATOM 2749 N N . THR A 1 343 ? -37.421 -17.016 83.987 1.00 70.44 343 THR A N 1
ATOM 2750 C CA . THR A 1 343 ? -36.966 -16.371 85.235 1.00 70.44 343 THR A CA 1
ATOM 2751 C C . THR A 1 343 ? -38.042 -15.528 85.938 1.00 70.44 343 THR A C 1
ATOM 2753 O O . THR A 1 343 ? -37.982 -15.377 87.154 1.00 70.44 343 THR A O 1
ATOM 2756 N N . ALA A 1 344 ? -39.031 -14.987 85.213 1.00 67.75 344 ALA A N 1
ATOM 2757 C CA . ALA A 1 344 ? -40.096 -14.127 85.752 1.00 67.75 344 ALA A CA 1
ATOM 2758 C C . ALA A 1 344 ? -41.406 -14.256 84.932 1.00 67.75 344 ALA A C 1
ATOM 2760 O O . ALA A 1 344 ? -41.733 -13.375 84.125 1.00 67.75 344 ALA A O 1
ATOM 2761 N N . PRO A 1 345 ? -42.166 -15.358 85.093 1.00 65.62 345 PRO A N 1
ATOM 2762 C CA . PRO A 1 345 ? -43.328 -15.652 84.256 1.00 65.62 345 PRO A CA 1
ATOM 2763 C C . PRO A 1 345 ? -44.493 -14.664 84.437 1.00 65.62 345 PRO A C 1
ATOM 2765 O O . PRO A 1 345 ? -45.275 -14.493 83.505 1.00 65.62 345 PRO A O 1
ATOM 2768 N N . GLU A 1 346 ? -44.616 -13.968 85.575 1.00 67.88 346 GLU A N 1
ATOM 2769 C CA . GLU A 1 346 ? -45.748 -13.063 85.834 1.00 67.88 346 GLU A CA 1
ATOM 2770 C C . GLU A 1 346 ? -45.770 -11.786 84.971 1.00 67.88 346 GLU A C 1
ATOM 2772 O O . GLU A 1 346 ? -46.782 -11.088 84.932 1.00 67.88 346 GLU A O 1
ATOM 2777 N N . LYS A 1 347 ? -44.672 -11.469 84.270 1.00 64.94 347 LYS A N 1
ATOM 2778 C CA . LYS A 1 347 ? -44.534 -10.258 83.437 1.00 64.94 347 LYS A CA 1
ATOM 2779 C C . LYS A 1 347 ? -44.511 -10.525 81.931 1.00 64.94 347 LYS A C 1
ATOM 2781 O O . LYS A 1 347 ? -44.268 -9.611 81.145 1.00 64.94 347 LYS A O 1
ATOM 2786 N N . ILE A 1 348 ? -44.704 -11.775 81.514 1.00 67.06 348 ILE A N 1
ATOM 2787 C CA . ILE A 1 348 ? -44.355 -12.197 80.155 1.00 67.06 348 ILE A CA 1
ATOM 2788 C C . ILE A 1 348 ? -45.364 -11.745 79.083 1.00 67.06 348 ILE A C 1
ATOM 2790 O O . ILE A 1 348 ? -44.976 -11.475 77.948 1.00 67.06 348 ILE A O 1
ATOM 2794 N N . GLU A 1 349 ? -46.648 -11.612 79.426 1.00 72.62 349 GLU A N 1
ATOM 2795 C CA . GLU A 1 349 ? -47.724 -11.374 78.448 1.00 72.62 349 GLU A CA 1
ATOM 2796 C C . GLU A 1 349 ? -47.638 -10.010 77.726 1.00 72.62 349 GLU A C 1
ATOM 2798 O O . GLU A 1 349 ? -47.693 -10.003 76.493 1.00 72.62 349 GLU A O 1
ATOM 2803 N N . PRO A 1 350 ? -47.427 -8.855 78.404 1.00 74.69 350 PRO A N 1
ATOM 2804 C CA . PRO A 1 350 ? -47.313 -7.558 77.722 1.00 74.69 350 PRO A CA 1
ATOM 2805 C C . PRO A 1 350 ? -46.062 -7.467 76.838 1.00 74.69 350 PRO A C 1
ATOM 2807 O O . PRO A 1 350 ? -46.053 -6.774 75.818 1.00 74.69 350 PRO A O 1
ATOM 2810 N N . ILE A 1 351 ? -45.006 -8.180 77.238 1.00 71.50 351 ILE A N 1
ATOM 2811 C CA . ILE A 1 351 ? -43.738 -8.288 76.519 1.00 71.50 351 ILE A CA 1
ATOM 2812 C C . ILE A 1 351 ? -43.922 -9.089 75.229 1.00 71.50 351 ILE A C 1
ATOM 2814 O O . ILE A 1 351 ? -43.555 -8.597 74.161 1.00 71.50 351 ILE A O 1
ATOM 2818 N N . ILE A 1 352 ? -44.524 -10.282 75.310 1.00 77.06 352 ILE A N 1
ATOM 2819 C CA . ILE A 1 352 ? -44.825 -11.110 74.135 1.00 77.06 352 ILE A CA 1
ATOM 2820 C C . ILE A 1 352 ? -45.733 -10.338 73.175 1.00 77.06 352 ILE A C 1
ATOM 2822 O O . ILE A 1 352 ? -45.422 -10.267 71.992 1.00 77.06 352 ILE A O 1
ATOM 2826 N N . TYR A 1 353 ? -46.786 -9.680 73.670 1.00 79.69 353 TYR A N 1
ATOM 2827 C CA . TYR A 1 353 ? -47.686 -8.894 72.823 1.00 79.69 353 TYR A CA 1
ATOM 2828 C C . TYR A 1 353 ? -46.954 -7.789 72.038 1.00 79.69 353 TYR A C 1
ATOM 2830 O O . TYR A 1 353 ? -47.098 -7.703 70.817 1.00 79.69 353 TYR A O 1
ATOM 2838 N N . LYS A 1 354 ? -46.116 -6.975 72.705 1.00 77.31 354 LYS A N 1
ATOM 2839 C CA . LYS A 1 354 ? -45.294 -5.954 72.025 1.00 77.31 354 LYS A CA 1
ATOM 2840 C C . LYS A 1 354 ? -44.288 -6.572 71.043 1.00 77.31 354 LYS A C 1
ATOM 2842 O O . LYS A 1 354 ? -44.096 -6.020 69.963 1.00 77.31 354 LYS A O 1
ATOM 2847 N N . LYS A 1 355 ? -43.654 -7.697 71.396 1.00 80.94 355 LYS A N 1
ATOM 2848 C CA . LYS A 1 355 ? -42.717 -8.418 70.518 1.00 80.94 355 LYS A CA 1
ATOM 2849 C C . LYS A 1 355 ? -43.419 -8.879 69.237 1.00 80.94 355 LYS A C 1
ATOM 2851 O O . LYS A 1 355 ? -42.955 -8.553 68.151 1.00 80.94 355 LYS A O 1
ATOM 2856 N N . THR A 1 356 ? -44.549 -9.576 69.362 1.00 82.38 356 THR A N 1
ATOM 2857 C CA . THR A 1 356 ? -45.311 -10.109 68.225 1.00 82.38 356 THR A CA 1
ATOM 2858 C C . THR A 1 356 ? -45.820 -8.993 67.311 1.00 82.38 356 THR A C 1
ATOM 2860 O O . THR A 1 356 ? -45.689 -9.113 66.100 1.00 82.38 356 THR A O 1
ATOM 2863 N N . GLN A 1 357 ? -46.287 -7.866 67.863 1.00 84.12 357 GLN A N 1
ATOM 2864 C CA . GLN A 1 357 ? -46.637 -6.667 67.083 1.00 84.12 357 GLN A CA 1
ATOM 2865 C C . GLN A 1 357 ? -45.460 -6.157 66.227 1.00 84.12 357 GLN A C 1
ATOM 2867 O O . GLN A 1 357 ? -45.613 -5.928 65.026 1.00 84.12 357 GLN A O 1
ATOM 2872 N N . VAL A 1 358 ? -44.268 -6.023 66.823 1.00 83.56 358 VAL A N 1
ATOM 2873 C CA . VAL A 1 358 ? -43.056 -5.605 66.096 1.00 83.56 358 VAL A CA 1
ATOM 2874 C C . VAL A 1 358 ? -42.665 -6.639 65.036 1.00 83.56 358 VAL A C 1
ATOM 2876 O O . VAL A 1 358 ? -42.329 -6.261 63.918 1.00 83.56 358 VAL A O 1
ATOM 2879 N N . GLU A 1 359 ? -42.748 -7.934 65.344 1.00 82.25 359 GLU A N 1
ATOM 2880 C CA . GLU A 1 359 ? -42.460 -9.019 64.399 1.00 82.25 359 GLU A CA 1
ATOM 2881 C C . GLU A 1 359 ? -43.422 -9.045 63.209 1.00 82.25 359 GLU A C 1
ATOM 2883 O O . GLU A 1 359 ? -42.971 -9.168 62.070 1.00 82.25 359 GLU A O 1
ATOM 2888 N N . GLU A 1 360 ? -44.725 -8.887 63.438 1.00 86.50 360 GLU A N 1
ATOM 2889 C CA . GLU A 1 360 ? -45.740 -8.860 62.384 1.00 86.50 360 GLU A CA 1
ATOM 2890 C C . GLU A 1 360 ? -45.535 -7.673 61.435 1.00 86.50 360 GLU A C 1
ATOM 2892 O O . GLU A 1 360 ? -45.436 -7.883 60.222 1.00 86.50 360 GLU A O 1
ATOM 2897 N N . ARG A 1 361 ? -45.362 -6.450 61.962 1.00 84.12 361 ARG A N 1
ATOM 2898 C CA . ARG A 1 361 ? -45.037 -5.264 61.141 1.00 84.12 361 ARG A CA 1
ATOM 2899 C C . ARG A 1 361 ? -43.733 -5.458 60.363 1.00 84.12 361 ARG A C 1
ATOM 2901 O O . ARG A 1 361 ? -43.670 -5.197 59.162 1.00 84.12 361 ARG A O 1
ATOM 2908 N N . PHE A 1 362 ? -42.706 -6.011 61.009 1.00 84.81 362 PHE A N 1
ATOM 2909 C CA . PHE A 1 362 ? -41.413 -6.289 60.382 1.00 84.81 362 PHE A CA 1
ATOM 2910 C C . PHE A 1 362 ? -41.507 -7.309 59.234 1.00 84.81 362 PHE A C 1
ATOM 2912 O O . PHE A 1 362 ? -40.727 -7.240 58.284 1.00 84.81 362 PHE A O 1
ATOM 2919 N N . GLN A 1 363 ? -42.439 -8.267 59.292 1.00 84.50 363 GLN A N 1
ATOM 2920 C CA . GLN A 1 363 ? -42.712 -9.182 58.177 1.00 84.50 363 GLN A CA 1
ATOM 2921 C C . GLN A 1 363 ? -43.526 -8.501 57.069 1.00 84.50 363 GLN A C 1
ATOM 2923 O O . GLN A 1 363 ? -43.193 -8.672 55.895 1.00 84.50 363 GLN A O 1
ATOM 2928 N N . GLN A 1 364 ? -44.536 -7.699 57.425 1.00 86.81 364 GLN A N 1
ATOM 2929 C CA . GLN A 1 364 ? -45.364 -6.954 56.469 1.00 86.81 364 GLN A CA 1
ATOM 2930 C C . GLN A 1 364 ? -44.521 -6.018 55.586 1.00 86.81 364 GLN A C 1
ATOM 2932 O O . GLN A 1 364 ? -44.727 -5.983 54.376 1.00 86.81 364 GLN A O 1
ATOM 2937 N N . LEU A 1 365 ? -43.505 -5.349 56.147 1.00 85.19 365 LEU A N 1
ATOM 2938 C CA . LEU A 1 365 ? -42.636 -4.417 55.410 1.00 85.19 365 LEU A CA 1
ATOM 2939 C C . LEU A 1 365 ? -41.666 -5.072 54.414 1.00 85.19 365 LEU A C 1
ATOM 2941 O O . LEU A 1 365 ? -41.183 -4.403 53.499 1.00 85.19 365 LEU A O 1
ATOM 2945 N N . LYS A 1 366 ? -41.390 -6.378 54.527 1.00 84.81 366 LYS A N 1
ATOM 2946 C CA . LYS A 1 366 ? -40.461 -7.061 53.605 1.00 84.81 366 LYS A CA 1
ATOM 2947 C C . LYS A 1 366 ? -41.007 -7.157 52.186 1.00 84.81 366 LYS A C 1
ATOM 2949 O O . LYS A 1 366 ? -40.237 -7.016 51.241 1.00 84.81 366 LYS A O 1
ATOM 2954 N N . ALA A 1 367 ? -42.305 -7.415 52.025 1.00 85.81 367 ALA A N 1
ATOM 2955 C CA . ALA A 1 367 ? -42.893 -7.598 50.701 1.00 85.81 367 ALA A CA 1
ATOM 2956 C C . ALA A 1 367 ? -42.888 -6.294 49.868 1.00 85.81 367 ALA A C 1
ATOM 2958 O O . ALA A 1 367 ? -42.370 -6.346 48.751 1.00 85.81 367 ALA A O 1
ATOM 2959 N N . PRO A 1 368 ? -43.319 -5.124 50.391 1.00 87.50 368 PRO A N 1
ATOM 2960 C CA . PRO A 1 368 ? -43.182 -3.841 49.695 1.00 87.50 368 PRO A CA 1
ATOM 2961 C C . PRO A 1 368 ? -41.733 -3.468 49.360 1.00 87.50 368 PRO A C 1
ATOM 2963 O O . PRO A 1 368 ? -41.470 -2.977 48.267 1.00 87.50 368 PRO A O 1
ATOM 2966 N N . LEU A 1 369 ? -40.774 -3.734 50.258 1.00 86.31 369 LEU A N 1
ATOM 2967 C CA . LEU A 1 369 ? -39.357 -3.448 49.995 1.00 86.31 369 LEU A CA 1
ATOM 2968 C C . LEU A 1 369 ? -38.781 -4.311 48.864 1.00 86.31 369 LEU A C 1
ATOM 2970 O O . LEU A 1 369 ? -38.053 -3.793 48.019 1.00 86.31 369 LEU A O 1
ATOM 2974 N N . LEU A 1 370 ? -39.122 -5.604 48.821 1.00 86.75 370 LEU A N 1
ATOM 2975 C CA . LEU A 1 370 ? -38.719 -6.502 47.733 1.00 86.75 370 LEU A CA 1
ATOM 2976 C C . LEU A 1 370 ? -39.397 -6.144 46.406 1.00 86.75 370 LEU A C 1
ATOM 2978 O O . LEU A 1 370 ? -38.781 -6.288 45.351 1.00 86.75 370 LEU A O 1
ATOM 2982 N N . ASP A 1 371 ? -40.644 -5.671 46.436 1.00 87.06 371 ASP A N 1
ATOM 2983 C CA . ASP A 1 371 ? -41.322 -5.217 45.223 1.00 87.06 371 ASP A CA 1
ATOM 2984 C C . ASP A 1 371 ? -40.713 -3.910 44.696 1.00 87.06 371 ASP A C 1
ATOM 2986 O O . ASP A 1 371 ? -40.325 -3.847 43.529 1.00 87.06 371 ASP A O 1
ATOM 2990 N N . ARG A 1 372 ? -40.467 -2.920 45.570 1.00 87.75 372 ARG A N 1
ATOM 2991 C CA . ARG A 1 372 ? -39.743 -1.686 45.216 1.00 87.75 372 ARG A CA 1
ATOM 2992 C C . ARG A 1 372 ? -38.364 -1.983 44.624 1.00 87.75 372 ARG A C 1
ATOM 2994 O O . ARG A 1 372 ? -37.998 -1.382 43.617 1.00 87.75 372 ARG A O 1
ATOM 3001 N N . GLN A 1 373 ? -37.613 -2.923 45.206 1.00 88.56 373 GLN A N 1
ATOM 3002 C CA . GLN A 1 373 ? -36.322 -3.362 44.665 1.00 88.56 373 GLN A CA 1
ATOM 3003 C C . GLN A 1 373 ? -36.469 -3.881 43.225 1.00 88.56 373 GLN A C 1
ATOM 3005 O O . GLN A 1 373 ? -35.737 -3.439 42.342 1.00 88.56 373 GLN A O 1
ATOM 3010 N N . ARG A 1 374 ? -37.447 -4.760 42.960 1.00 88.19 374 ARG A N 1
ATOM 3011 C CA . ARG A 1 374 ? -37.721 -5.291 41.611 1.00 88.19 374 ARG A CA 1
ATOM 3012 C C . ARG A 1 374 ? -38.136 -4.203 40.623 1.00 88.19 374 ARG A C 1
ATOM 3014 O O . ARG A 1 374 ? -37.687 -4.233 39.480 1.00 88.19 374 ARG A O 1
ATOM 3021 N N . GLN A 1 375 ? -38.971 -3.251 41.040 1.00 86.88 375 GLN A N 1
ATOM 3022 C CA . GLN A 1 375 ? -39.384 -2.127 40.195 1.00 86.88 375 GLN A CA 1
ATOM 3023 C C . GLN A 1 375 ? -38.190 -1.228 39.832 1.00 86.88 375 GLN A C 1
ATOM 3025 O O . GLN A 1 375 ? -37.999 -0.904 38.658 1.00 86.88 375 GLN A O 1
ATOM 3030 N N . LEU A 1 376 ? -37.340 -0.888 40.810 1.00 89.38 376 LEU A N 1
ATOM 3031 C CA . LEU A 1 376 ? -36.110 -0.120 40.584 1.00 89.38 376 LEU A CA 1
ATOM 3032 C C . LEU A 1 376 ? -35.114 -0.873 39.687 1.00 89.38 376 LEU A C 1
ATOM 3034 O O . LEU A 1 376 ? -34.482 -0.251 38.837 1.00 89.38 376 LEU A O 1
ATOM 3038 N N . GLU A 1 377 ? -34.982 -2.196 39.835 1.00 89.38 377 GLU A N 1
ATOM 3039 C CA . GLU A 1 377 ? -34.116 -3.020 38.978 1.00 89.38 377 GLU A CA 1
ATOM 3040 C C . GLU A 1 377 ? -34.633 -3.026 37.529 1.00 89.38 377 GLU A C 1
ATOM 3042 O O . GLU A 1 377 ? -33.865 -2.749 36.611 1.00 89.38 377 GLU A O 1
ATOM 3047 N N . LYS A 1 378 ? -35.946 -3.211 37.313 1.00 89.06 378 LYS A N 1
ATOM 3048 C CA . LYS A 1 378 ? -36.567 -3.129 35.977 1.00 89.06 378 LYS A CA 1
ATOM 3049 C C . LYS A 1 378 ? -36.368 -1.759 35.321 1.00 89.06 378 LYS A C 1
ATOM 3051 O O . LYS A 1 378 ? -35.906 -1.695 34.183 1.00 89.06 378 LYS A O 1
ATOM 3056 N N . LYS A 1 379 ? -36.634 -0.658 36.039 1.00 89.56 379 LYS A N 1
ATOM 3057 C CA . LYS A 1 379 ? -36.388 0.709 35.533 1.00 89.56 379 LYS A CA 1
ATOM 3058 C C . LYS A 1 379 ? -34.908 0.930 35.205 1.00 89.56 379 LYS A C 1
ATOM 3060 O O . LYS A 1 379 ? -34.591 1.511 34.169 1.00 89.56 379 LYS A O 1
ATOM 3065 N N . LYS A 1 380 ? -33.994 0.436 36.045 1.00 90.62 380 LYS A N 1
ATOM 3066 C CA . LYS A 1 380 ? -32.542 0.501 35.819 1.00 90.62 380 LYS A CA 1
ATOM 3067 C C . LYS A 1 380 ? -32.129 -0.263 34.561 1.00 90.62 380 LYS A C 1
ATOM 3069 O O . LYS A 1 380 ? -31.396 0.305 33.755 1.00 90.62 380 LYS A O 1
ATOM 3074 N N . GLU A 1 381 ? -32.596 -1.499 34.370 1.00 91.81 381 GLU A N 1
ATOM 3075 C CA . GLU A 1 381 ? -32.321 -2.286 33.157 1.00 91.81 381 GLU A CA 1
ATOM 3076 C C . GLU A 1 381 ? -32.877 -1.586 31.904 1.00 91.81 381 GLU A C 1
ATOM 3078 O O . GLU A 1 381 ? -32.153 -1.451 30.919 1.00 91.81 381 GLU A O 1
ATOM 3083 N N . ALA A 1 382 ? -34.094 -1.033 31.962 1.00 92.56 382 ALA A N 1
ATOM 3084 C CA . ALA A 1 382 ? -34.693 -0.263 30.870 1.00 92.56 382 ALA A CA 1
ATOM 3085 C C . ALA A 1 382 ? -33.884 0.998 30.500 1.00 92.56 382 ALA A C 1
ATOM 3087 O O . ALA A 1 382 ? -33.577 1.217 29.327 1.00 92.56 382 ALA A O 1
ATOM 3088 N N . PHE A 1 383 ? -33.498 1.830 31.476 1.00 93.81 383 PHE A N 1
ATOM 3089 C CA . PHE A 1 383 ? -32.670 3.016 31.216 1.00 93.81 383 PHE A CA 1
ATOM 3090 C C . PHE A 1 383 ?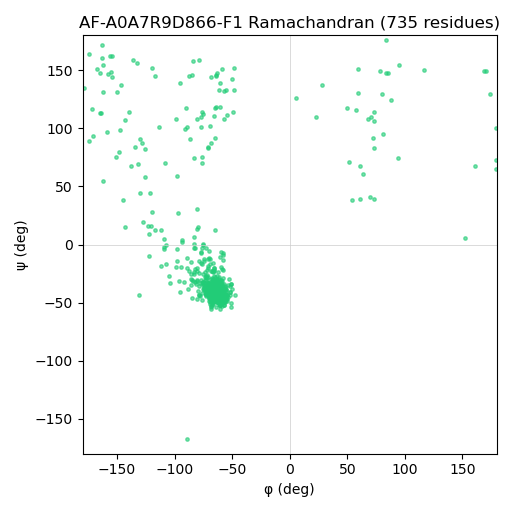 -31.254 2.661 30.748 1.00 93.81 383 PHE A C 1
ATOM 3092 O O . PHE A 1 383 ? -30.701 3.363 29.899 1.00 93.81 383 PHE A O 1
ATOM 3099 N N . GLN A 1 384 ? -30.673 1.578 31.270 1.00 94.50 384 GLN A N 1
ATOM 3100 C CA . GLN A 1 384 ? -29.370 1.080 30.839 1.00 94.50 384 GLN A CA 1
ATOM 3101 C C . GLN A 1 384 ? -29.427 0.595 29.384 1.00 94.50 384 GLN A C 1
ATOM 3103 O O . GLN A 1 384 ? -28.605 1.030 28.586 1.00 94.50 384 GLN A O 1
ATOM 3108 N N . PHE A 1 385 ? -30.440 -0.194 29.009 1.00 96.00 385 PHE A N 1
ATOM 3109 C CA . PHE A 1 385 ? -30.666 -0.628 27.627 1.00 96.00 385 PHE A CA 1
ATOM 3110 C C . PHE A 1 385 ? -30.856 0.559 26.671 1.00 96.00 385 PHE A C 1
ATOM 3112 O O . PHE A 1 385 ? -30.169 0.640 25.653 1.00 96.00 385 PHE A O 1
ATOM 3119 N N . ARG A 1 386 ? -31.728 1.520 27.017 1.00 94.88 386 ARG A N 1
ATOM 3120 C CA . ARG A 1 386 ? -31.945 2.747 26.224 1.00 94.88 386 ARG A CA 1
ATOM 3121 C C . ARG A 1 386 ? -30.631 3.489 25.971 1.00 94.88 386 ARG A C 1
ATOM 3123 O O . ARG A 1 386 ? -30.388 3.924 24.851 1.00 94.88 386 ARG A O 1
ATOM 3130 N N . ARG A 1 387 ? -29.786 3.613 27.000 1.00 95.19 387 ARG A N 1
ATOM 3131 C CA . ARG A 1 387 ? -28.466 4.240 26.892 1.00 95.19 387 ARG A CA 1
ATOM 3132 C C . ARG A 1 387 ? -27.507 3.425 26.029 1.00 95.19 387 ARG A C 1
ATOM 3134 O O . ARG A 1 387 ? -26.900 3.998 25.134 1.00 95.19 387 ARG A O 1
ATOM 3141 N N . ASP A 1 388 ? -27.374 2.126 26.297 1.00 96.56 388 ASP A N 1
ATOM 3142 C CA . ASP A 1 388 ? -26.479 1.241 25.549 1.00 96.56 388 ASP A CA 1
ATOM 3143 C C . ASP A 1 388 ? -26.806 1.302 24.047 1.00 96.56 388 ASP A C 1
ATOM 3145 O O . ASP A 1 388 ? -25.903 1.489 23.242 1.00 96.56 388 ASP A O 1
ATOM 3149 N N . VAL A 1 389 ? -28.089 1.257 23.664 1.00 97.62 389 VAL A N 1
ATOM 3150 C CA . VAL A 1 389 ? -28.521 1.396 22.261 1.00 97.62 389 VAL A CA 1
ATOM 3151 C C . VAL A 1 389 ? -28.050 2.710 21.627 1.00 97.62 389 VAL A C 1
ATOM 3153 O O . VAL A 1 389 ? -27.560 2.690 20.500 1.00 97.62 389 VAL A O 1
ATOM 3156 N N . GLU A 1 390 ? -28.186 3.850 22.309 1.00 96.69 390 GLU A N 1
ATOM 3157 C CA . GLU A 1 390 ? -27.746 5.143 21.759 1.00 96.69 390 GLU A CA 1
ATOM 3158 C C . GLU A 1 390 ? -26.211 5.271 21.719 1.00 96.69 390 GLU A C 1
ATOM 3160 O O . GLU A 1 390 ? -25.673 5.793 20.740 1.00 96.69 390 GLU A O 1
ATOM 3165 N N . ASP A 1 391 ? -25.497 4.728 22.714 1.00 97.00 391 ASP A N 1
ATOM 3166 C CA . ASP A 1 391 ? -24.028 4.650 22.722 1.00 97.00 391 ASP A CA 1
ATOM 3167 C C . ASP A 1 391 ? -23.523 3.785 21.531 1.00 97.00 391 ASP A C 1
ATOM 3169 O O . ASP A 1 391 ? -22.585 4.179 20.829 1.00 97.00 391 ASP A O 1
ATOM 3173 N N . GLU A 1 392 ? -24.187 2.662 21.210 1.00 97.12 392 GLU A N 1
ATOM 3174 C CA . GLU A 1 392 ? -23.859 1.839 20.030 1.00 97.12 392 GLU A CA 1
ATOM 3175 C C . GLU A 1 392 ? -24.244 2.512 18.694 1.00 97.12 392 GLU A C 1
ATOM 3177 O O . GLU A 1 392 ? -23.481 2.452 17.724 1.00 97.12 392 GLU A O 1
ATOM 3182 N N . LYS A 1 393 ? -25.391 3.208 18.619 1.00 96.31 393 LYS A N 1
ATOM 3183 C CA . LYS A 1 393 ? -25.778 3.997 17.429 1.00 96.31 393 LYS A CA 1
ATOM 3184 C C . LYS A 1 393 ? -24.771 5.109 17.138 1.00 96.31 393 LYS A C 1
ATOM 3186 O O . LYS A 1 393 ? -24.447 5.342 15.970 1.00 96.31 393 LYS A O 1
ATOM 3191 N N . LEU A 1 394 ? -24.253 5.771 18.176 1.00 96.81 394 LEU A N 1
ATOM 3192 C CA . LEU A 1 394 ? -23.209 6.786 18.043 1.00 96.81 394 LEU A CA 1
ATOM 3193 C C . LEU A 1 394 ? -21.913 6.178 17.489 1.00 96.81 394 LEU A C 1
ATOM 3195 O O . LEU A 1 394 ? -21.358 6.712 16.530 1.00 96.81 394 LEU A O 1
ATOM 3199 N N . TRP A 1 395 ? -21.478 5.025 18.011 1.00 97.81 395 TRP A N 1
ATOM 3200 C CA . TRP A 1 395 ? -20.309 4.306 17.487 1.00 97.81 395 TRP A CA 1
ATOM 3201 C C . TRP A 1 395 ? -20.465 3.961 15.998 1.00 97.81 395 TRP A C 1
ATOM 3203 O O . TRP A 1 395 ? -19.553 4.194 15.201 1.00 97.81 395 TRP A O 1
ATOM 3213 N N . ILE A 1 396 ? -21.642 3.472 15.588 1.00 97.88 396 ILE A N 1
ATOM 3214 C CA . ILE A 1 396 ? -21.941 3.186 14.176 1.00 97.88 396 ILE A CA 1
ATOM 3215 C C . ILE A 1 396 ? -21.830 4.466 13.333 1.00 97.88 396 ILE A C 1
ATOM 3217 O O . ILE A 1 396 ? -21.181 4.458 12.282 1.00 97.88 396 ILE A O 1
ATOM 3221 N N . ALA A 1 397 ? -22.399 5.579 13.807 1.00 96.31 397 ALA A N 1
ATOM 3222 C CA . ALA A 1 397 ? -22.342 6.871 13.126 1.00 96.31 397 ALA A CA 1
ATOM 3223 C C . ALA A 1 397 ? -20.909 7.432 12.995 1.00 96.31 397 ALA A C 1
ATOM 3225 O O . ALA A 1 397 ? -20.599 8.055 11.980 1.00 96.31 397 ALA A O 1
ATOM 3226 N N . GLU A 1 398 ? -20.012 7.175 13.953 1.00 96.81 398 GLU A N 1
ATOM 3227 C CA . GLU A 1 398 ? -18.591 7.558 13.870 1.00 96.81 398 GLU A CA 1
ATOM 3228 C C . GLU A 1 398 ? -17.794 6.730 12.844 1.00 96.81 398 GLU A C 1
ATOM 3230 O O . GLU A 1 398 ? -16.855 7.232 12.212 1.00 96.81 398 GLU A O 1
ATOM 3235 N N . LYS A 1 399 ? -18.140 5.449 12.667 1.00 95.88 399 LYS A N 1
ATOM 3236 C CA . LYS A 1 399 ? -17.452 4.539 11.733 1.00 95.88 399 LYS A CA 1
ATOM 3237 C C . LYS A 1 399 ? -17.965 4.667 10.299 1.00 95.88 399 LYS A C 1
ATOM 3239 O O . LYS A 1 399 ? -17.183 4.518 9.355 1.00 95.88 399 LYS A O 1
ATOM 3244 N N . LEU A 1 400 ? -19.243 5.002 10.118 1.00 95.62 400 LEU A N 1
ATOM 3245 C CA . LEU A 1 400 ? -19.899 5.070 8.811 1.00 95.62 400 LEU A CA 1
ATOM 3246 C C . LEU A 1 400 ? -19.208 6.001 7.781 1.00 95.62 400 LEU A C 1
ATOM 3248 O O . LEU A 1 400 ? -19.089 5.590 6.626 1.00 95.62 400 LEU A O 1
ATOM 3252 N N . PRO A 1 401 ? -18.652 7.185 8.126 1.00 96.19 401 PRO A N 1
ATOM 3253 C CA . PRO A 1 401 ? -17.889 8.015 7.184 1.00 96.19 401 PRO A CA 1
ATOM 3254 C C . PRO A 1 401 ? -16.647 7.325 6.599 1.00 96.19 401 PRO A C 1
ATOM 3256 O O . PRO A 1 401 ? -16.268 7.588 5.458 1.00 96.19 401 PRO A O 1
ATOM 3259 N N . GLN A 1 402 ? -16.016 6.417 7.351 1.00 93.88 402 GLN A N 1
ATOM 3260 C CA . GLN A 1 402 ? -14.845 5.664 6.884 1.00 93.88 402 GLN A CA 1
ATOM 3261 C C . GLN A 1 402 ? -15.244 4.574 5.877 1.00 93.88 402 GLN A C 1
ATOM 3263 O O . GLN A 1 402 ? -14.498 4.295 4.932 1.00 93.88 402 GLN A O 1
ATOM 3268 N N . ALA A 1 403 ? -16.437 4.000 6.060 1.00 95.12 403 ALA A N 1
ATOM 3269 C CA . ALA A 1 403 ? -17.066 3.061 5.138 1.00 95.12 403 ALA A CA 1
ATOM 3270 C C . ALA A 1 403 ? -17.578 3.761 3.863 1.00 95.12 403 ALA A C 1
ATOM 3272 O O . ALA A 1 403 ? -17.349 3.273 2.763 1.00 95.12 403 ALA A O 1
ATOM 3273 N N . ASN A 1 404 ? -18.183 4.944 3.999 1.00 94.56 404 ASN A N 1
ATOM 3274 C CA . ASN A 1 404 ? -18.769 5.714 2.893 1.00 94.56 404 ASN A CA 1
ATOM 3275 C C . ASN A 1 404 ? -17.756 6.553 2.089 1.00 94.56 404 ASN A C 1
ATOM 3277 O O . ASN A 1 404 ? -18.134 7.199 1.111 1.00 94.56 404 ASN A O 1
ATOM 3281 N N . SER A 1 405 ? -16.475 6.568 2.474 1.00 94.62 405 SER A N 1
ATOM 3282 C CA . SER A 1 405 ? -15.428 7.263 1.718 1.00 94.62 405 SER A CA 1
ATOM 3283 C C . SER A 1 405 ? -15.354 6.754 0.271 1.00 94.62 405 SER A C 1
ATOM 3285 O O . SER A 1 405 ? -15.274 5.549 0.019 1.00 94.62 405 SER A O 1
ATOM 3287 N N . THR A 1 406 ? -15.320 7.681 -0.686 1.00 92.69 406 THR A N 1
ATOM 3288 C CA . THR A 1 406 ? -15.190 7.407 -2.128 1.00 92.69 406 THR A CA 1
ATOM 3289 C C . THR A 1 406 ? -13.742 7.456 -2.625 1.00 92.69 406 THR A C 1
ATOM 3291 O O . THR A 1 406 ? -13.481 7.286 -3.814 1.00 92.69 406 THR A O 1
ATOM 3294 N N . GLU A 1 407 ? -12.771 7.655 -1.730 1.00 91.44 407 GLU A N 1
ATOM 3295 C CA . GLU A 1 407 ? -11.352 7.640 -2.079 1.00 91.44 407 GLU A CA 1
ATOM 3296 C C . GLU A 1 407 ? -10.871 6.196 -2.256 1.00 91.44 407 GLU A C 1
ATOM 3298 O O . GLU A 1 407 ? -10.775 5.442 -1.280 1.00 91.44 407 GLU A O 1
ATOM 3303 N N . TYR A 1 408 ? -10.572 5.805 -3.499 1.00 91.06 408 TYR A N 1
ATOM 3304 C CA . TYR A 1 408 ? -10.078 4.461 -3.837 1.00 91.06 408 TYR A CA 1
ATOM 3305 C C . TYR A 1 408 ? -8.589 4.419 -4.216 1.00 91.06 408 TYR A C 1
ATOM 3307 O O . TYR A 1 408 ? -7.978 3.359 -4.134 1.00 91.06 408 TYR A O 1
ATOM 3315 N N . GLY A 1 409 ? -7.983 5.569 -4.533 1.00 88.56 409 GLY A N 1
ATOM 3316 C CA . GLY A 1 409 ? -6.573 5.692 -4.912 1.00 88.56 409 GLY A CA 1
ATOM 3317 C C . GLY A 1 409 ? -6.329 5.66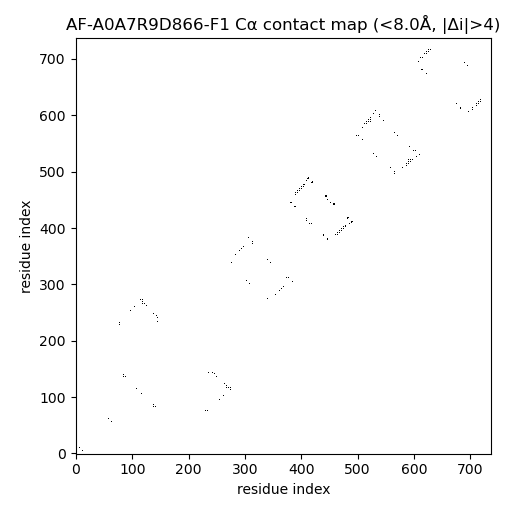6 -6.428 1.00 88.56 409 GLY A C 1
ATOM 3318 O O . GLY A 1 409 ? -7.111 5.129 -7.204 1.00 88.56 409 GLY A O 1
ATOM 3319 N N . ASN A 1 410 ? -5.217 6.277 -6.840 1.00 87.19 410 ASN A N 1
ATOM 3320 C CA . ASN A 1 410 ? -4.798 6.484 -8.236 1.00 87.19 410 ASN A CA 1
ATOM 3321 C C . ASN A 1 410 ? -3.479 5.767 -8.596 1.00 87.19 410 ASN A C 1
ATOM 3323 O O . ASN A 1 410 ? -2.851 6.085 -9.597 1.00 87.19 410 ASN A O 1
ATOM 3327 N N . SER A 1 411 ? -3.013 4.869 -7.730 1.00 91.81 411 SER A N 1
ATOM 3328 C CA . SER A 1 411 ? -1.770 4.111 -7.881 1.00 91.81 411 SER A CA 1
ATOM 3329 C C . SER A 1 411 ? -1.903 2.817 -7.092 1.00 91.81 411 SER A C 1
ATOM 3331 O O . SER A 1 411 ? -2.486 2.825 -6.004 1.00 91.81 411 SER A O 1
ATOM 3333 N N . LEU A 1 412 ? -1.331 1.721 -7.594 1.00 90.06 412 LEU A N 1
ATOM 3334 C CA . LEU A 1 412 ? -1.385 0.400 -6.960 1.00 90.06 412 LEU A CA 1
ATOM 3335 C C . LEU A 1 412 ? -0.949 0.426 -5.481 1.00 90.06 412 LEU A C 1
ATOM 3337 O O . LEU A 1 412 ? -1.535 -0.269 -4.650 1.00 90.06 412 LEU A O 1
ATOM 3341 N N . PHE A 1 413 ? 0.027 1.267 -5.122 1.00 92.19 413 PHE A N 1
ATOM 3342 C CA . PHE A 1 413 ? 0.465 1.461 -3.734 1.00 92.19 413 PHE A CA 1
ATOM 3343 C C . PHE A 1 413 ? -0.608 2.138 -2.858 1.00 92.19 413 PHE A C 1
ATOM 3345 O O . PHE A 1 413 ? -0.877 1.703 -1.731 1.00 92.19 413 PHE A O 1
ATOM 3352 N N . ASN A 1 414 ? -1.262 3.176 -3.389 1.00 93.06 414 ASN A N 1
ATOM 3353 C CA . ASN A 1 414 ? -2.317 3.919 -2.697 1.00 93.06 414 ASN A CA 1
ATOM 3354 C C . ASN A 1 414 ? -3.557 3.038 -2.484 1.00 93.06 414 ASN A C 1
ATOM 3356 O O . ASN A 1 414 ? -4.065 2.967 -1.363 1.00 93.06 414 ASN A O 1
ATOM 3360 N N . VAL A 1 415 ? -3.986 2.302 -3.519 1.00 95.56 415 VAL A N 1
ATOM 3361 C CA . VAL A 1 415 ? -5.108 1.351 -3.429 1.00 95.56 415 VAL A CA 1
ATOM 3362 C C . VAL A 1 415 ? -4.821 0.278 -2.374 1.00 95.56 415 VAL A C 1
ATOM 3364 O O . VAL A 1 415 ? -5.636 0.057 -1.480 1.00 95.56 415 VAL A O 1
ATOM 3367 N N . ASN A 1 416 ? -3.631 -0.337 -2.399 1.00 93.75 416 ASN A N 1
ATOM 3368 C CA . ASN A 1 416 ? -3.239 -1.351 -1.413 1.00 93.75 416 ASN A CA 1
ATOM 3369 C C . ASN A 1 416 ? -3.202 -0.815 0.026 1.00 93.75 416 ASN A C 1
ATOM 3371 O O . ASN A 1 416 ? -3.572 -1.517 0.970 1.00 93.75 416 ASN A O 1
ATOM 3375 N N . THR A 1 417 ? -2.795 0.441 0.212 1.00 94.88 417 THR A N 1
ATOM 3376 C CA . THR A 1 417 ? -2.818 1.099 1.525 1.00 94.88 417 THR A CA 1
ATOM 3377 C C . THR A 1 417 ? -4.253 1.316 2.018 1.00 94.88 417 THR A C 1
ATOM 3379 O O . THR A 1 417 ? -4.550 1.057 3.185 1.00 94.88 417 THR A O 1
ATOM 3382 N N . LEU A 1 418 ? -5.166 1.741 1.139 1.00 95.69 418 LEU A N 1
ATOM 3383 C CA . LEU A 1 418 ? -6.587 1.922 1.465 1.00 95.69 418 LEU A CA 1
ATOM 3384 C C . LEU A 1 418 ? -7.294 0.585 1.742 1.00 95.69 418 LEU A C 1
ATOM 3386 O O . LEU A 1 418 ? -8.051 0.489 2.706 1.00 95.69 418 LEU A O 1
ATOM 3390 N N . LYS A 1 419 ? -6.974 -0.464 0.977 1.00 95.50 419 LYS A N 1
ATOM 3391 C CA . LYS A 1 419 ? -7.422 -1.852 1.185 1.00 95.50 419 LYS A CA 1
ATOM 3392 C C . LYS A 1 419 ? -7.030 -2.376 2.573 1.00 95.50 419 LYS A C 1
ATOM 3394 O O . LYS A 1 419 ? -7.882 -2.898 3.284 1.00 95.50 419 LYS A O 1
ATOM 3399 N N . LYS A 1 420 ? -5.792 -2.135 3.028 1.00 95.81 420 LYS A N 1
ATOM 3400 C CA . LYS A 1 420 ? -5.359 -2.465 4.405 1.00 95.81 420 LYS A CA 1
ATOM 3401 C C . LYS A 1 420 ? -6.127 -1.687 5.484 1.00 95.81 420 LYS A C 1
ATOM 3403 O O . LYS A 1 420 ? -6.472 -2.266 6.509 1.00 95.81 420 LYS A O 1
ATOM 3408 N N . LYS A 1 421 ? -6.431 -0.400 5.264 1.00 95.12 421 LYS A N 1
ATOM 3409 C CA . LYS A 1 421 ? -7.252 0.399 6.199 1.00 95.12 421 LYS A CA 1
ATOM 3410 C C . LYS A 1 421 ? -8.694 -0.117 6.286 1.00 95.12 421 LYS A C 1
ATOM 3412 O O . LYS A 1 421 ? -9.213 -0.271 7.384 1.00 95.12 421 LYS A O 1
ATOM 3417 N N . ASN A 1 422 ? -9.318 -0.426 5.148 1.00 96.69 422 ASN A N 1
ATOM 3418 C CA . ASN A 1 422 ? -10.659 -1.016 5.093 1.00 96.69 422 ASN A CA 1
ATOM 3419 C C . ASN A 1 422 ? -10.697 -2.410 5.754 1.00 96.69 422 ASN A C 1
ATOM 3421 O O . ASN A 1 422 ? -11.640 -2.695 6.483 1.00 96.69 422 ASN A O 1
ATOM 3425 N N . GLN A 1 423 ? -9.641 -3.220 5.611 1.00 96.62 423 GLN A N 1
ATOM 3426 C CA . GLN A 1 423 ? -9.509 -4.490 6.335 1.00 96.62 423 GLN A CA 1
ATOM 3427 C C . GLN A 1 423 ? -9.449 -4.300 7.862 1.00 96.62 423 GLN A C 1
ATOM 3429 O O . GLN A 1 423 ? -10.090 -5.057 8.584 1.00 96.62 423 GLN A O 1
ATOM 3434 N N . SER A 1 424 ? -8.726 -3.284 8.358 1.00 96.69 424 SER A N 1
ATOM 3435 C CA . SER A 1 424 ? -8.707 -2.940 9.793 1.00 96.69 424 SER A CA 1
ATOM 3436 C C . SER A 1 424 ? -10.102 -2.574 10.299 1.00 96.69 424 SER A C 1
ATOM 3438 O O . SER A 1 424 ? -10.543 -3.110 11.309 1.00 96.69 424 SER A O 1
ATOM 3440 N N . LEU A 1 425 ? -10.824 -1.724 9.557 1.00 96.50 425 LEU A N 1
ATOM 3441 C CA . LEU A 1 425 ? -12.195 -1.331 9.890 1.00 96.50 425 LEU A CA 1
ATOM 3442 C C . LEU A 1 425 ? -13.153 -2.534 9.911 1.00 96.50 425 LEU A C 1
ATOM 3444 O O . LEU A 1 425 ? -13.989 -2.627 10.804 1.00 96.50 425 LEU A O 1
ATOM 3448 N N . ARG A 1 426 ? -13.008 -3.472 8.966 1.00 96.75 426 ARG A N 1
ATOM 3449 C CA . ARG A 1 426 ? -13.788 -4.717 8.939 1.00 96.75 426 ARG A CA 1
ATOM 3450 C C . ARG A 1 426 ? -13.527 -5.559 10.192 1.00 96.75 426 ARG A C 1
ATOM 3452 O O . ARG A 1 426 ? -14.473 -5.910 10.878 1.00 96.75 426 ARG A O 1
ATOM 3459 N N . THR A 1 427 ? -12.265 -5.753 10.582 1.00 96.50 427 THR A N 1
ATOM 3460 C CA . THR A 1 427 ? -11.927 -6.443 11.841 1.00 96.50 427 THR A CA 1
ATOM 3461 C C . THR A 1 427 ? -12.406 -5.690 13.092 1.00 96.50 427 THR A C 1
ATOM 3463 O O . THR A 1 427 ? -12.790 -6.326 14.069 1.00 96.50 427 THR A O 1
ATOM 3466 N N . GLU A 1 428 ? -12.423 -4.354 13.104 1.00 96.19 428 GLU A N 1
ATOM 3467 C CA . GLU A 1 428 ? -13.038 -3.582 14.200 1.00 96.19 428 GLU A CA 1
ATOM 3468 C C . GLU A 1 428 ? -14.546 -3.867 14.319 1.00 96.19 428 GLU A C 1
ATOM 3470 O O . GLU A 1 428 ? -15.030 -4.096 15.424 1.00 96.19 428 GLU A O 1
ATOM 3475 N N . ILE A 1 429 ? -15.265 -3.918 13.194 1.00 96.56 429 ILE A N 1
ATOM 3476 C CA . ILE A 1 429 ? -16.701 -4.242 13.123 1.00 96.56 429 ILE A CA 1
ATOM 3477 C C . ILE A 1 429 ? -16.971 -5.694 13.541 1.00 96.56 429 ILE A C 1
ATOM 3479 O O . ILE A 1 429 ? -17.831 -5.923 14.388 1.00 96.56 429 ILE A O 1
ATOM 3483 N N . ASP A 1 430 ? -16.207 -6.661 13.028 1.00 95.62 4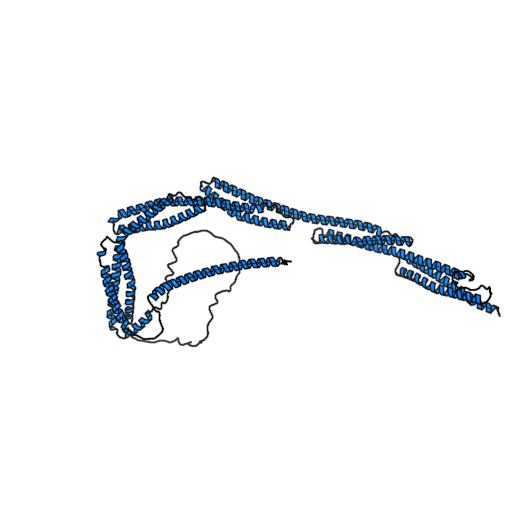30 ASP A N 1
ATOM 3484 C CA . ASP A 1 430 ? -16.365 -8.085 13.362 1.00 95.62 430 ASP A CA 1
ATOM 3485 C C . ASP A 1 430 ? -16.204 -8.335 14.880 1.00 95.62 430 ASP A C 1
ATOM 3487 O O . ASP A 1 430 ? -16.928 -9.131 15.473 1.00 95.62 430 ASP A O 1
ATOM 3491 N N . ASN A 1 431 ? -15.292 -7.615 15.547 1.00 95.75 431 ASN A N 1
ATOM 3492 C CA . ASN A 1 431 ? -15.144 -7.683 17.006 1.00 95.75 431 ASN A CA 1
ATOM 3493 C C . ASN A 1 431 ? -16.319 -7.015 17.748 1.00 95.75 431 ASN A C 1
ATOM 3495 O O . ASN A 1 431 ? -16.786 -7.525 18.773 1.00 95.75 431 ASN A O 1
ATOM 3499 N N . HIS A 1 432 ? -16.798 -5.876 17.238 1.00 96.06 432 HIS A N 1
ATOM 3500 C CA . HIS A 1 432 ? -17.869 -5.079 17.848 1.00 96.06 432 HIS A CA 1
ATOM 3501 C C . HIS A 1 432 ? -19.252 -5.744 17.742 1.00 96.06 432 HIS A C 1
ATOM 3503 O O . HIS A 1 432 ? -20.126 -5.487 18.567 1.00 96.06 432 HIS A O 1
ATOM 3509 N N . GLU A 1 433 ? -19.431 -6.691 16.815 1.00 96.06 433 GLU A N 1
ATOM 3510 C CA . GLU A 1 433 ? -20.630 -7.538 16.706 1.00 96.06 433 GLU A CA 1
ATOM 3511 C C . GLU A 1 433 ? -21.029 -8.196 18.037 1.00 96.06 433 GLU A C 1
ATOM 3513 O O . GLU A 1 433 ? -22.210 -8.273 18.378 1.00 96.06 433 GLU A O 1
ATOM 3518 N N . THR A 1 434 ? -20.045 -8.619 18.836 1.00 96.25 434 THR A N 1
ATOM 3519 C CA . THR A 1 434 ? -20.288 -9.231 20.154 1.00 96.25 434 THR A CA 1
ATOM 3520 C C . THR A 1 434 ? -21.008 -8.291 21.125 1.00 96.25 434 THR A C 1
ATOM 3522 O O . THR A 1 434 ? -21.820 -8.743 21.934 1.00 96.25 434 THR A O 1
ATOM 3525 N N . ARG A 1 435 ? -20.751 -6.982 21.024 1.00 96.50 435 ARG A N 1
ATOM 3526 C CA . ARG A 1 435 ? -21.373 -5.941 21.845 1.00 96.50 435 ARG A CA 1
ATOM 3527 C C . ARG A 1 435 ? -22.780 -5.610 21.350 1.00 96.50 435 ARG A C 1
ATOM 3529 O O . ARG A 1 435 ? -23.686 -5.554 22.176 1.00 96.50 435 ARG A O 1
ATOM 3536 N N . ILE A 1 436 ? -22.978 -5.490 20.035 1.00 97.12 436 ILE A N 1
ATOM 3537 C CA . ILE A 1 436 ? -24.308 -5.307 19.424 1.00 97.12 436 ILE A CA 1
ATOM 3538 C C . ILE A 1 436 ? -25.246 -6.452 19.832 1.00 97.12 436 ILE A C 1
ATOM 3540 O O . ILE A 1 436 ? -26.324 -6.208 20.369 1.00 97.12 436 ILE A O 1
ATOM 3544 N N . ASN A 1 437 ? -24.792 -7.702 19.694 1.00 96.50 437 ASN A N 1
ATOM 3545 C CA . ASN A 1 437 ? -25.570 -8.884 20.075 1.00 96.50 437 ASN A CA 1
ATOM 3546 C C . ASN A 1 437 ? -25.919 -8.914 21.575 1.00 96.50 437 ASN A C 1
ATOM 3548 O O . ASN A 1 437 ? -27.016 -9.336 21.935 1.00 96.50 437 ASN A O 1
ATOM 3552 N N . LEU A 1 438 ? -25.024 -8.442 22.452 1.00 96.94 438 LEU A N 1
ATOM 3553 C CA . LEU A 1 438 ? -25.299 -8.324 23.889 1.00 96.94 438 LEU A CA 1
ATOM 3554 C C . LEU A 1 438 ? -26.386 -7.278 24.183 1.00 96.94 438 LEU A C 1
ATOM 3556 O O . LEU A 1 438 ? -27.277 -7.541 24.987 1.00 96.94 438 LEU A O 1
ATOM 3560 N N . VAL A 1 439 ? -26.333 -6.109 23.539 1.00 96.56 439 VAL A N 1
ATOM 3561 C CA . VAL A 1 439 ? -27.333 -5.044 23.734 1.00 96.56 439 VAL A CA 1
ATOM 3562 C C . VAL A 1 439 ? -28.705 -5.487 23.219 1.00 96.56 439 VAL A C 1
ATOM 3564 O O . VAL A 1 439 ? -29.693 -5.342 23.939 1.00 96.56 439 VAL A O 1
ATOM 3567 N N . CYS A 1 440 ? -28.767 -6.121 22.043 1.00 96.25 440 CYS A N 1
ATOM 3568 C CA . CYS A 1 440 ? -30.007 -6.709 21.528 1.00 96.25 440 CYS A CA 1
ATOM 3569 C C . CYS A 1 440 ? -30.536 -7.827 22.443 1.00 96.25 440 CYS A C 1
ATOM 3571 O O . CYS A 1 440 ? -31.729 -7.861 22.729 1.00 96.25 440 CYS A O 1
ATOM 3573 N N . GLY A 1 441 ? -29.664 -8.697 22.968 1.00 96.12 441 GLY A N 1
ATOM 3574 C CA . GLY A 1 441 ? -30.044 -9.751 23.917 1.00 96.12 441 GLY A CA 1
ATOM 3575 C C . GLY A 1 441 ? -30.613 -9.215 25.237 1.00 96.12 441 GLY A C 1
ATOM 3576 O O . GLY A 1 441 ? -31.591 -9.756 25.749 1.00 96.12 441 GLY A O 1
ATOM 3577 N N . ASN A 1 442 ? -30.060 -8.116 25.761 1.00 94.06 442 ASN A N 1
ATOM 3578 C CA . ASN A 1 442 ? -30.596 -7.439 26.946 1.00 94.06 442 ASN A CA 1
ATOM 3579 C C . ASN A 1 442 ? -31.993 -6.848 26.681 1.00 94.06 442 ASN A C 1
ATOM 3581 O O . ASN A 1 442 ? -32.886 -6.997 27.512 1.00 94.06 442 ASN A O 1
ATOM 3585 N N . GLY A 1 443 ? -32.199 -6.215 25.520 1.00 94.25 443 GLY A N 1
ATOM 3586 C CA . GLY A 1 443 ? -33.513 -5.708 25.113 1.00 94.25 443 GLY A CA 1
ATOM 3587 C C . GLY A 1 443 ? -34.542 -6.828 24.928 1.00 94.25 443 GLY A C 1
ATOM 3588 O O . GLY A 1 443 ? -35.651 -6.743 25.449 1.00 94.25 443 GLY A O 1
ATOM 3589 N N . GLN A 1 444 ? -34.143 -7.923 24.278 1.00 95.06 444 GLN A N 1
ATOM 3590 C CA . GLN A 1 444 ? -34.980 -9.106 24.076 1.00 95.06 444 GLN A CA 1
ATOM 3591 C C . GLN A 1 444 ? -35.408 -9.749 25.408 1.00 95.06 444 GLN A C 1
ATOM 3593 O O . GLN A 1 444 ? -36.584 -10.062 25.581 1.00 95.06 444 GLN A O 1
ATOM 3598 N N . LYS A 1 445 ? -34.501 -9.853 26.392 1.00 94.44 445 LYS A N 1
ATOM 3599 C CA . LYS A 1 445 ? -34.827 -10.296 27.761 1.00 94.44 445 LYS A CA 1
ATOM 3600 C C . LYS A 1 445 ? -35.917 -9.424 28.403 1.00 94.44 445 LYS A C 1
ATOM 3602 O O . LYS A 1 445 ? -36.836 -9.956 29.018 1.00 94.44 445 LYS A O 1
ATOM 3607 N N . LEU A 1 446 ? -35.841 -8.098 28.259 1.00 92.19 446 LEU A N 1
ATOM 3608 C CA . LEU A 1 446 ? -36.849 -7.179 28.810 1.00 92.19 446 LEU A CA 1
ATOM 3609 C C . LEU A 1 446 ? -38.223 -7.328 28.131 1.00 92.19 446 LEU A C 1
ATOM 3611 O O . LEU A 1 446 ? -39.251 -7.183 28.795 1.00 92.19 446 LEU A O 1
ATOM 3615 N N . ILE A 1 447 ? -38.243 -7.651 26.835 1.00 93.81 447 ILE A N 1
ATOM 3616 C CA . ILE A 1 447 ? -39.468 -7.958 26.082 1.00 93.81 447 ILE A CA 1
ATOM 3617 C C . ILE A 1 447 ? -40.072 -9.292 26.555 1.00 93.81 447 ILE A C 1
ATOM 3619 O O . ILE A 1 447 ? -41.273 -9.372 26.813 1.00 93.81 447 ILE A O 1
ATOM 3623 N N . GLU A 1 448 ? -39.248 -10.328 26.740 1.00 92.62 448 GLU A N 1
ATOM 3624 C CA . GLU A 1 448 ? -39.669 -11.646 27.245 1.00 92.62 448 GLU A CA 1
ATOM 3625 C C . GLU A 1 448 ? -40.196 -11.595 28.690 1.00 92.62 448 GLU A C 1
ATOM 3627 O O . GLU A 1 448 ? -41.138 -12.309 29.034 1.00 92.62 448 GLU A O 1
ATOM 3632 N N . GLU A 1 449 ? -39.651 -10.708 29.527 1.00 88.94 449 GLU A N 1
ATOM 3633 C CA . GLU A 1 449 ? -40.149 -10.421 30.881 1.00 88.94 449 GLU A CA 1
ATOM 3634 C C . GLU A 1 449 ? -41.434 -9.565 30.912 1.00 88.94 449 GLU A C 1
ATOM 3636 O O . GLU A 1 449 ? -41.957 -9.280 31.997 1.00 88.94 449 GLU A O 1
ATOM 3641 N N . GLY A 1 450 ? -41.957 -9.161 29.747 1.00 88.06 450 GLY A N 1
ATOM 3642 C CA . GLY A 1 450 ? -43.213 -8.422 29.611 1.00 88.06 450 GLY A CA 1
ATOM 3643 C C . GLY A 1 450 ? -43.140 -6.989 30.138 1.00 88.06 450 GLY A C 1
ATOM 3644 O O . GLY A 1 450 ? -44.059 -6.541 30.825 1.00 88.06 450 GLY A O 1
ATOM 3645 N N . HIS A 1 451 ? -42.040 -6.276 29.876 1.00 90.94 451 HIS A N 1
ATOM 3646 C CA . HIS A 1 451 ? -41.890 -4.880 30.291 1.00 90.94 451 HIS A CA 1
ATOM 3647 C C . HIS A 1 451 ? -42.935 -3.963 29.618 1.00 90.94 451 HIS A C 1
ATOM 3649 O O . HIS A 1 451 ? -43.316 -4.176 28.467 1.00 90.94 451 HIS A O 1
ATOM 3655 N N . GLU A 1 452 ? -43.372 -2.912 30.314 1.00 87.81 452 GLU A N 1
ATOM 3656 C CA . GLU A 1 452 ? -44.364 -1.936 29.823 1.00 87.81 452 GLU A CA 1
ATOM 3657 C C . GLU A 1 452 ? -43.949 -1.284 28.486 1.00 87.81 452 GLU A C 1
ATOM 3659 O O . GLU A 1 452 ? -44.735 -1.246 27.541 1.00 87.81 452 GLU A O 1
ATOM 3664 N N . ASP A 1 453 ? -42.677 -0.902 28.357 1.00 90.44 453 ASP A N 1
ATOM 3665 C CA . ASP A 1 453 ? -42.097 -0.299 27.143 1.00 90.44 453 ASP A CA 1
ATOM 3666 C C . ASP A 1 453 ? -41.717 -1.303 26.022 1.00 90.44 453 ASP A C 1
ATOM 3668 O O . ASP A 1 453 ? -40.987 -0.935 25.099 1.00 90.44 453 ASP A O 1
ATOM 3672 N N . SER A 1 454 ? -42.156 -2.572 26.069 1.00 93.12 454 SER A N 1
ATOM 3673 C CA . SER A 1 454 ? -41.653 -3.631 25.161 1.00 93.12 454 SER A CA 1
ATOM 3674 C C . SER A 1 454 ? -41.736 -3.284 23.667 1.00 93.12 454 SER A C 1
ATOM 3676 O O . SER A 1 454 ? -40.842 -3.644 22.908 1.00 93.12 454 SER A O 1
ATOM 3678 N N . ALA A 1 455 ? -42.771 -2.554 23.239 1.00 93.81 455 ALA A N 1
ATOM 3679 C CA . ALA A 1 455 ? -42.916 -2.120 21.846 1.00 93.81 455 ALA A CA 1
ATOM 3680 C C . ALA A 1 455 ? -41.807 -1.142 21.405 1.00 93.81 455 ALA A C 1
ATOM 3682 O O . ALA A 1 455 ? -41.285 -1.268 20.299 1.00 93.81 455 ALA A O 1
ATOM 3683 N N . GLU A 1 456 ? -41.407 -0.210 22.279 1.00 95.25 456 GLU A N 1
ATOM 3684 C CA . GLU A 1 456 ? -40.308 0.726 22.005 1.00 95.25 456 GLU A CA 1
ATOM 3685 C C . GLU A 1 456 ? -38.954 0.003 22.017 1.00 95.25 456 GLU A C 1
ATOM 3687 O O . GLU A 1 456 ? -38.046 0.355 21.264 1.00 95.25 456 GLU A O 1
ATOM 3692 N N . PHE A 1 457 ? -38.798 -1.027 22.856 1.00 95.62 457 PHE A N 1
ATOM 3693 C CA . PHE A 1 457 ? -37.583 -1.841 22.859 1.00 95.62 457 PHE A CA 1
ATOM 3694 C C . PHE A 1 457 ? -37.406 -2.591 21.537 1.00 95.62 457 PHE A C 1
ATOM 3696 O O . PHE A 1 457 ? -36.298 -2.576 21.004 1.00 95.62 457 PHE A O 1
ATOM 3703 N N . THR A 1 458 ? -38.477 -3.154 20.969 1.00 96.25 458 THR A N 1
ATOM 3704 C CA . THR A 1 458 ? -38.444 -3.779 19.637 1.00 96.25 458 THR A CA 1
ATOM 3705 C C . THR A 1 458 ? -38.018 -2.777 18.561 1.00 96.25 458 THR A C 1
ATOM 3707 O O . THR A 1 458 ? -37.018 -3.008 17.889 1.00 96.25 458 THR A O 1
ATOM 3710 N N . GLU A 1 459 ? -38.679 -1.615 18.470 1.00 96.56 459 GLU A N 1
ATOM 3711 C CA . GLU A 1 459 ? -38.338 -0.561 17.494 1.00 96.56 459 GLU A CA 1
ATOM 3712 C C . GLU A 1 459 ? -36.871 -0.101 17.618 1.00 96.56 459 GLU A C 1
ATOM 3714 O O . GLU A 1 459 ? -36.183 0.137 16.624 1.00 96.56 459 GLU A O 1
ATOM 3719 N N . ARG A 1 460 ? -36.353 -0.015 18.851 1.00 96.56 460 ARG A N 1
ATOM 3720 C CA . ARG A 1 460 ? -34.954 0.344 19.121 1.00 96.56 460 ARG A CA 1
ATOM 3721 C C . ARG A 1 460 ? -33.952 -0.732 18.716 1.00 96.56 460 ARG A C 1
ATOM 3723 O O . ARG A 1 460 ? -32.851 -0.364 18.303 1.00 96.56 460 ARG A O 1
ATOM 3730 N N . ILE A 1 461 ? -34.303 -2.012 18.858 1.00 96.94 461 ILE A N 1
ATOM 3731 C CA . ILE A 1 461 ? -33.485 -3.139 18.387 1.00 96.94 461 ILE A CA 1
ATOM 3732 C C . ILE A 1 461 ? -33.466 -3.145 16.858 1.00 96.94 461 ILE A C 1
ATOM 3734 O O . ILE A 1 461 ? -32.382 -3.199 16.281 1.00 96.94 461 ILE A O 1
ATOM 3738 N N . ASP A 1 462 ? -34.625 -3.001 16.217 1.00 97.56 462 ASP A N 1
ATOM 3739 C CA . ASP A 1 462 ? -34.751 -2.981 14.758 1.00 97.56 462 ASP A CA 1
ATOM 3740 C C . ASP A 1 462 ? -33.939 -1.823 14.141 1.00 97.56 462 ASP A C 1
ATOM 3742 O O . ASP A 1 462 ? -33.086 -2.060 13.288 1.00 97.56 462 ASP A O 1
ATOM 3746 N N . ASP A 1 463 ? -34.074 -0.588 14.646 1.00 97.50 463 ASP A N 1
ATOM 3747 C CA . ASP A 1 463 ? -33.282 0.562 14.169 1.00 97.50 463 ASP A CA 1
ATOM 3748 C C . ASP A 1 463 ? -31.766 0.404 14.419 1.00 97.50 463 ASP A C 1
ATOM 3750 O O . ASP A 1 463 ? -30.945 0.898 13.641 1.00 97.50 463 ASP A O 1
ATOM 3754 N N . LEU A 1 464 ? -31.359 -0.278 15.497 1.00 97.38 464 LEU A N 1
ATOM 3755 C CA . LEU A 1 464 ? -29.946 -0.590 15.743 1.00 97.38 464 LEU A CA 1
ATOM 3756 C C . LEU A 1 464 ? -29.426 -1.631 14.739 1.00 97.38 464 LEU A C 1
ATOM 3758 O O . LEU A 1 464 ? -28.335 -1.453 14.192 1.00 97.38 464 LEU A O 1
ATOM 3762 N N . LEU A 1 465 ? -30.201 -2.686 14.474 1.00 97.62 465 LEU A N 1
ATOM 3763 C CA . LEU A 1 465 ? -29.858 -3.746 13.525 1.00 97.62 465 LEU A CA 1
ATOM 3764 C C . LEU A 1 465 ? -29.821 -3.235 12.078 1.00 97.62 465 LEU A C 1
ATOM 3766 O O . LEU A 1 465 ? -28.886 -3.576 11.353 1.00 97.62 465 LEU A O 1
ATOM 3770 N N . ASP A 1 466 ? -30.741 -2.356 11.680 1.00 97.94 466 ASP A N 1
ATOM 3771 C CA . ASP A 1 466 ? -30.743 -1.715 10.360 1.00 97.94 466 ASP A CA 1
ATOM 3772 C C . ASP A 1 466 ? -29.493 -0.844 10.152 1.00 97.94 466 ASP A C 1
ATOM 3774 O O . ASP A 1 466 ? -28.801 -0.960 9.134 1.00 97.94 466 ASP A O 1
ATOM 3778 N N . LYS A 1 467 ? -29.128 -0.006 11.137 1.00 96.94 467 LYS A N 1
ATOM 3779 C CA . LYS A 1 467 ? -27.887 0.791 11.065 1.00 96.94 467 LYS A CA 1
ATOM 3780 C C . LYS A 1 467 ? -26.635 -0.089 11.067 1.00 96.94 467 LYS A C 1
ATOM 3782 O O . LYS A 1 467 ? -25.660 0.239 10.386 1.00 96.94 467 LYS A O 1
ATOM 3787 N N . TRP A 1 468 ? -26.656 -1.198 11.805 1.00 97.81 468 TRP A N 1
ATOM 3788 C CA . TRP A 1 468 ? -25.570 -2.179 11.854 1.00 97.81 468 TRP A CA 1
ATOM 3789 C C . TRP A 1 468 ? -25.386 -2.903 10.512 1.00 97.81 468 TRP A C 1
ATOM 3791 O O . TRP A 1 468 ? -24.264 -2.987 10.006 1.00 97.81 468 TRP A O 1
ATOM 3801 N N . GLY A 1 469 ? -26.484 -3.351 9.895 1.00 96.75 469 GLY A N 1
ATOM 3802 C CA . GLY A 1 469 ? -26.503 -3.932 8.552 1.00 96.75 469 GLY A CA 1
ATOM 3803 C C . GLY A 1 469 ? -25.972 -2.953 7.507 1.00 96.75 469 GLY A C 1
ATOM 3804 O O . GLY A 1 469 ? -25.015 -3.265 6.802 1.00 96.75 469 GLY A O 1
ATOM 3805 N N . HIS A 1 470 ? -26.486 -1.719 7.499 1.00 97.62 470 HIS A N 1
ATOM 3806 C CA . HIS A 1 470 ? -26.018 -0.667 6.595 1.00 97.62 470 HIS A CA 1
ATOM 3807 C C . HIS A 1 470 ? -24.514 -0.363 6.750 1.00 97.62 470 HIS A C 1
ATOM 3809 O O . HIS A 1 470 ? -23.823 -0.151 5.753 1.00 97.62 470 HIS A O 1
ATOM 3815 N N . LEU A 1 471 ? -23.961 -0.384 7.972 1.00 97.81 471 LEU A N 1
ATOM 3816 C CA . LEU A 1 471 ? -22.516 -0.223 8.179 1.00 97.81 471 LEU A CA 1
ATOM 3817 C C . LEU A 1 471 ? -21.712 -1.374 7.551 1.00 97.81 471 LEU A C 1
ATOM 3819 O O . LEU A 1 471 ? -20.713 -1.111 6.873 1.00 97.81 471 LEU A O 1
ATOM 3823 N N . LYS A 1 472 ? -22.139 -2.630 7.750 1.00 97.12 472 LYS A N 1
ATOM 3824 C CA . LYS A 1 472 ? -21.504 -3.806 7.130 1.00 97.12 472 LYS A CA 1
ATOM 3825 C C . LYS A 1 472 ? -21.556 -3.723 5.606 1.00 97.12 472 LYS A C 1
ATOM 3827 O O . LYS A 1 472 ? -20.517 -3.854 4.956 1.00 97.12 472 LYS A O 1
ATOM 3832 N N . ASP A 1 473 ? -22.727 -3.421 5.052 1.00 97.50 473 ASP A N 1
ATOM 3833 C CA . ASP A 1 473 ? -22.937 -3.287 3.612 1.00 97.50 473 ASP A CA 1
ATOM 3834 C C . ASP A 1 473 ? -22.081 -2.163 3.021 1.00 97.50 473 ASP A C 1
ATOM 3836 O O . ASP A 1 473 ? -21.443 -2.355 1.986 1.00 97.50 473 ASP A O 1
ATOM 3840 N N . SER A 1 474 ? -21.983 -1.000 3.674 1.00 96.31 474 SER A N 1
ATOM 3841 C CA . SER A 1 474 ? -21.086 0.079 3.235 1.00 96.31 474 SER A CA 1
ATOM 3842 C C . SER A 1 474 ? -19.612 -0.338 3.250 1.00 96.31 474 SER A C 1
ATOM 3844 O O . SER A 1 474 ? -18.878 -0.028 2.307 1.00 96.31 474 SER A O 1
ATOM 3846 N N . VAL A 1 475 ? -19.155 -1.064 4.278 1.00 96.81 475 VAL A N 1
ATOM 3847 C CA . VAL A 1 475 ? -17.763 -1.546 4.350 1.00 96.81 475 VAL A CA 1
ATOM 3848 C C . VAL A 1 475 ? -17.464 -2.572 3.262 1.00 96.81 475 VAL A C 1
ATOM 3850 O O . VAL A 1 475 ? -16.396 -2.487 2.647 1.00 96.81 475 VAL A O 1
ATOM 3853 N N . GLU A 1 476 ? -18.399 -3.477 2.968 1.00 96.38 476 GLU A N 1
ATOM 3854 C CA . GLU A 1 476 ? -18.232 -4.493 1.927 1.00 96.38 476 GLU A CA 1
ATOM 3855 C C . GLU A 1 476 ? -18.354 -3.910 0.515 1.00 96.38 476 GLU A C 1
ATOM 3857 O O . GLU A 1 476 ? -17.576 -4.250 -0.381 1.00 96.38 476 GLU A O 1
ATOM 3862 N N . ASN A 1 477 ? -19.250 -2.945 0.307 1.00 96.00 477 ASN A N 1
ATOM 3863 C CA . ASN A 1 477 ? -19.302 -2.163 -0.924 1.00 96.00 477 ASN A CA 1
ATOM 3864 C C . ASN A 1 477 ? -17.975 -1.423 -1.157 1.00 96.00 477 ASN A C 1
ATOM 3866 O O . ASN A 1 477 ? -17.421 -1.484 -2.258 1.00 96.00 477 ASN A O 1
ATOM 3870 N N . ARG A 1 478 ? -17.401 -0.789 -0.124 1.00 96.12 478 ARG A N 1
ATOM 3871 C CA . ARG A 1 478 ? -16.080 -0.145 -0.215 1.00 96.12 478 ARG A CA 1
ATOM 3872 C C . ARG A 1 478 ? -14.953 -1.149 -0.465 1.00 96.12 478 ARG A C 1
ATOM 3874 O O . ARG A 1 478 ? -14.069 -0.849 -1.268 1.00 96.12 478 ARG A O 1
ATOM 3881 N N . HIS A 1 479 ? -15.000 -2.340 0.135 1.00 95.81 479 HIS A N 1
ATOM 3882 C CA . HIS A 1 479 ? -14.054 -3.424 -0.146 1.00 95.81 479 HIS A CA 1
ATOM 3883 C C . HIS A 1 479 ? -14.084 -3.821 -1.630 1.00 95.81 479 HIS A C 1
ATOM 3885 O O . HIS A 1 479 ? -13.055 -3.806 -2.310 1.00 95.81 479 HIS A O 1
ATOM 3891 N N . ASN A 1 480 ? -15.280 -4.076 -2.166 1.00 95.62 480 ASN A N 1
ATOM 3892 C CA . ASN A 1 480 ? -15.486 -4.430 -3.568 1.00 95.62 480 ASN A CA 1
ATOM 3893 C C . ASN A 1 480 ? -15.042 -3.313 -4.529 1.00 95.62 480 ASN A C 1
ATOM 3895 O O . ASN A 1 480 ? -14.410 -3.595 -5.549 1.00 95.62 480 ASN A O 1
ATOM 3899 N N . ARG A 1 481 ? -15.291 -2.039 -4.197 1.00 94.56 481 ARG A N 1
ATOM 3900 C CA . ARG A 1 481 ? -14.793 -0.887 -4.974 1.00 94.56 481 ARG A CA 1
ATOM 3901 C C . ARG A 1 481 ? -13.267 -0.768 -4.947 1.00 94.56 481 ARG A C 1
ATOM 3903 O O . ARG A 1 481 ? -12.672 -0.487 -5.986 1.00 94.56 481 ARG A O 1
ATOM 3910 N N . LEU A 1 482 ? -12.621 -1.026 -3.809 1.00 95.06 482 LEU A N 1
ATOM 3911 C CA . LEU A 1 482 ? -11.156 -1.050 -3.705 1.00 95.06 482 LEU A CA 1
ATOM 3912 C C . LEU A 1 482 ? -10.549 -2.204 -4.517 1.00 95.06 482 LEU A C 1
ATOM 3914 O O . LEU A 1 482 ? -9.562 -1.990 -5.215 1.00 95.06 482 LEU A O 1
ATOM 3918 N N . LEU A 1 483 ? -11.169 -3.388 -4.512 1.00 94.44 483 LEU A N 1
ATOM 3919 C CA . LEU A 1 483 ? -10.756 -4.529 -5.339 1.00 94.44 483 LEU A CA 1
ATOM 3920 C C . LEU A 1 483 ? -10.945 -4.260 -6.846 1.00 94.44 483 LEU A C 1
ATOM 3922 O O . LEU A 1 483 ? -10.110 -4.654 -7.660 1.00 94.44 483 LEU A O 1
ATOM 3926 N N . GLN A 1 484 ? -12.018 -3.562 -7.236 1.00 93.38 484 GLN A N 1
ATOM 3927 C CA . GLN A 1 484 ? -12.212 -3.083 -8.613 1.00 93.38 484 GLN A CA 1
ATOM 3928 C C . GLN A 1 484 ? -11.141 -2.055 -9.005 1.00 93.38 484 GLN A C 1
ATOM 3930 O O . GLN A 1 484 ? -10.575 -2.153 -10.092 1.00 93.38 484 GLN A O 1
ATOM 3935 N N . SER A 1 485 ? -10.825 -1.105 -8.119 1.00 92.00 485 SER A N 1
ATOM 3936 C CA . SER A 1 485 ? -9.775 -0.103 -8.337 1.00 92.00 485 SER A CA 1
ATOM 3937 C C . SER A 1 485 ? -8.390 -0.744 -8.472 1.00 92.00 485 SER A C 1
ATOM 3939 O O . SER A 1 485 ? -7.645 -0.395 -9.381 1.00 92.00 485 SER A O 1
ATOM 3941 N N . GLU A 1 486 ? -8.066 -1.741 -7.647 1.00 93.50 486 GLU A N 1
ATOM 3942 C CA . GLU A 1 486 ? -6.810 -2.498 -7.717 1.00 93.50 486 GLU A CA 1
ATOM 3943 C C . GLU A 1 486 ? -6.647 -3.177 -9.081 1.00 93.50 486 GLU A C 1
ATOM 3945 O O . GLU A 1 486 ? -5.626 -2.989 -9.742 1.00 93.50 486 GLU A O 1
ATOM 3950 N N . LYS A 1 487 ? -7.686 -3.886 -9.543 1.00 91.94 487 LYS A N 1
ATOM 3951 C CA . LYS A 1 487 ? -7.716 -4.502 -10.878 1.00 91.94 487 LYS A CA 1
ATOM 3952 C C . LYS A 1 487 ? -7.592 -3.459 -11.990 1.00 91.94 487 LYS A C 1
ATOM 3954 O O . LYS A 1 487 ? -6.827 -3.664 -12.924 1.00 91.94 487 LYS A O 1
ATOM 3959 N N . ALA A 1 488 ? -8.291 -2.328 -11.884 1.00 90.81 488 ALA A N 1
ATOM 3960 C CA . ALA A 1 488 ? -8.208 -1.250 -12.868 1.00 90.81 488 ALA A CA 1
ATOM 3961 C C . ALA A 1 488 ? -6.797 -0.637 -12.948 1.00 90.81 488 ALA A C 1
ATOM 3963 O O . ALA A 1 488 ? -6.314 -0.378 -14.045 1.00 90.81 488 ALA A O 1
ATOM 3964 N N . GLN A 1 489 ? -6.107 -0.462 -11.816 1.00 89.12 489 GLN A N 1
ATOM 3965 C CA . GLN A 1 489 ? -4.722 0.024 -11.786 1.00 89.12 489 GLN A CA 1
ATOM 3966 C C . GLN A 1 489 ? -3.727 -1.013 -12.339 1.00 89.12 489 GLN A C 1
ATOM 3968 O O . GLN A 1 489 ? -2.812 -0.640 -13.067 1.00 89.12 489 GLN A O 1
ATOM 3973 N N . GLN A 1 490 ? -3.923 -2.311 -12.068 1.00 87.75 490 GLN A N 1
ATOM 3974 C CA . GLN A 1 490 ? -3.118 -3.391 -12.666 1.00 87.75 490 GLN A CA 1
ATOM 3975 C C . GLN A 1 490 ? -3.289 -3.460 -14.192 1.00 87.75 490 GLN A C 1
ATOM 3977 O O . GLN A 1 490 ? -2.304 -3.561 -14.925 1.00 87.75 490 GLN A O 1
ATOM 3982 N N . VAL A 1 491 ? -4.530 -3.354 -14.682 1.00 89.12 491 VAL A N 1
ATOM 3983 C CA . VAL A 1 491 ? -4.821 -3.281 -16.122 1.00 89.12 491 VAL A CA 1
ATOM 3984 C C . VAL A 1 491 ? -4.243 -2.001 -16.728 1.00 89.12 491 VAL A C 1
ATOM 3986 O O . VAL A 1 491 ? -3.646 -2.060 -17.792 1.00 89.12 491 VAL A O 1
ATOM 3989 N N . SER A 1 492 ? -4.338 -0.853 -16.051 1.00 87.50 492 SER A N 1
ATOM 3990 C CA . SER A 1 492 ? -3.749 0.394 -16.553 1.00 87.50 492 SER A CA 1
ATOM 3991 C C . SER A 1 492 ? -2.224 0.330 -16.667 1.00 87.50 492 SER A C 1
ATOM 3993 O O . SER A 1 492 ? -1.685 0.888 -17.619 1.00 87.50 492 SER A O 1
ATOM 3995 N N . ALA A 1 493 ? -1.534 -0.324 -15.727 1.00 86.38 493 ALA A N 1
ATOM 3996 C CA . ALA A 1 493 ? -0.082 -0.496 -15.779 1.00 86.38 493 ALA A CA 1
ATOM 3997 C C . ALA A 1 493 ? 0.326 -1.408 -16.948 1.00 86.38 493 ALA A C 1
ATOM 3999 O O . ALA A 1 493 ? 1.088 -0.995 -17.817 1.00 86.38 493 ALA A O 1
ATOM 4000 N N . SER A 1 494 ? -0.288 -2.590 -17.046 1.00 85.25 494 SER A N 1
ATOM 4001 C CA . SER A 1 494 ? -0.014 -3.538 -18.135 1.00 85.25 494 SER A CA 1
ATOM 4002 C C . SER A 1 494 ? -0.421 -3.012 -19.521 1.00 85.25 494 SER A C 1
ATOM 4004 O O . SER A 1 494 ? 0.255 -3.291 -20.507 1.00 85.25 494 SER A O 1
ATOM 4006 N N . VAL A 1 495 ? -1.468 -2.184 -19.631 1.00 86.56 495 VAL A N 1
ATOM 4007 C CA . VAL A 1 495 ? -1.782 -1.462 -20.879 1.00 86.56 495 VAL A CA 1
ATOM 4008 C C . VAL A 1 495 ? -0.709 -0.419 -21.205 1.00 86.56 495 VAL A C 1
ATOM 4010 O O . VAL A 1 495 ? -0.324 -0.318 -22.366 1.00 86.56 495 VAL A O 1
ATOM 4013 N N . ALA A 1 496 ? -0.184 0.319 -20.222 1.00 86.69 496 ALA A N 1
ATOM 4014 C CA . ALA A 1 496 ? 0.892 1.284 -20.457 1.00 86.69 496 ALA A CA 1
ATOM 4015 C C . ALA A 1 496 ? 2.183 0.602 -20.953 1.00 86.69 496 ALA A C 1
ATOM 4017 O O . ALA A 1 496 ? 2.767 1.063 -21.932 1.00 86.69 496 ALA A O 1
ATOM 4018 N N . GLU A 1 497 ? 2.570 -0.531 -20.357 1.00 82.94 497 GLU A N 1
ATOM 4019 C CA . GLU A 1 497 ? 3.684 -1.382 -20.815 1.00 82.94 497 GLU A CA 1
ATOM 4020 C C . GLU A 1 497 ? 3.462 -1.878 -22.258 1.00 82.94 497 GLU A C 1
ATOM 4022 O O . GLU A 1 497 ? 4.341 -1.763 -23.119 1.00 82.94 497 GLU A O 1
ATOM 4027 N N . LEU A 1 498 ? 2.256 -2.375 -22.568 1.00 85.75 498 LEU A N 1
ATOM 4028 C CA . LEU A 1 498 ? 1.893 -2.819 -23.917 1.00 85.75 498 LEU A CA 1
ATOM 4029 C C . LEU A 1 498 ? 1.934 -1.678 -24.945 1.00 85.75 498 LEU A C 1
ATOM 4031 O O . LEU A 1 498 ? 2.387 -1.908 -26.068 1.00 85.75 498 LEU A O 1
ATOM 4035 N N . CYS A 1 499 ? 1.498 -0.471 -24.575 1.00 87.44 499 CYS A N 1
ATOM 4036 C CA . CYS A 1 499 ? 1.564 0.721 -25.420 1.00 87.44 499 CYS A CA 1
ATOM 4037 C C . CYS A 1 499 ? 3.008 1.189 -25.645 1.00 87.44 499 CYS A C 1
ATOM 4039 O O . CYS A 1 499 ? 3.376 1.442 -26.788 1.00 87.44 499 CYS A O 1
ATOM 4041 N N . ALA A 1 500 ? 3.841 1.241 -24.601 1.00 86.81 500 ALA A N 1
ATOM 4042 C CA . ALA A 1 500 ? 5.256 1.601 -24.721 1.00 86.81 500 ALA A CA 1
ATOM 4043 C C . ALA A 1 500 ? 6.017 0.620 -25.633 1.00 86.81 500 ALA A C 1
ATOM 4045 O O . ALA A 1 500 ? 6.789 1.035 -26.497 1.00 86.81 500 ALA A O 1
ATOM 4046 N N . ARG A 1 501 ? 5.727 -0.683 -25.519 1.00 85.31 501 ARG A N 1
ATOM 4047 C CA . ARG A 1 501 ? 6.249 -1.712 -26.431 1.00 85.31 501 ARG A CA 1
ATOM 4048 C C . ARG A 1 501 ? 5.745 -1.544 -27.866 1.00 85.31 501 ARG A C 1
ATOM 4050 O O . ARG A 1 501 ? 6.521 -1.731 -28.799 1.00 85.31 501 ARG A O 1
ATOM 4057 N N . ALA A 1 502 ? 4.461 -1.239 -28.059 1.00 88.19 502 ALA A N 1
ATOM 4058 C CA . ALA A 1 502 ? 3.899 -1.021 -29.391 1.00 88.19 502 ALA A CA 1
ATOM 4059 C C . ALA A 1 502 ? 4.536 0.198 -30.078 1.00 88.19 502 ALA A C 1
ATOM 4061 O O . ALA A 1 502 ? 4.858 0.113 -31.260 1.00 88.19 502 ALA A O 1
ATOM 4062 N N . GLN A 1 503 ? 4.784 1.273 -29.321 1.00 89.69 503 GLN A N 1
ATOM 4063 C CA . GLN A 1 503 ? 5.516 2.447 -29.792 1.00 89.69 503 GLN A CA 1
ATOM 4064 C C . GLN A 1 503 ? 6.951 2.078 -30.193 1.00 89.69 503 GLN A C 1
ATOM 4066 O O . GLN A 1 503 ? 7.321 2.290 -31.339 1.00 89.69 503 GLN A O 1
ATOM 4071 N N . TYR A 1 504 ? 7.711 1.402 -29.322 1.00 93.12 504 TYR A N 1
ATOM 4072 C CA . TYR A 1 504 ? 9.074 0.959 -29.651 1.00 93.12 504 TYR A CA 1
ATOM 4073 C C . TYR A 1 504 ? 9.142 0.116 -30.938 1.00 93.12 504 TYR A C 1
ATOM 4075 O O . TYR A 1 504 ? 10.026 0.317 -31.766 1.00 93.12 504 TYR A O 1
ATOM 4083 N N . LEU A 1 505 ? 8.213 -0.830 -31.128 1.00 91.38 505 LEU A N 1
ATOM 4084 C CA . LEU A 1 505 ? 8.183 -1.666 -32.333 1.00 91.38 505 LEU A CA 1
ATOM 4085 C C . LEU A 1 505 ? 7.830 -0.868 -33.597 1.00 91.38 505 LEU A C 1
ATOM 4087 O O . LEU A 1 505 ? 8.306 -1.215 -34.679 1.00 91.38 505 LEU A O 1
ATOM 4091 N N . PHE A 1 506 ? 7.014 0.181 -33.468 1.00 93.81 506 PHE A N 1
ATOM 4092 C CA . PHE A 1 506 ? 6.720 1.117 -34.550 1.00 93.81 506 PHE A CA 1
ATOM 4093 C C . PHE A 1 506 ? 7.965 1.944 -34.901 1.00 93.81 506 PHE A C 1
ATOM 4095 O O . PHE A 1 506 ? 8.426 1.873 -36.039 1.00 93.81 506 PHE A O 1
ATOM 4102 N N . ASP A 1 507 ? 8.572 2.608 -33.914 1.00 94.81 507 ASP A N 1
ATOM 4103 C CA . ASP A 1 507 ? 9.760 3.457 -34.084 1.00 94.81 507 ASP A CA 1
ATOM 4104 C C . ASP A 1 507 ? 10.950 2.660 -34.663 1.00 94.81 507 ASP A C 1
ATOM 4106 O O . ASP A 1 507 ? 11.660 3.119 -35.558 1.00 94.81 507 ASP A O 1
ATOM 4110 N N . ALA A 1 508 ? 11.145 1.415 -34.210 1.00 95.19 508 ALA A N 1
ATOM 4111 C CA . ALA A 1 508 ? 12.168 0.517 -34.745 1.00 95.19 508 ALA A CA 1
ATOM 4112 C C . ALA A 1 508 ? 11.901 0.108 -36.206 1.00 95.19 508 ALA A C 1
ATOM 4114 O O . ALA A 1 508 ? 12.845 -0.097 -36.966 1.00 95.19 508 ALA A O 1
ATOM 4115 N N . SER A 1 509 ? 10.633 -0.009 -36.614 1.00 94.44 509 SER A N 1
ATOM 4116 C CA . SER A 1 509 ? 10.265 -0.326 -38.003 1.00 94.44 509 SER A CA 1
ATOM 4117 C C . SER A 1 509 ? 10.412 0.890 -38.926 1.00 94.44 509 SER A C 1
ATOM 4119 O O . SER A 1 509 ? 10.793 0.738 -40.085 1.00 94.44 509 SER A O 1
ATOM 4121 N N . GLU A 1 510 ? 10.163 2.099 -38.413 1.00 96.75 510 GLU A N 1
ATOM 4122 C CA . GLU A 1 510 ? 10.457 3.357 -39.111 1.00 96.75 510 GLU A CA 1
ATOM 4123 C C . GLU A 1 510 ? 11.969 3.514 -39.345 1.00 96.75 510 GLU A C 1
ATOM 4125 O O . GLU A 1 510 ? 12.392 3.802 -40.466 1.00 96.75 510 GLU A O 1
ATOM 4130 N N . ALA A 1 511 ? 12.792 3.212 -38.334 1.00 96.19 511 ALA A N 1
ATOM 4131 C CA . ALA A 1 511 ? 14.249 3.211 -38.461 1.00 96.19 511 ALA A CA 1
ATOM 4132 C C . ALA A 1 511 ? 14.769 2.189 -39.485 1.00 96.19 511 ALA A C 1
ATOM 4134 O O . ALA A 1 511 ? 15.643 2.520 -40.284 1.00 96.19 511 ALA A O 1
ATOM 4135 N N . GLU A 1 512 ? 14.224 0.968 -39.511 1.00 94.88 512 GLU A N 1
ATOM 4136 C CA . GLU A 1 512 ? 14.559 -0.020 -40.548 1.00 94.88 512 GLU A CA 1
ATOM 4137 C C . GLU A 1 512 ? 14.200 0.471 -41.952 1.00 94.88 512 GLU A C 1
ATOM 4139 O O . GLU A 1 512 ? 15.034 0.387 -42.850 1.00 94.88 512 GLU A O 1
ATOM 4144 N N . SER A 1 513 ? 13.002 1.038 -42.137 1.00 96.19 513 SER A N 1
ATOM 4145 C CA . SER A 1 513 ? 12.581 1.581 -43.434 1.00 96.19 513 SER A CA 1
ATOM 4146 C C . SER A 1 513 ? 13.500 2.709 -43.906 1.00 96.19 513 SER A C 1
ATOM 4148 O O . SER A 1 513 ? 13.850 2.758 -45.084 1.00 96.19 513 SER A O 1
ATOM 4150 N N . TRP A 1 514 ? 13.903 3.603 -42.999 1.00 96.88 514 TRP A N 1
ATOM 4151 C CA . TRP A 1 514 ? 14.824 4.692 -43.312 1.00 96.88 514 TRP A CA 1
ATOM 4152 C C . TRP A 1 514 ? 16.223 4.173 -43.678 1.00 96.88 514 TRP A C 1
ATOM 4154 O O . TRP A 1 514 ? 16.791 4.608 -44.680 1.00 96.88 514 TRP A O 1
ATOM 4164 N N . MET A 1 515 ? 16.760 3.200 -42.928 1.00 96.19 515 MET A N 1
ATOM 4165 C CA . MET A 1 515 ? 18.063 2.591 -43.232 1.00 96.19 515 MET A CA 1
ATOM 4166 C C . MET A 1 515 ? 18.056 1.864 -44.581 1.00 96.19 515 MET A C 1
ATOM 4168 O O . MET A 1 515 ? 19.002 2.032 -45.344 1.00 96.19 515 MET A O 1
ATOM 4172 N N . SER A 1 516 ? 16.989 1.129 -44.915 1.00 94.31 516 SER A N 1
ATOM 4173 C CA . SER A 1 516 ? 16.842 0.478 -46.226 1.00 94.31 516 SER A CA 1
ATOM 4174 C C . SER A 1 516 ? 16.770 1.479 -47.387 1.00 94.31 516 SER A C 1
ATOM 4176 O O . SER A 1 516 ? 17.259 1.192 -48.478 1.00 94.31 516 SER A O 1
ATOM 4178 N N . GLU A 1 517 ? 16.196 2.669 -47.172 1.00 94.56 517 GLU A N 1
ATOM 4179 C CA . GLU A 1 517 ? 16.238 3.746 -48.168 1.00 94.56 517 GLU A CA 1
ATOM 4180 C C . GLU A 1 517 ? 17.668 4.291 -48.346 1.00 94.56 517 GLU A C 1
ATOM 4182 O O . GLU A 1 517 ? 18.117 4.486 -49.475 1.00 94.56 517 GLU A O 1
ATOM 4187 N N . GLN A 1 518 ? 18.416 4.485 -47.252 1.00 94.50 518 GLN A N 1
ATOM 4188 C CA . GLN A 1 518 ? 19.804 4.956 -47.333 1.00 94.50 518 GLN A CA 1
ATOM 4189 C C . GLN A 1 518 ? 20.749 3.915 -47.951 1.00 94.50 518 GLN A C 1
ATOM 4191 O O . GLN A 1 518 ? 21.625 4.275 -48.739 1.00 94.50 518 GLN A O 1
ATOM 4196 N N . GLU A 1 519 ? 20.546 2.630 -47.654 1.00 93.19 519 GLU A N 1
ATOM 4197 C CA . GLU A 1 519 ? 21.281 1.508 -48.246 1.00 93.19 519 GLU A CA 1
ATOM 4198 C C . GLU A 1 519 ? 21.176 1.525 -49.779 1.00 93.19 519 GLU A C 1
ATOM 4200 O O . GLU A 1 519 ? 22.196 1.459 -50.467 1.00 93.19 519 GLU A O 1
ATOM 4205 N N . LEU A 1 520 ? 19.969 1.744 -50.321 1.00 92.06 520 LEU A N 1
ATOM 4206 C CA . LEU A 1 520 ? 19.748 1.864 -51.765 1.00 92.06 520 LEU A CA 1
ATOM 4207 C C . LEU A 1 520 ? 20.578 2.993 -52.397 1.00 92.06 520 LEU A C 1
ATOM 4209 O O . LEU A 1 520 ? 21.100 2.817 -53.499 1.00 92.06 520 LEU A O 1
ATOM 4213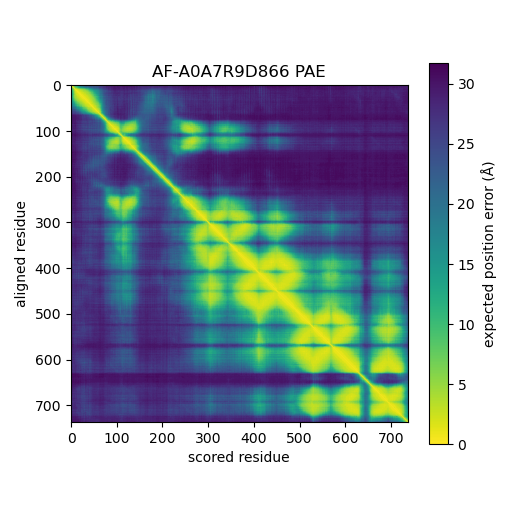 N N . TYR A 1 521 ? 20.741 4.135 -51.717 1.00 88.69 521 TYR A N 1
ATOM 4214 C CA . TYR A 1 521 ? 21.626 5.193 -52.211 1.00 88.69 521 TYR A CA 1
ATOM 4215 C C . TYR A 1 521 ? 23.100 4.779 -52.155 1.00 88.69 521 TYR A C 1
ATOM 4217 O O . TYR A 1 521 ? 23.837 5.122 -53.082 1.00 88.69 521 TYR A O 1
ATOM 4225 N N . MET A 1 522 ? 23.545 4.063 -51.116 1.00 90.06 522 MET A N 1
ATOM 4226 C CA . MET A 1 522 ? 24.948 3.640 -50.963 1.00 90.06 522 MET A CA 1
ATOM 4227 C C . MET A 1 522 ? 25.371 2.546 -51.951 1.00 90.06 522 MET A C 1
ATOM 4229 O O . MET A 1 522 ? 26.528 2.527 -52.363 1.00 90.06 522 MET A O 1
ATOM 4233 N N . MET A 1 523 ? 24.443 1.701 -52.407 1.00 87.31 523 MET A N 1
ATOM 4234 C CA . MET A 1 523 ? 24.707 0.657 -53.411 1.00 87.31 523 MET A CA 1
ATOM 4235 C C . MET A 1 523 ? 24.915 1.179 -54.850 1.00 87.31 523 MET A C 1
ATOM 4237 O O . MET A 1 523 ? 25.184 0.390 -55.753 1.00 87.31 523 MET A O 1
ATOM 4241 N N . VAL A 1 524 ? 24.786 2.487 -55.107 1.00 89.50 524 VAL A N 1
ATOM 4242 C CA . VAL A 1 524 ? 24.955 3.059 -56.456 1.00 89.50 524 VAL A CA 1
ATOM 4243 C C . VAL A 1 524 ? 26.437 3.122 -56.851 1.00 89.50 524 VAL A C 1
ATOM 4245 O O . VAL A 1 524 ? 27.193 3.937 -56.320 1.00 89.50 524 VAL A O 1
ATOM 4248 N N . GLU A 1 525 ? 26.816 2.315 -57.847 1.00 84.06 525 GLU A N 1
ATOM 4249 C CA . GLU A 1 525 ? 28.199 2.117 -58.329 1.00 84.06 525 GLU A CA 1
ATOM 4250 C C . GLU A 1 525 ? 28.781 3.259 -59.194 1.00 84.06 525 GLU A C 1
ATOM 4252 O O . GLU A 1 525 ? 29.923 3.163 -59.642 1.00 84.06 525 GLU A O 1
ATOM 4257 N N . ASP A 1 526 ? 28.031 4.337 -59.456 1.00 88.94 526 ASP A N 1
ATOM 4258 C CA . ASP A 1 526 ? 28.501 5.459 -60.287 1.00 88.94 526 ASP A CA 1
ATOM 4259 C C . ASP A 1 526 ? 29.687 6.198 -59.633 1.00 88.94 526 ASP A C 1
ATOM 4261 O O . ASP A 1 526 ? 29.547 6.782 -58.553 1.00 88.94 526 ASP A O 1
ATOM 4265 N N . ARG A 1 527 ? 30.844 6.181 -60.311 1.00 85.75 527 ARG A N 1
ATOM 4266 C CA . ARG A 1 527 ? 32.094 6.850 -59.907 1.00 85.75 527 ARG A CA 1
ATOM 4267 C C . ARG A 1 527 ? 32.318 8.212 -60.587 1.00 85.75 527 ARG A C 1
ATOM 4269 O O . ARG A 1 527 ? 33.287 8.897 -60.265 1.00 85.75 527 ARG A O 1
ATOM 4276 N N . GLY A 1 528 ? 31.443 8.625 -61.506 1.00 89.19 528 GLY A N 1
ATOM 4277 C CA . GLY A 1 528 ? 31.666 9.778 -62.383 1.00 89.19 528 GLY A CA 1
ATOM 4278 C C . GLY A 1 528 ? 32.497 9.441 -63.630 1.00 89.19 528 GLY A C 1
ATOM 4279 O O . GLY A 1 528 ? 32.930 8.307 -63.827 1.00 89.19 528 GLY A O 1
ATOM 4280 N N . LYS A 1 529 ? 32.668 10.429 -64.516 1.00 89.25 529 LYS A N 1
ATOM 4281 C CA . LYS A 1 529 ? 33.350 10.302 -65.825 1.00 89.25 529 LYS A CA 1
ATOM 4282 C C . LYS A 1 529 ? 34.540 11.248 -66.003 1.00 89.25 529 LYS A C 1
ATOM 4284 O O . LYS A 1 529 ? 35.248 11.153 -67.000 1.00 89.25 529 LYS A O 1
ATOM 4289 N N . ASP A 1 530 ? 34.689 12.185 -65.080 1.00 89.44 530 ASP A N 1
ATOM 4290 C CA . ASP A 1 530 ? 35.619 13.307 -65.103 1.00 89.44 530 ASP A CA 1
ATOM 4291 C C . ASP A 1 530 ? 35.768 13.855 -63.677 1.00 89.44 530 ASP A C 1
ATOM 4293 O O . ASP A 1 530 ? 34.830 13.737 -62.877 1.00 89.44 530 ASP A O 1
ATOM 4297 N N . GLU A 1 531 ? 36.905 14.494 -63.378 1.00 90.94 531 GLU A N 1
ATOM 4298 C CA . GLU A 1 531 ? 37.260 15.009 -62.044 1.00 90.94 531 GLU A CA 1
ATOM 4299 C C . GLU A 1 531 ? 36.109 15.802 -61.392 1.00 90.94 531 GLU A C 1
ATOM 4301 O O . GLU A 1 531 ? 35.770 15.596 -60.225 1.00 90.94 531 GLU A O 1
ATOM 4306 N N . ILE A 1 532 ? 35.441 16.671 -62.160 1.00 91.25 532 ILE A N 1
ATOM 4307 C CA . ILE A 1 532 ? 34.380 17.556 -61.664 1.00 91.25 532 ILE A CA 1
ATOM 4308 C C . ILE A 1 532 ? 33.109 16.757 -61.344 1.00 91.25 532 ILE A C 1
ATOM 4310 O O . ILE A 1 532 ? 32.464 17.003 -60.319 1.00 91.25 532 ILE A O 1
ATOM 4314 N N . SER A 1 533 ? 32.723 15.793 -62.183 1.00 92.75 533 SER A N 1
ATOM 4315 C CA . SER A 1 533 ? 31.584 14.908 -61.905 1.00 92.75 533 SER A CA 1
ATOM 4316 C C . SER A 1 533 ? 31.804 14.071 -60.638 1.00 92.75 533 SER A C 1
ATOM 4318 O O . SER A 1 533 ? 30.910 14.013 -59.790 1.00 92.75 533 SER A O 1
ATOM 4320 N N . THR A 1 534 ? 33.007 13.518 -60.452 1.00 93.81 534 THR A N 1
ATOM 4321 C CA . THR A 1 534 ? 33.380 12.705 -59.286 1.00 93.81 534 THR A CA 1
ATOM 4322 C C . THR A 1 534 ? 33.424 13.544 -58.011 1.00 93.81 534 THR A C 1
ATOM 4324 O O . THR A 1 534 ? 32.802 13.165 -57.020 1.00 93.81 534 THR A O 1
ATOM 4327 N N . GLN A 1 535 ? 34.014 14.746 -58.040 1.00 92.62 535 GLN A N 1
ATOM 4328 C CA . GLN A 1 535 ? 33.959 15.687 -56.909 1.00 92.62 535 GLN A CA 1
ATOM 4329 C C . GLN A 1 535 ? 32.517 16.057 -56.515 1.00 92.62 535 GLN A C 1
ATOM 4331 O O . GLN A 1 535 ? 32.211 16.236 -55.335 1.00 92.62 535 GLN A O 1
ATOM 4336 N N . ASN A 1 536 ? 31.608 16.185 -57.487 1.00 93.81 536 ASN A N 1
ATOM 4337 C CA . ASN A 1 536 ? 30.198 16.473 -57.217 1.00 93.81 536 ASN A CA 1
ATOM 4338 C C . ASN A 1 536 ? 29.438 15.261 -56.650 1.00 93.81 536 ASN A C 1
ATOM 4340 O O . ASN A 1 536 ? 28.499 15.450 -55.875 1.00 93.81 536 ASN A O 1
ATOM 4344 N N . LEU A 1 537 ? 29.821 14.032 -57.012 1.00 92.88 537 LEU A N 1
ATOM 4345 C CA . LEU A 1 537 ? 29.312 12.810 -56.384 1.00 92.88 537 LEU A CA 1
ATOM 4346 C C . LEU A 1 537 ? 29.848 12.655 -54.954 1.00 92.88 537 LEU A C 1
ATOM 4348 O O . LEU A 1 537 ? 29.056 12.372 -54.057 1.00 92.88 537 LEU A O 1
ATOM 4352 N N . MET A 1 538 ? 31.132 12.948 -54.718 1.00 93.62 538 MET A N 1
ATOM 4353 C CA . MET A 1 538 ? 31.741 12.946 -53.383 1.00 93.62 538 MET A CA 1
ATOM 4354 C C . MET A 1 538 ? 31.007 13.896 -52.426 1.00 93.62 538 MET A C 1
ATOM 4356 O O . MET A 1 538 ? 30.504 13.453 -51.401 1.00 93.62 538 MET A O 1
ATOM 4360 N N . LYS A 1 539 ? 30.796 15.165 -52.804 1.00 94.19 539 LYS A N 1
ATOM 4361 C CA . LYS A 1 539 ? 30.057 16.148 -51.975 1.00 94.19 539 LYS A CA 1
ATOM 4362 C C . LYS A 1 539 ? 28.620 15.726 -51.641 1.00 94.19 539 LYS A C 1
ATOM 4364 O O . LYS A 1 539 ? 28.103 16.011 -50.558 1.00 94.19 539 LYS A O 1
ATOM 4369 N N . LYS A 1 540 ? 27.942 15.041 -52.570 1.00 93.38 540 LYS A N 1
ATOM 4370 C CA . LYS A 1 540 ? 26.613 14.456 -52.312 1.00 93.38 540 LYS A CA 1
ATOM 4371 C C . LYS A 1 540 ? 26.705 13.298 -51.323 1.00 93.38 540 LYS A C 1
ATOM 4373 O O . LYS A 1 540 ? 25.850 13.183 -50.452 1.00 93.38 540 LYS A O 1
ATOM 4378 N N . HIS A 1 541 ? 27.729 12.461 -51.450 1.00 94.88 541 HIS A N 1
ATOM 4379 C CA . HIS A 1 541 ? 27.961 11.341 -50.553 1.00 94.88 541 HIS A CA 1
ATOM 4380 C C . HIS A 1 541 ? 28.340 11.797 -49.134 1.00 94.88 541 HIS A C 1
ATOM 4382 O O . HIS A 1 541 ? 27.723 11.310 -48.197 1.00 94.88 541 HIS A O 1
ATOM 4388 N N . GLU A 1 542 ? 29.209 12.800 -48.971 1.00 94.62 542 GLU A N 1
ATOM 4389 C CA . GLU A 1 542 ? 29.506 13.454 -47.680 1.00 94.62 542 GLU A CA 1
ATOM 4390 C C . GLU A 1 542 ? 28.223 13.919 -46.967 1.00 94.62 542 GLU A C 1
ATOM 4392 O O . GLU A 1 542 ? 28.056 13.731 -45.763 1.00 94.62 542 GLU A O 1
ATOM 4397 N N . THR A 1 543 ? 27.268 14.480 -47.719 1.00 95.06 543 THR A N 1
ATOM 4398 C CA . THR A 1 543 ? 25.966 14.907 -47.174 1.00 95.06 543 THR A CA 1
ATOM 4399 C C . THR A 1 543 ? 25.134 13.716 -46.674 1.00 95.06 543 THR A C 1
ATOM 4401 O O . THR A 1 543 ? 24.451 13.828 -45.656 1.00 95.06 543 THR A O 1
ATOM 4404 N N . LEU A 1 544 ? 25.201 12.567 -47.357 1.00 93.00 544 LEU A N 1
ATOM 4405 C CA . LEU A 1 544 ? 24.549 11.327 -46.921 1.00 93.00 544 LEU A CA 1
ATOM 4406 C C . LEU A 1 544 ? 25.274 10.688 -45.723 1.00 93.00 544 LEU A C 1
ATOM 4408 O O . LEU A 1 544 ? 24.602 10.221 -44.808 1.00 93.00 544 LEU A O 1
ATOM 4412 N N . GLU A 1 545 ? 26.612 10.700 -45.679 1.00 94.19 545 GLU A N 1
ATOM 4413 C CA . GLU A 1 545 ? 27.389 10.232 -44.517 1.00 94.19 545 GLU A CA 1
ATOM 4414 C C . GLU A 1 545 ? 27.022 11.017 -43.250 1.00 94.19 545 GLU A C 1
ATOM 4416 O O . GLU A 1 545 ? 26.777 10.415 -42.204 1.00 94.19 545 GLU A O 1
ATOM 4421 N N . LEU A 1 546 ? 26.913 12.349 -43.346 1.00 94.56 546 LEU A N 1
ATOM 4422 C CA . LEU A 1 546 ? 26.485 13.201 -42.231 1.00 94.56 546 LEU A CA 1
ATOM 4423 C C . LEU A 1 546 ? 25.066 12.858 -41.755 1.00 94.56 546 LEU A C 1
ATOM 4425 O O . LEU A 1 546 ? 24.843 12.742 -40.552 1.00 94.56 546 LEU A O 1
ATOM 4429 N N . ALA A 1 547 ? 24.127 12.622 -42.677 1.00 94.62 547 ALA A N 1
ATOM 4430 C CA . ALA A 1 547 ? 22.771 12.198 -42.325 1.00 94.62 547 ALA A CA 1
ATOM 4431 C C . ALA A 1 547 ? 22.746 10.827 -41.618 1.00 94.62 547 ALA A C 1
ATOM 4433 O O . ALA A 1 547 ? 21.936 10.622 -40.713 1.00 94.62 547 ALA A O 1
ATOM 4434 N N . VAL A 1 548 ? 23.645 9.906 -41.991 1.00 95.19 548 VAL A N 1
ATOM 4435 C CA . VAL A 1 548 ? 23.827 8.625 -41.289 1.00 95.19 548 VAL A CA 1
ATOM 4436 C C . VAL A 1 548 ? 24.406 8.834 -39.894 1.00 95.19 548 VAL A C 1
ATOM 4438 O O . VAL A 1 548 ? 23.862 8.277 -38.944 1.00 95.19 548 VAL A O 1
ATOM 4441 N N . GLU A 1 549 ? 25.435 9.668 -39.732 1.00 94.50 549 GLU A N 1
ATOM 4442 C CA . GLU A 1 549 ? 26.029 9.946 -38.418 1.00 94.50 549 GLU A CA 1
ATOM 4443 C C . GLU A 1 549 ? 25.044 10.633 -37.457 1.00 94.50 549 GLU A C 1
ATOM 4445 O O . GLU A 1 549 ? 24.920 10.215 -36.305 1.00 94.50 549 GLU A O 1
ATOM 4450 N N . ASP A 1 550 ? 24.276 11.623 -37.924 1.00 95.25 550 ASP A N 1
ATOM 4451 C CA . ASP A 1 550 ? 23.254 12.297 -37.113 1.00 95.25 550 ASP A CA 1
ATOM 4452 C C . ASP A 1 550 ? 22.179 11.312 -36.609 1.00 95.25 550 ASP A C 1
ATOM 4454 O O . ASP A 1 550 ? 21.728 11.399 -35.455 1.00 95.25 550 ASP A O 1
ATOM 4458 N N . TYR A 1 551 ? 21.823 10.316 -37.433 1.00 95.38 551 TYR A N 1
ATOM 4459 C CA . TYR A 1 551 ? 20.850 9.274 -37.092 1.00 95.38 551 TYR A CA 1
ATOM 4460 C C . TYR A 1 551 ? 21.324 8.330 -35.967 1.00 95.38 551 TYR A C 1
ATOM 4462 O O . TYR A 1 551 ? 20.489 7.688 -35.322 1.00 95.38 551 TYR A O 1
ATOM 4470 N N . ALA A 1 552 ? 22.623 8.307 -35.624 1.00 95.12 552 ALA A N 1
ATOM 4471 C CA . ALA A 1 552 ? 23.156 7.557 -34.476 1.00 95.12 552 ALA A CA 1
ATOM 4472 C C . ALA A 1 552 ? 22.393 7.845 -33.171 1.00 95.12 552 ALA A C 1
ATOM 4474 O O . ALA A 1 552 ? 22.227 6.965 -32.321 1.00 95.12 552 ALA A O 1
ATOM 4475 N N . ASN A 1 553 ? 21.910 9.081 -33.005 1.00 94.19 553 ASN A N 1
ATOM 4476 C CA . ASN A 1 553 ? 21.142 9.484 -31.832 1.00 94.19 553 ASN A CA 1
ATOM 4477 C C . ASN A 1 553 ? 19.798 8.755 -31.727 1.00 94.19 553 ASN A C 1
ATOM 4479 O O . ASN A 1 553 ? 19.409 8.384 -30.618 1.00 94.19 553 ASN A O 1
ATOM 4483 N N . ASN A 1 554 ? 19.126 8.507 -32.853 1.00 94.94 554 ASN A N 1
ATOM 4484 C CA . ASN A 1 554 ? 17.852 7.789 -32.893 1.00 94.94 554 ASN A CA 1
ATOM 4485 C C . ASN A 1 554 ? 18.067 6.308 -32.553 1.00 94.94 554 ASN A C 1
ATOM 4487 O O . ASN A 1 554 ? 17.376 5.766 -31.692 1.00 94.94 554 ASN A O 1
ATOM 4491 N N . ILE A 1 555 ? 19.104 5.682 -33.125 1.00 96.19 555 ILE A N 1
ATOM 4492 C CA . ILE A 1 555 ? 19.498 4.298 -32.807 1.00 96.19 555 ILE A CA 1
ATOM 4493 C C . ILE A 1 555 ? 19.834 4.148 -31.313 1.00 96.19 555 ILE A C 1
ATOM 4495 O O . ILE A 1 555 ? 19.366 3.215 -30.658 1.00 96.19 555 ILE A O 1
ATOM 4499 N N . ARG A 1 556 ? 20.575 5.103 -30.729 1.00 95.38 556 ARG A N 1
ATOM 4500 C CA . ARG A 1 556 ? 20.879 5.108 -29.287 1.00 95.38 556 ARG A CA 1
ATOM 4501 C C . ARG A 1 556 ? 19.618 5.240 -28.427 1.00 95.38 556 ARG A C 1
ATOM 4503 O O . ARG A 1 556 ? 19.516 4.541 -27.419 1.00 95.38 556 ARG A O 1
ATOM 4510 N N . GLN A 1 557 ? 18.673 6.104 -28.804 1.00 95.25 557 GLN A N 1
ATOM 4511 C CA . GLN A 1 557 ? 17.400 6.255 -28.087 1.00 95.25 557 GLN A CA 1
ATOM 4512 C C . GLN A 1 557 ? 16.560 4.972 -28.150 1.00 95.25 557 GLN A C 1
ATOM 4514 O O . GLN A 1 557 ? 16.089 4.511 -27.111 1.00 95.25 557 GLN A O 1
ATOM 4519 N N . LEU A 1 558 ? 16.456 4.335 -29.322 1.00 94.69 558 LEU A N 1
ATOM 4520 C CA . LEU A 1 558 ? 15.827 3.018 -29.475 1.00 94.69 558 LEU A CA 1
ATOM 4521 C C . LEU A 1 558 ? 16.481 1.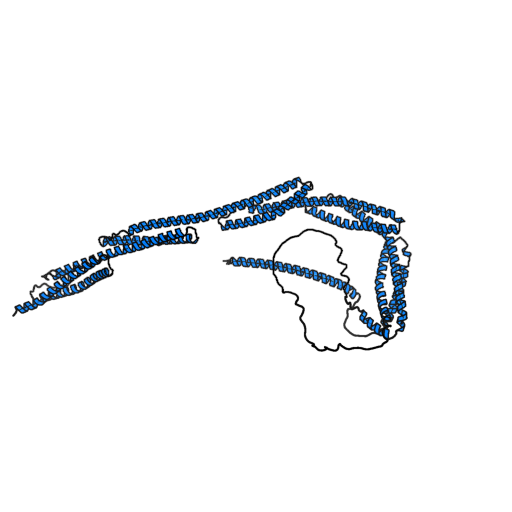978 -28.551 1.00 94.69 558 LEU A C 1
ATOM 4523 O O . LEU A 1 558 ? 15.782 1.305 -27.797 1.00 94.69 558 LEU A O 1
ATOM 4527 N N . GLY A 1 559 ? 17.816 1.919 -28.511 1.00 94.50 559 GLY A N 1
ATOM 4528 C CA . GLY A 1 559 ? 18.562 1.029 -27.615 1.00 94.50 559 GLY A CA 1
ATOM 4529 C C . GLY A 1 559 ? 18.421 1.353 -26.118 1.00 94.50 559 GLY A C 1
ATOM 4530 O O . GLY A 1 559 ? 18.619 0.480 -25.270 1.00 94.50 559 GLY A O 1
ATOM 4531 N N . GLU A 1 560 ? 18.080 2.586 -25.743 1.00 93.56 560 GLU A N 1
ATOM 4532 C CA . GLU A 1 560 ? 17.730 2.962 -24.364 1.00 93.56 560 GLU A CA 1
ATOM 4533 C C . GLU A 1 560 ? 16.313 2.496 -24.006 1.00 93.56 560 GLU A C 1
ATOM 4535 O O . GLU A 1 560 ? 16.147 1.810 -22.994 1.00 93.56 560 GLU A O 1
ATOM 4540 N N . THR A 1 561 ? 15.326 2.752 -24.868 1.00 91.31 561 THR A N 1
ATOM 4541 C CA . THR A 1 561 ? 13.942 2.271 -24.717 1.00 91.31 561 THR A CA 1
ATOM 4542 C C . THR A 1 561 ? 13.873 0.741 -24.675 1.00 91.31 561 THR A C 1
ATOM 4544 O O . THR A 1 561 ? 13.251 0.170 -23.778 1.00 91.31 561 THR A O 1
ATOM 4547 N N . ALA A 1 562 ? 14.586 0.054 -25.574 1.00 91.44 562 ALA A N 1
ATOM 4548 C CA . ALA A 1 562 ? 14.685 -1.404 -25.601 1.00 91.44 562 ALA A CA 1
ATOM 4549 C C . ALA A 1 562 ? 15.213 -1.967 -24.273 1.00 91.44 562 ALA A C 1
ATOM 4551 O O . ALA A 1 562 ? 14.645 -2.915 -23.730 1.00 91.44 562 ALA A O 1
ATOM 4552 N N . ARG A 1 563 ? 16.270 -1.363 -23.707 1.00 90.75 563 ARG A N 1
ATOM 4553 C CA . ARG A 1 563 ? 16.849 -1.786 -22.419 1.00 90.75 563 ARG A CA 1
ATOM 4554 C C . ARG A 1 563 ? 15.901 -1.561 -21.245 1.00 90.75 563 ARG A C 1
ATOM 4556 O O . ARG A 1 563 ? 15.853 -2.419 -20.367 1.00 90.75 563 ARG A O 1
ATOM 4563 N N . GLN A 1 564 ? 15.137 -0.467 -21.237 1.00 88.19 564 GLN A N 1
ATOM 4564 C CA . GLN A 1 564 ? 14.114 -0.223 -20.213 1.00 88.19 564 GLN A CA 1
ATOM 4565 C C . GLN A 1 564 ? 13.060 -1.342 -20.234 1.00 88.19 564 GLN A C 1
ATOM 4567 O O . GLN A 1 564 ? 12.932 -2.063 -19.246 1.00 88.19 564 GLN A O 1
ATOM 4572 N N . LEU A 1 565 ? 12.434 -1.588 -21.391 1.00 84.94 565 LEU A N 1
ATOM 4573 C CA . LEU A 1 565 ? 11.427 -2.645 -21.585 1.00 84.94 565 LEU A CA 1
ATOM 4574 C C . LEU A 1 565 ? 11.969 -4.071 -21.333 1.00 84.94 565 LEU A C 1
ATOM 4576 O O . LEU A 1 565 ? 11.235 -4.965 -20.918 1.00 84.94 565 LEU A O 1
ATOM 4580 N N . THR A 1 566 ? 13.265 -4.297 -21.570 1.00 85.25 566 THR A N 1
ATOM 4581 C CA . THR A 1 566 ? 13.950 -5.580 -21.306 1.00 85.25 566 THR A CA 1
ATOM 4582 C C . THR A 1 566 ? 14.168 -5.808 -19.806 1.00 85.25 566 THR A C 1
ATOM 4584 O O . THR A 1 566 ? 14.080 -6.941 -19.326 1.00 85.25 566 THR A O 1
ATOM 4587 N N . SER A 1 567 ? 14.449 -4.738 -19.052 1.00 80.56 567 SER A N 1
ATOM 4588 C CA . SER A 1 567 ? 14.807 -4.809 -17.627 1.00 80.56 567 SER A CA 1
ATOM 4589 C C . SER A 1 567 ? 13.673 -5.301 -16.718 1.00 80.56 567 SER A C 1
ATOM 4591 O O . SER A 1 567 ? 13.933 -5.844 -15.646 1.00 80.56 567 SER A O 1
ATOM 4593 N N . GLU A 1 568 ? 12.427 -5.187 -17.178 1.00 66.50 568 GLU A N 1
ATOM 4594 C CA . GLU A 1 568 ? 11.201 -5.538 -16.450 1.00 66.50 568 GLU A CA 1
ATOM 4595 C C . GLU A 1 568 ? 10.854 -7.046 -16.521 1.00 66.50 568 GLU A C 1
ATOM 4597 O O . GLU A 1 568 ? 9.813 -7.473 -16.029 1.00 66.50 568 GLU A O 1
ATOM 4602 N N . GLN A 1 569 ? 11.740 -7.876 -17.100 1.00 63.06 569 GLN A N 1
ATOM 4603 C CA . GLN A 1 569 ? 11.608 -9.343 -17.220 1.00 63.06 569 GLN A CA 1
ATOM 4604 C C . GLN A 1 569 ? 10.297 -9.814 -17.885 1.00 63.06 569 GLN A C 1
ATOM 4606 O O . GLN A 1 569 ? 9.714 -10.839 -17.524 1.00 63.06 569 GLN A O 1
ATOM 4611 N N . HIS A 1 570 ? 9.838 -9.080 -18.900 1.00 61.34 570 HIS A N 1
ATOM 4612 C CA . HIS A 1 570 ? 8.612 -9.397 -19.631 1.00 61.34 570 HIS A CA 1
ATOM 4613 C C . HIS A 1 570 ? 8.739 -10.700 -20.471 1.00 61.34 570 HIS A C 1
ATOM 4615 O O . HIS A 1 570 ? 9.777 -10.906 -21.104 1.00 61.34 570 HIS A O 1
ATOM 4621 N N . PRO A 1 571 ? 7.686 -11.540 -20.611 1.00 68.69 571 PRO A N 1
ATOM 4622 C CA . PRO A 1 571 ? 7.713 -12.802 -21.381 1.00 68.69 571 PRO A CA 1
ATOM 4623 C C . PRO A 1 571 ? 8.091 -12.725 -22.872 1.00 68.69 571 PRO A C 1
ATOM 4625 O O . PRO A 1 571 ? 8.203 -13.757 -23.524 1.00 68.69 571 PRO A O 1
ATOM 4628 N N . LEU A 1 572 ? 8.235 -11.519 -23.428 1.00 69.50 572 LEU A N 1
ATOM 4629 C CA . LEU A 1 572 ? 8.618 -11.255 -24.824 1.00 69.50 572 LEU A CA 1
ATOM 4630 C C . LEU A 1 572 ? 9.883 -10.383 -24.931 1.00 69.50 572 LEU A C 1
ATOM 4632 O O . LEU A 1 572 ? 10.150 -9.821 -25.991 1.00 69.50 572 LEU A O 1
ATOM 4636 N N . SER A 1 573 ? 10.645 -10.259 -23.839 1.00 83.00 573 SER A N 1
ATOM 4637 C CA . SER A 1 573 ? 11.899 -9.494 -23.768 1.00 83.00 573 SER A CA 1
ATOM 4638 C C . SER A 1 573 ? 12.880 -9.897 -24.882 1.00 83.00 573 SER A C 1
ATOM 4640 O O . SER A 1 573 ? 13.426 -9.043 -25.580 1.00 83.00 573 SER A O 1
ATOM 4642 N N . ASP A 1 574 ? 12.971 -11.200 -25.168 1.00 84.25 574 ASP A N 1
ATOM 4643 C CA . ASP A 1 574 ? 13.788 -11.759 -26.251 1.00 84.25 574 ASP A CA 1
ATOM 4644 C C . ASP A 1 574 ? 13.446 -11.177 -27.635 1.00 84.25 574 ASP A C 1
ATOM 4646 O O . ASP A 1 574 ? 14.340 -10.952 -28.446 1.00 84.25 574 ASP A O 1
ATOM 4650 N N . GLN A 1 575 ? 12.168 -10.884 -27.918 1.00 87.00 575 GLN A N 1
ATOM 4651 C CA . GLN A 1 575 ? 11.764 -10.299 -29.204 1.00 87.00 575 GLN A CA 1
ATOM 4652 C C . GLN A 1 575 ? 12.256 -8.854 -29.345 1.00 87.00 575 GLN A C 1
ATOM 4654 O O . GLN A 1 575 ? 12.681 -8.459 -30.428 1.00 87.00 575 GLN A O 1
ATOM 4659 N N . ILE A 1 576 ? 12.236 -8.084 -28.253 1.00 89.31 576 ILE A N 1
ATOM 4660 C CA . ILE A 1 576 ? 12.759 -6.711 -28.207 1.00 89.31 576 ILE A CA 1
ATOM 4661 C C . ILE A 1 576 ? 14.282 -6.737 -28.380 1.00 89.31 576 ILE A C 1
ATOM 4663 O O . ILE A 1 576 ? 14.814 -5.998 -29.204 1.00 89.31 576 ILE A O 1
ATOM 4667 N N . ALA A 1 577 ? 14.981 -7.637 -27.682 1.00 90.44 577 ALA A N 1
ATOM 4668 C CA . ALA A 1 577 ? 16.430 -7.790 -27.799 1.00 90.44 577 ALA A CA 1
ATOM 4669 C C . ALA A 1 577 ? 16.874 -8.221 -29.212 1.00 90.44 577 ALA A C 1
ATOM 4671 O O . ALA A 1 577 ? 17.834 -7.672 -29.755 1.00 90.44 577 ALA A O 1
ATOM 4672 N N . VAL A 1 578 ? 16.158 -9.163 -29.841 1.00 91.88 578 VAL A N 1
ATOM 4673 C CA . VAL A 1 578 ? 16.408 -9.571 -31.235 1.00 91.88 578 VAL A CA 1
ATOM 4674 C C . VAL A 1 578 ? 16.145 -8.415 -32.202 1.00 91.88 578 VAL A C 1
ATOM 4676 O O . VAL A 1 578 ? 16.976 -8.174 -33.078 1.00 91.88 578 VAL A O 1
ATOM 4679 N N . LYS A 1 579 ? 15.045 -7.668 -32.025 1.00 93.50 579 LYS A N 1
ATOM 4680 C CA . LYS A 1 579 ? 14.710 -6.512 -32.870 1.00 93.50 579 LYS A CA 1
ATOM 4681 C C . LYS A 1 579 ? 15.753 -5.399 -32.753 1.00 93.50 579 LYS A C 1
ATOM 4683 O O . LYS A 1 579 ? 16.212 -4.902 -33.776 1.00 93.50 579 LYS A O 1
ATOM 4688 N N . GLN A 1 580 ? 16.207 -5.078 -31.540 1.00 95.56 580 GLN A N 1
ATOM 4689 C CA . GLN A 1 580 ? 17.290 -4.114 -31.343 1.00 95.56 580 GLN A CA 1
ATOM 4690 C C . GLN A 1 580 ? 18.587 -4.587 -32.011 1.00 95.56 580 GLN A C 1
ATOM 4692 O O . GLN A 1 580 ? 19.204 -3.825 -32.744 1.00 95.56 580 GLN A O 1
ATOM 4697 N N . SER A 1 581 ? 18.963 -5.863 -31.850 1.00 94.69 581 SER A N 1
ATOM 4698 C CA . SER A 1 581 ? 20.160 -6.409 -32.503 1.00 94.69 581 SER A CA 1
ATOM 4699 C C . SER A 1 581 ? 20.073 -6.387 -34.035 1.00 94.69 581 SER A C 1
ATOM 4701 O O . SER A 1 581 ? 21.107 -6.276 -34.693 1.00 94.69 581 SER A O 1
ATOM 4703 N N . GLN A 1 582 ? 18.874 -6.497 -34.615 1.00 95.56 582 GLN A N 1
ATOM 4704 C CA . GLN A 1 582 ? 18.654 -6.319 -36.052 1.00 95.56 582 GLN A CA 1
ATOM 4705 C C . GLN A 1 582 ? 18.890 -4.860 -36.471 1.00 95.56 582 GLN A C 1
ATOM 4707 O O . GLN A 1 582 ? 19.667 -4.624 -37.394 1.00 95.56 582 GLN A O 1
ATOM 4712 N N . VAL A 1 583 ? 18.290 -3.899 -35.761 1.00 97.06 583 VAL A N 1
ATOM 4713 C CA . VAL A 1 583 ? 18.470 -2.455 -35.999 1.00 97.06 583 VAL A CA 1
ATOM 4714 C C . VAL A 1 583 ? 19.946 -2.050 -35.883 1.00 97.06 583 VAL A C 1
ATOM 4716 O O . VAL A 1 583 ? 20.477 -1.416 -36.791 1.00 97.06 583 VAL A O 1
ATOM 4719 N N . ASP A 1 584 ? 20.639 -2.489 -34.827 1.00 96.44 584 ASP A N 1
ATOM 4720 C CA . ASP A 1 584 ? 22.059 -2.187 -34.602 1.00 96.44 584 ASP A CA 1
ATOM 4721 C C . ASP A 1 584 ? 22.956 -2.735 -35.733 1.00 96.44 584 ASP A C 1
ATOM 4723 O O . ASP A 1 584 ? 23.905 -2.073 -36.157 1.00 96.44 584 ASP A O 1
ATOM 4727 N N . LYS A 1 585 ? 22.654 -3.938 -36.249 1.00 96.06 585 LYS A N 1
ATOM 4728 C CA . LYS A 1 585 ? 23.393 -4.559 -37.366 1.00 96.06 585 LYS A CA 1
ATOM 4729 C C . LYS A 1 585 ? 23.159 -3.850 -38.693 1.00 96.06 585 LYS A C 1
ATOM 4731 O O . LYS A 1 585 ? 24.116 -3.673 -39.440 1.00 96.06 585 LYS A O 1
ATOM 4736 N N . LEU A 1 586 ? 21.918 -3.459 -38.984 1.00 95.94 586 LEU A N 1
ATOM 4737 C CA . LEU A 1 586 ? 21.588 -2.696 -40.192 1.00 95.94 586 LEU A CA 1
ATOM 4738 C C . LEU A 1 586 ? 22.305 -1.342 -40.184 1.00 95.94 586 LEU A C 1
ATOM 4740 O O . LEU A 1 586 ? 22.900 -0.960 -41.187 1.00 95.94 586 LEU A O 1
ATOM 4744 N N . TYR A 1 587 ? 22.337 -0.664 -39.035 1.00 97.31 587 TYR A N 1
ATOM 4745 C CA . TYR A 1 587 ? 23.040 0.609 -38.898 1.00 97.31 587 TYR A CA 1
ATOM 4746 C C . TYR A 1 587 ? 24.563 0.473 -39.059 1.00 97.31 587 TYR A C 1
ATOM 4748 O O . TYR A 1 587 ? 25.190 1.294 -39.728 1.00 97.31 587 TYR A O 1
ATOM 4756 N N . ALA A 1 588 ? 25.163 -0.581 -38.492 1.00 96.38 588 ALA A N 1
ATOM 4757 C CA . ALA A 1 588 ? 26.581 -0.880 -38.692 1.00 96.38 588 ALA A CA 1
ATOM 4758 C C . ALA A 1 588 ? 26.900 -1.170 -40.171 1.00 96.38 588 ALA A C 1
ATOM 4760 O O . ALA A 1 588 ? 27.783 -0.531 -40.735 1.00 96.38 588 ALA A O 1
ATOM 4761 N N . GLY A 1 589 ? 26.122 -2.043 -40.823 1.00 95.62 589 GLY A N 1
ATOM 4762 C CA . GLY A 1 589 ? 26.294 -2.357 -42.245 1.00 95.62 589 GLY A CA 1
ATOM 4763 C C . GLY A 1 589 ? 26.113 -1.142 -43.161 1.00 95.62 589 GLY A C 1
ATOM 4764 O O . GLY A 1 589 ? 26.859 -0.985 -44.123 1.00 95.62 589 GLY A O 1
ATOM 4765 N N . LEU A 1 590 ? 25.190 -0.231 -42.833 1.00 95.75 590 LEU A N 1
ATOM 4766 C CA . LEU A 1 590 ? 25.017 1.031 -43.558 1.00 95.75 590 LEU A CA 1
ATOM 4767 C C . LEU A 1 590 ? 26.245 1.951 -43.431 1.00 95.75 590 LEU A C 1
ATOM 4769 O O . LEU A 1 590 ? 26.623 2.592 -44.412 1.00 95.75 590 LEU A O 1
ATOM 4773 N N . LYS A 1 591 ? 26.894 2.000 -42.257 1.00 96.12 591 LYS A N 1
ATOM 4774 C CA . LYS A 1 591 ? 28.163 2.728 -42.080 1.00 96.12 591 LYS A CA 1
ATOM 4775 C C . LYS A 1 591 ? 29.316 2.094 -42.856 1.00 96.12 591 LYS A C 1
ATOM 4777 O O . LYS A 1 591 ? 30.094 2.830 -43.462 1.00 96.12 591 LYS A O 1
ATOM 4782 N N . ASP A 1 592 ? 29.406 0.767 -42.874 1.00 95.56 592 ASP A N 1
ATOM 4783 C CA . ASP A 1 592 ? 30.432 0.054 -43.642 1.00 95.56 592 ASP A CA 1
ATOM 4784 C C . ASP A 1 592 ? 30.254 0.306 -45.154 1.00 95.56 592 ASP A C 1
ATOM 4786 O O . ASP A 1 592 ? 31.202 0.709 -45.829 1.00 95.56 592 ASP A O 1
ATOM 4790 N N . LEU A 1 593 ? 29.021 0.202 -45.672 1.00 94.88 593 LEU A N 1
ATOM 4791 C CA . LEU A 1 593 ? 28.677 0.522 -47.067 1.00 94.88 593 LEU A CA 1
ATOM 4792 C C . LEU A 1 593 ? 28.963 1.983 -47.441 1.00 94.88 593 LEU A C 1
ATOM 4794 O O . LEU A 1 593 ? 29.415 2.256 -48.555 1.00 94.88 593 LEU A O 1
ATOM 4798 N N . ALA A 1 594 ? 28.715 2.926 -46.528 1.00 94.62 594 ALA A N 1
ATOM 4799 C CA . ALA A 1 594 ? 29.073 4.324 -46.736 1.00 94.62 594 ALA A CA 1
ATOM 4800 C C . ALA A 1 594 ? 30.599 4.485 -46.871 1.00 94.62 594 ALA A C 1
ATOM 4802 O O . ALA A 1 594 ? 31.070 5.026 -47.870 1.00 94.62 594 ALA A O 1
ATOM 4803 N N . GLY A 1 595 ? 31.375 3.910 -45.945 1.00 94.00 595 GLY A N 1
ATOM 4804 C CA . GLY A 1 595 ? 32.839 3.929 -46.001 1.00 94.00 595 GLY A CA 1
ATOM 4805 C C . GLY A 1 595 ? 33.412 3.289 -47.271 1.00 94.00 595 GLY A C 1
ATOM 4806 O O . GLY A 1 595 ? 34.316 3.856 -47.889 1.00 94.00 595 GLY A O 1
ATOM 4807 N N . GLU A 1 596 ? 32.858 2.152 -47.708 1.00 93.12 596 GLU A N 1
ATOM 4808 C CA . GLU A 1 596 ? 33.218 1.517 -48.982 1.00 93.12 596 GLU A CA 1
ATOM 4809 C C . GLU A 1 596 ? 32.935 2.415 -50.190 1.00 93.12 596 GLU A C 1
ATOM 4811 O O . GLU A 1 596 ? 33.737 2.476 -51.125 1.00 93.12 596 GLU A O 1
ATOM 4816 N N . ARG A 1 597 ? 31.781 3.091 -50.208 1.00 93.81 597 ARG A N 1
ATOM 4817 C CA . ARG A 1 597 ? 31.424 3.985 -51.310 1.00 93.81 597 ARG A CA 1
ATOM 4818 C C . ARG A 1 597 ? 32.347 5.196 -51.358 1.00 93.81 597 ARG A C 1
ATOM 4820 O O . ARG A 1 597 ? 32.794 5.555 -52.448 1.00 93.81 597 ARG A O 1
ATOM 4827 N N . ARG A 1 598 ? 32.669 5.790 -50.205 1.00 94.31 598 ARG A N 1
ATOM 4828 C CA . ARG A 1 598 ? 33.630 6.891 -50.120 1.00 94.31 598 ARG A CA 1
ATOM 4829 C C . ARG A 1 598 ? 34.983 6.483 -50.684 1.00 94.31 598 ARG A C 1
ATOM 4831 O O . ARG A 1 598 ? 35.513 7.209 -51.512 1.00 94.31 598 ARG A O 1
ATOM 4838 N N . ALA A 1 599 ? 35.498 5.312 -50.302 1.00 92.56 599 ALA A N 1
ATOM 4839 C CA . ALA A 1 599 ? 36.763 4.796 -50.828 1.00 92.56 599 ALA A CA 1
ATOM 4840 C C . ALA A 1 599 ? 36.737 4.661 -52.364 1.00 92.56 599 ALA A C 1
ATOM 4842 O O . ALA A 1 599 ? 37.622 5.179 -53.034 1.00 92.56 599 ALA A O 1
ATOM 4843 N N . LYS A 1 600 ? 35.671 4.080 -52.937 1.00 91.50 600 LYS A N 1
ATOM 4844 C CA . LYS A 1 600 ? 35.500 3.940 -54.401 1.00 91.50 600 LYS A CA 1
ATOM 4845 C C . LYS A 1 600 ? 35.425 5.289 -55.140 1.00 91.50 600 LYS A C 1
ATOM 4847 O O . LYS A 1 600 ? 35.848 5.373 -56.292 1.00 91.50 600 LYS A O 1
ATOM 4852 N N . LEU A 1 601 ? 34.865 6.329 -54.511 1.00 93.19 601 LEU A N 1
ATOM 4853 C CA . LEU A 1 601 ? 34.824 7.693 -55.060 1.00 93.19 601 LEU A CA 1
ATOM 4854 C C . LEU A 1 601 ? 36.161 8.432 -54.902 1.00 93.19 601 LEU A C 1
ATOM 4856 O O . LEU A 1 601 ? 36.505 9.235 -55.765 1.00 93.19 601 LEU A O 1
ATOM 4860 N N . ASP A 1 602 ? 36.903 8.164 -53.827 1.00 93.31 602 ASP A N 1
ATOM 4861 C CA . ASP A 1 602 ? 38.217 8.758 -53.570 1.00 93.31 602 ASP A CA 1
ATOM 4862 C C . ASP A 1 602 ? 39.279 8.168 -54.507 1.00 93.31 602 ASP A C 1
ATOM 4864 O O . ASP A 1 602 ? 40.002 8.925 -55.142 1.00 93.31 602 ASP A O 1
ATOM 4868 N N . GLU A 1 603 ? 39.283 6.844 -54.710 1.00 92.69 603 GLU A N 1
ATOM 4869 C CA . GLU A 1 603 ? 40.058 6.161 -55.761 1.00 92.69 603 GLU A CA 1
ATOM 4870 C C . GLU A 1 603 ? 39.808 6.804 -57.138 1.00 92.69 603 GLU A C 1
ATOM 4872 O O . GLU A 1 603 ? 40.729 7.286 -57.796 1.00 92.69 603 GLU A O 1
ATOM 4877 N N . ALA A 1 604 ? 38.541 6.920 -57.553 1.00 93.19 604 ALA A N 1
ATOM 4878 C CA . ALA A 1 604 ? 38.200 7.550 -58.829 1.00 93.19 604 ALA A CA 1
ATOM 4879 C C . ALA A 1 604 ? 38.703 9.003 -58.934 1.00 93.19 604 ALA A C 1
ATOM 4881 O O . ALA A 1 604 ? 39.176 9.418 -59.992 1.00 93.19 604 ALA A O 1
ATOM 4882 N N . LEU A 1 605 ? 38.631 9.777 -57.847 1.00 93.19 605 LEU A N 1
ATOM 4883 C CA . LEU A 1 605 ? 39.133 11.148 -57.818 1.00 93.19 605 LEU A CA 1
ATOM 4884 C C . LEU A 1 605 ? 40.665 11.199 -57.917 1.00 93.19 605 LEU A C 1
ATOM 4886 O O . LEU A 1 605 ? 41.189 11.992 -58.699 1.00 93.19 605 LEU A O 1
ATOM 4890 N N . GLN A 1 606 ? 41.374 10.339 -57.182 1.00 93.12 606 GLN A N 1
ATOM 4891 C CA . GLN A 1 606 ? 42.832 10.207 -57.237 1.00 93.12 606 GLN A CA 1
ATOM 4892 C C . GLN A 1 606 ? 43.307 9.814 -58.644 1.00 93.12 606 GLN A C 1
ATOM 4894 O O . GLN A 1 606 ? 44.281 10.383 -59.137 1.00 93.12 606 GLN A O 1
ATOM 4899 N N . LEU A 1 607 ? 42.585 8.915 -59.323 1.00 93.75 607 LEU A N 1
ATOM 4900 C CA . LEU A 1 607 ? 42.855 8.526 -60.708 1.00 93.75 607 LEU A CA 1
ATOM 4901 C C . LEU A 1 607 ? 42.723 9.710 -61.678 1.00 93.75 607 LEU A C 1
ATOM 4903 O O . LEU A 1 607 ? 43.637 9.956 -62.463 1.00 93.75 607 LEU A O 1
ATOM 4907 N N . PHE A 1 608 ? 41.623 10.473 -61.614 1.00 94.06 608 PHE A N 1
ATOM 4908 C CA . PHE A 1 608 ? 41.437 11.649 -62.476 1.00 94.06 608 PHE A CA 1
ATOM 4909 C C . PHE A 1 608 ? 42.446 12.765 -62.176 1.00 94.06 608 PHE A C 1
ATOM 4911 O O . PHE A 1 608 ? 42.920 13.423 -63.102 1.00 94.06 608 PHE A O 1
ATOM 4918 N N . MET A 1 609 ? 42.810 12.959 -60.905 1.00 92.62 609 MET A N 1
ATOM 4919 C CA . MET A 1 609 ? 43.866 13.897 -60.523 1.00 92.62 609 MET A CA 1
ATOM 4920 C C . MET A 1 609 ? 45.224 13.470 -61.089 1.00 92.62 609 MET A C 1
ATOM 4922 O O . MET A 1 609 ? 45.903 14.306 -61.678 1.00 92.62 609 MET A O 1
ATOM 4926 N N . LEU A 1 610 ? 45.605 12.190 -60.977 1.00 94.31 610 LEU A N 1
ATOM 4927 C CA . LEU A 1 610 ? 46.850 11.697 -61.570 1.00 94.31 610 LEU A CA 1
ATOM 4928 C C . LEU A 1 610 ? 46.845 11.851 -63.095 1.00 94.31 610 LEU A C 1
ATOM 4930 O O . LEU A 1 610 ? 47.834 12.337 -63.631 1.00 94.31 610 LEU A O 1
ATOM 4934 N N . ASN A 1 611 ? 45.749 11.498 -63.780 1.00 93.81 611 ASN A N 1
ATOM 4935 C CA . ASN A 1 611 ? 45.631 11.676 -65.232 1.00 93.81 611 ASN A CA 1
ATOM 4936 C C . ASN A 1 611 ? 45.922 13.127 -65.632 1.00 93.81 611 ASN A C 1
ATOM 4938 O O . ASN A 1 611 ? 46.686 13.363 -66.557 1.00 93.81 611 ASN A O 1
ATOM 4942 N N . ARG A 1 612 ? 45.369 14.107 -64.904 1.00 93.75 612 ARG A N 1
ATOM 4943 C CA . ARG A 1 612 ? 45.630 15.527 -65.166 1.00 93.75 612 ARG A CA 1
ATOM 4944 C C . ARG A 1 612 ? 47.101 15.902 -64.954 1.00 93.75 612 ARG A C 1
ATOM 4946 O O . ARG A 1 612 ? 47.661 16.603 -65.786 1.00 93.75 612 ARG A O 1
ATOM 4953 N N . GLU A 1 613 ? 47.736 15.446 -63.872 1.00 94.06 613 GLU A N 1
ATOM 4954 C CA . GLU A 1 613 ? 49.162 15.735 -63.623 1.00 94.06 613 GLU A CA 1
ATOM 4955 C C . GLU A 1 613 ? 50.095 15.040 -64.639 1.00 94.06 613 GLU A C 1
ATOM 4957 O O . GLU A 1 613 ? 51.171 15.566 -64.929 1.00 94.06 613 GLU A O 1
ATOM 4962 N N . VAL A 1 614 ? 49.689 13.884 -65.187 1.00 94.69 614 VAL A N 1
ATOM 4963 C CA . VAL A 1 614 ? 50.360 13.217 -66.317 1.00 94.69 614 VAL A CA 1
ATOM 4964 C C . VAL A 1 614 ? 50.180 14.046 -67.590 1.00 94.69 614 VAL A C 1
ATOM 4966 O O . VAL A 1 614 ? 51.187 14.473 -68.146 1.00 94.69 614 VAL A O 1
ATOM 4969 N N . ASP A 1 615 ? 48.946 14.371 -67.993 1.00 94.19 615 ASP A N 1
ATOM 4970 C CA . ASP A 1 615 ? 48.645 15.184 -69.185 1.00 94.19 615 ASP A CA 1
ATOM 4971 C C . ASP A 1 615 ? 49.390 16.543 -69.162 1.00 94.19 615 ASP A C 1
ATOM 4973 O O . ASP A 1 615 ? 50.039 16.933 -70.136 1.00 94.19 615 ASP A O 1
ATOM 4977 N N . ASP A 1 616 ? 49.358 17.253 -68.023 1.00 94.94 616 ASP A N 1
ATOM 4978 C CA . ASP A 1 616 ? 50.032 18.548 -67.801 1.00 94.94 616 ASP A CA 1
ATOM 4979 C C . ASP A 1 616 ? 51.575 18.441 -67.842 1.00 94.94 616 ASP A C 1
ATOM 4981 O O . ASP A 1 616 ? 52.293 19.447 -67.987 1.00 94.94 616 ASP A O 1
ATOM 4985 N N . LEU A 1 617 ? 52.128 17.240 -67.652 1.00 93.75 617 LEU A N 1
ATOM 4986 C CA . LEU A 1 617 ? 53.561 16.976 -67.737 1.00 93.75 617 LEU A CA 1
ATOM 4987 C C . LEU A 1 617 ? 53.963 16.470 -69.125 1.00 93.75 617 LEU A C 1
ATOM 4989 O O . LEU A 1 617 ? 54.956 16.965 -69.653 1.00 93.75 617 LEU A O 1
ATOM 4993 N N . GLU A 1 618 ? 53.180 15.592 -69.751 1.00 93.50 618 GLU A N 1
ATOM 4994 C CA . GLU A 1 618 ? 53.358 15.165 -71.143 1.00 93.50 618 GLU A CA 1
ATOM 4995 C C . GLU A 1 618 ? 53.272 16.354 -72.106 1.00 93.50 618 GLU A C 1
ATOM 4997 O O . GLU A 1 618 ? 54.157 16.526 -72.946 1.00 93.50 618 GLU A O 1
ATOM 5002 N N . GLN A 1 619 ? 52.293 17.255 -71.935 1.00 94.00 619 GLN A N 1
ATOM 5003 C CA . GLN A 1 619 ? 52.225 18.483 -72.732 1.00 94.00 619 GLN A CA 1
ATOM 5004 C C . GLN A 1 619 ? 53.491 19.338 -72.550 1.00 94.00 619 GLN A C 1
ATOM 5006 O O . GLN A 1 619 ? 54.040 19.858 -73.524 1.00 94.00 619 GLN A O 1
ATOM 5011 N N . TRP A 1 620 ? 53.992 19.470 -71.318 1.00 94.56 620 TRP A N 1
ATOM 5012 C CA . TRP A 1 620 ? 55.227 20.213 -71.055 1.00 94.56 620 TRP A CA 1
ATOM 5013 C C . TRP A 1 620 ? 56.458 19.531 -71.668 1.00 94.56 620 TRP A C 1
ATOM 5015 O O . TRP A 1 620 ? 57.334 20.228 -72.179 1.00 94.56 620 TRP A O 1
ATOM 5025 N N . ILE A 1 621 ? 56.527 18.196 -71.661 1.00 92.25 621 ILE A N 1
ATOM 5026 C CA . ILE A 1 621 ? 57.575 17.427 -72.346 1.00 92.25 621 ILE A CA 1
ATOM 5027 C C . ILE A 1 621 ? 57.507 17.706 -73.852 1.00 92.25 621 ILE A C 1
ATOM 5029 O O . ILE A 1 621 ? 58.506 18.150 -74.410 1.00 92.25 621 ILE A O 1
ATOM 5033 N N . ALA A 1 622 ? 56.338 17.599 -74.488 1.00 91.69 622 ALA A N 1
ATOM 5034 C CA . ALA A 1 622 ? 56.157 17.870 -75.918 1.00 91.69 622 ALA A CA 1
ATOM 5035 C C . ALA A 1 622 ? 56.528 19.320 -76.316 1.00 91.69 622 ALA A C 1
ATOM 5037 O O . ALA A 1 622 ? 57.167 19.561 -77.347 1.00 91.69 622 ALA A O 1
ATOM 5038 N N . GLU A 1 623 ? 56.203 20.313 -75.479 1.00 89.81 623 GLU A N 1
ATOM 5039 C CA . GLU A 1 623 ? 56.659 21.701 -75.664 1.00 89.81 623 GLU A CA 1
ATOM 5040 C C . GLU A 1 623 ? 58.197 21.812 -75.612 1.00 89.81 623 GLU A C 1
ATOM 5042 O O . GLU A 1 623 ? 58.807 22.559 -76.387 1.00 89.81 623 GLU A O 1
ATOM 5047 N N . ARG A 1 624 ? 58.850 21.051 -74.723 1.00 88.81 624 ARG A N 1
ATOM 5048 C CA . ARG A 1 624 ? 60.315 21.012 -74.581 1.00 88.81 624 ARG A CA 1
ATOM 5049 C C . ARG A 1 624 ? 60.988 20.244 -75.710 1.00 88.81 624 ARG A C 1
ATOM 5051 O O . ARG A 1 624 ? 62.025 20.706 -76.187 1.00 88.81 624 ARG A O 1
ATOM 5058 N N . GLU A 1 625 ? 60.394 19.155 -76.182 1.00 87.75 625 GLU A N 1
ATOM 5059 C CA . GLU A 1 625 ? 60.827 18.399 -77.359 1.00 87.75 625 GLU A CA 1
ATOM 5060 C C . GLU A 1 625 ? 60.848 19.276 -78.602 1.00 87.75 625 GLU A C 1
ATOM 5062 O O . GLU A 1 625 ? 61.844 19.286 -79.319 1.00 87.75 625 GLU A O 1
ATOM 5067 N N . LEU A 1 626 ? 59.817 20.093 -78.831 1.00 86.12 626 LEU A N 1
ATOM 5068 C CA . LEU A 1 626 ? 59.778 21.007 -79.974 1.00 86.12 626 LEU A CA 1
ATOM 5069 C C . LEU A 1 626 ? 60.929 22.031 -79.929 1.00 86.12 626 LEU A C 1
ATOM 5071 O O . LEU A 1 626 ? 61.618 22.259 -80.933 1.00 86.12 626 LEU A O 1
ATOM 5075 N N . VAL A 1 627 ? 61.222 22.593 -78.750 1.00 82.88 627 VAL A N 1
ATOM 5076 C CA . VAL A 1 627 ? 62.398 23.461 -78.548 1.00 82.88 627 VAL A CA 1
ATOM 5077 C C . VAL A 1 627 ? 63.702 22.679 -78.741 1.00 82.88 627 VAL A C 1
ATOM 5079 O O . VAL A 1 627 ? 64.640 23.188 -79.371 1.00 82.88 627 VAL A O 1
ATOM 5082 N N . ALA A 1 628 ? 63.773 21.438 -78.258 1.00 81.38 628 ALA A N 1
ATOM 5083 C CA . ALA A 1 628 ? 64.933 20.562 -78.359 1.00 81.38 628 ALA A CA 1
ATOM 5084 C C . ALA A 1 628 ? 65.171 20.034 -79.793 1.00 81.38 628 ALA A C 1
ATOM 5086 O O . ALA A 1 628 ? 66.331 19.887 -80.174 1.00 81.38 628 ALA A O 1
ATOM 5087 N N . ALA A 1 629 ? 64.142 19.887 -80.628 1.00 77.88 629 ALA A N 1
ATOM 5088 C CA . ALA A 1 629 ? 64.223 19.446 -82.023 1.00 77.88 629 ALA A CA 1
ATOM 5089 C C . ALA A 1 629 ? 64.506 20.587 -83.019 1.00 77.88 629 ALA A C 1
ATOM 5091 O O . ALA A 1 629 ? 65.078 20.350 -84.085 1.00 77.88 629 ALA A O 1
ATOM 5092 N N . SER A 1 630 ? 64.151 21.834 -82.679 1.00 75.62 630 SER A N 1
ATOM 5093 C CA . SER A 1 630 ? 64.340 23.012 -83.545 1.00 75.62 630 SER A CA 1
ATOM 5094 C C . SER A 1 630 ? 65.760 23.120 -84.138 1.00 75.62 630 SER A C 1
ATOM 5096 O O . SER A 1 630 ? 66.764 23.024 -83.429 1.00 75.62 630 SER A O 1
ATOM 5098 N N . HIS A 1 631 ? 65.907 23.372 -85.442 1.00 57.62 631 HIS A N 1
ATOM 5099 C CA . HIS A 1 631 ? 67.249 23.535 -86.028 1.00 57.62 631 HIS A CA 1
ATOM 5100 C C . HIS A 1 631 ? 67.827 24.948 -85.791 1.00 57.62 631 HIS A C 1
ATOM 5102 O O . HIS A 1 631 ? 69.036 25.108 -85.592 1.00 57.62 631 HIS A O 1
ATOM 5108 N N . GLU A 1 632 ? 66.963 25.965 -85.717 1.00 50.94 632 GLU A N 1
ATOM 5109 C CA . GLU A 1 632 ? 67.324 27.388 -85.738 1.00 50.94 632 GLU A CA 1
ATOM 5110 C C . GLU A 1 632 ? 67.014 28.092 -84.400 1.00 50.94 632 GLU A C 1
ATOM 5112 O O . GLU A 1 632 ? 65.890 28.496 -84.138 1.00 50.94 632 GLU A O 1
ATOM 5117 N N . LEU A 1 633 ? 68.023 28.313 -83.547 1.00 52.59 633 LEU A N 1
ATOM 5118 C CA . LEU A 1 633 ? 67.868 29.034 -82.261 1.00 52.59 633 LEU A CA 1
ATOM 5119 C C . LEU A 1 633 ? 67.851 30.575 -82.417 1.00 52.59 633 LEU A C 1
ATOM 5121 O O . LEU A 1 633 ? 68.354 31.296 -81.558 1.00 52.59 633 LEU A O 1
ATOM 5125 N N . GLY A 1 634 ? 67.357 31.083 -83.548 1.00 51.78 634 GLY A N 1
ATOM 5126 C CA . GLY A 1 634 ? 67.583 32.469 -83.975 1.00 51.78 634 GLY A CA 1
ATOM 5127 C C . GLY A 1 634 ? 66.469 33.477 -83.684 1.00 51.78 634 GLY A C 1
ATOM 5128 O O . GLY A 1 634 ? 66.753 34.670 -83.736 1.00 51.78 634 GLY A O 1
ATOM 5129 N N . GLN A 1 635 ? 65.226 33.039 -83.439 1.00 47.47 635 GLN A N 1
ATOM 5130 C CA . GLN A 1 635 ? 64.065 33.948 -83.382 1.00 47.47 635 GLN A CA 1
ATOM 5131 C C . GLN A 1 635 ? 63.175 33.766 -82.140 1.00 47.47 635 GLN A C 1
ATOM 5133 O O . GLN A 1 635 ? 62.832 34.761 -81.504 1.00 47.47 635 GLN A O 1
ATOM 5138 N N . ASP A 1 636 ? 62.862 32.539 -81.716 1.00 46.94 636 ASP A N 1
ATOM 5139 C CA . ASP A 1 636 ? 61.757 32.346 -80.755 1.00 46.94 636 ASP A CA 1
ATOM 5140 C C . ASP A 1 636 ? 62.122 32.574 -79.275 1.00 46.94 636 ASP A C 1
ATOM 5142 O O . ASP A 1 636 ? 61.267 32.911 -78.457 1.00 46.94 636 ASP A O 1
ATOM 5146 N N . TYR A 1 637 ? 63.406 32.496 -78.908 1.00 45.19 637 TYR A N 1
ATOM 5147 C CA . TYR A 1 637 ? 63.857 32.755 -77.527 1.00 45.19 637 TYR A CA 1
ATOM 5148 C C . TYR A 1 637 ? 64.060 34.264 -77.240 1.00 45.19 637 TYR A C 1
ATOM 5150 O O . TYR A 1 637 ? 64.349 34.653 -76.107 1.00 45.19 637 TYR A O 1
ATOM 5158 N N . ASP A 1 638 ? 63.889 35.158 -78.221 1.00 44.50 638 ASP A N 1
ATOM 5159 C CA . ASP A 1 638 ? 63.921 36.610 -77.964 1.00 44.50 638 ASP A CA 1
ATOM 5160 C C . ASP A 1 638 ? 62.640 37.115 -77.270 1.00 44.50 638 ASP A C 1
ATOM 5162 O O . ASP A 1 638 ? 62.645 38.198 -76.683 1.00 44.50 638 ASP A O 1
ATOM 5166 N N . HIS A 1 639 ? 61.567 36.314 -77.244 1.00 46.25 639 HIS A N 1
ATOM 5167 C CA . HIS A 1 639 ? 60.282 36.712 -76.660 1.00 46.25 639 HIS A CA 1
ATOM 5168 C C . HIS A 1 639 ? 60.097 36.409 -75.160 1.00 46.25 639 HIS A C 1
ATOM 5170 O O . HIS A 1 639 ? 59.157 36.936 -74.565 1.00 46.25 639 HIS A O 1
ATOM 5176 N N . VAL A 1 640 ? 60.974 35.612 -74.530 1.00 47.25 640 VAL A N 1
ATOM 5177 C CA . VAL A 1 640 ? 60.758 35.110 -73.151 1.00 47.25 640 VAL A CA 1
ATOM 5178 C C . VAL A 1 640 ? 61.731 35.683 -72.103 1.00 47.25 640 VAL A C 1
ATOM 5180 O O . VAL A 1 640 ? 61.427 35.625 -70.916 1.00 47.25 640 VAL A O 1
ATOM 5183 N N . THR A 1 641 ? 62.888 36.261 -72.473 1.00 41.53 641 THR A N 1
ATOM 5184 C CA . THR A 1 641 ? 63.955 36.506 -71.461 1.00 41.53 641 THR A CA 1
ATOM 5185 C C . THR A 1 641 ? 64.789 37.790 -71.568 1.00 41.53 641 THR A C 1
ATOM 5187 O O . THR A 1 641 ? 65.810 37.886 -70.892 1.00 41.53 641 THR A O 1
ATOM 5190 N N . VAL A 1 642 ? 64.395 38.815 -72.339 1.00 37.41 642 VAL A N 1
ATOM 5191 C CA . VAL A 1 642 ? 65.194 40.063 -72.431 1.00 37.41 642 VAL A CA 1
ATOM 5192 C C . VAL A 1 642 ? 64.394 41.326 -72.103 1.00 37.41 642 VAL A C 1
ATOM 5194 O O . VAL A 1 642 ? 64.000 42.104 -72.969 1.00 37.41 642 VAL A O 1
ATOM 5197 N N . ARG A 1 643 ? 64.260 41.607 -70.799 1.00 35.31 643 ARG A N 1
ATOM 5198 C CA . ARG A 1 643 ? 63.974 42.958 -70.280 1.00 35.31 643 ARG A CA 1
ATOM 5199 C C . ARG A 1 643 ? 65.275 43.638 -69.825 1.00 35.31 643 ARG A C 1
ATOM 5201 O O . ARG A 1 643 ? 65.428 44.001 -68.665 1.00 35.31 643 ARG A O 1
ATOM 5208 N N . GLY A 1 644 ? 66.219 43.794 -70.753 1.00 32.34 644 GLY A N 1
ATOM 5209 C CA . GLY A 1 644 ? 67.523 44.430 -70.533 1.00 32.34 644 GLY A CA 1
ATOM 5210 C C . GLY A 1 644 ? 68.167 44.790 -71.871 1.00 32.34 644 GLY A C 1
ATOM 5211 O O . GLY A 1 644 ? 68.445 43.914 -72.680 1.00 32.34 644 GLY A O 1
ATOM 5212 N N . GLY A 1 645 ? 68.319 46.081 -72.168 1.00 34.06 645 GLY A N 1
ATOM 5213 C CA . GLY A 1 645 ? 68.648 46.522 -73.527 1.00 34.06 645 GLY A CA 1
ATOM 5214 C C . GLY A 1 645 ? 70.142 46.499 -73.858 1.00 34.06 645 GLY A C 1
ATOM 5215 O O . GLY A 1 645 ? 70.949 46.873 -73.014 1.00 34.06 645 GLY A O 1
ATOM 5216 N N . ALA A 1 646 ? 70.489 46.190 -75.118 1.00 34.25 646 ALA A N 1
ATOM 5217 C CA . ALA A 1 646 ? 71.247 47.096 -76.000 1.00 34.25 646 ALA A CA 1
ATOM 5218 C C . ALA A 1 646 ? 71.652 46.470 -77.358 1.00 34.25 646 ALA A C 1
ATOM 5220 O O . ALA A 1 646 ? 72.364 45.479 -77.419 1.00 34.25 646 ALA A O 1
ATOM 5221 N N . SER A 1 647 ? 71.350 47.209 -78.434 1.00 34.25 647 SER A N 1
ATOM 5222 C CA . SER A 1 647 ? 72.115 47.296 -79.695 1.00 34.25 647 SER A CA 1
ATOM 5223 C C . SER A 1 647 ? 72.210 46.080 -80.643 1.00 34.25 647 SER A C 1
ATOM 5225 O O . SER A 1 647 ? 72.997 45.154 -80.468 1.00 34.25 647 SER A O 1
ATOM 5227 N N . ARG A 1 648 ? 71.510 46.193 -81.783 1.00 42.44 648 ARG A N 1
ATOM 5228 C CA . ARG A 1 648 ? 71.699 45.351 -82.979 1.00 42.44 648 ARG A CA 1
ATOM 5229 C C . ARG A 1 648 ? 73.112 45.509 -83.561 1.00 42.44 648 ARG A C 1
ATOM 5231 O O . ARG A 1 648 ? 73.504 46.626 -83.896 1.00 42.44 648 ARG A O 1
ATOM 5238 N N . ARG A 1 649 ? 73.792 44.401 -83.876 1.00 37.47 649 ARG A N 1
ATOM 5239 C CA . ARG A 1 649 ? 74.729 44.333 -85.016 1.00 37.47 649 ARG A CA 1
ATOM 5240 C C . ARG A 1 649 ? 74.794 42.922 -85.599 1.00 37.47 649 ARG A C 1
ATOM 5242 O O . ARG A 1 649 ? 74.953 41.950 -84.876 1.00 37.47 649 ARG A O 1
ATOM 5249 N N . ASN A 1 650 ? 74.673 42.847 -86.921 1.00 41.56 650 ASN A N 1
ATOM 5250 C CA . ASN A 1 650 ? 74.699 41.608 -87.688 1.00 41.56 650 ASN A CA 1
ATOM 5251 C C . ASN A 1 650 ? 76.167 41.179 -87.888 1.00 41.56 650 ASN A C 1
ATOM 5253 O O . ASN A 1 650 ? 76.898 41.852 -88.617 1.00 41.56 650 ASN A O 1
ATOM 5257 N N . CYS A 1 651 ? 76.624 40.122 -87.208 1.00 31.73 651 CYS A N 1
ATOM 5258 C CA . CYS A 1 651 ? 78.020 39.673 -87.251 1.00 31.73 651 CYS A CA 1
ATOM 5259 C C . CYS A 1 651 ? 78.139 38.143 -87.302 1.00 31.73 651 CYS A C 1
ATOM 5261 O O . CYS A 1 651 ? 77.859 37.448 -86.325 1.00 31.73 651 CYS A O 1
ATOM 5263 N N . SER A 1 652 ? 78.653 37.634 -88.422 1.00 40.03 652 SER A N 1
ATOM 5264 C CA . SER A 1 652 ? 79.042 36.232 -88.613 1.00 40.03 652 SER A CA 1
ATOM 5265 C C . SER A 1 652 ? 80.378 35.938 -87.916 1.00 40.03 652 SER A C 1
ATOM 5267 O O . SER A 1 652 ? 81.410 35.785 -88.569 1.00 40.03 652 SER A O 1
ATOM 5269 N N . CYS A 1 653 ? 80.388 35.921 -86.582 1.00 35.09 653 CYS A N 1
ATOM 5270 C CA . CYS A 1 653 ? 81.580 35.655 -85.774 1.00 35.09 653 CYS A CA 1
ATOM 5271 C C . CYS A 1 653 ? 81.413 34.408 -84.877 1.00 35.09 653 CYS A C 1
ATOM 5273 O O . CYS A 1 653 ? 80.295 34.093 -84.466 1.00 35.09 653 CYS A O 1
ATOM 5275 N N . PRO A 1 654 ? 82.508 33.699 -84.519 1.00 47.66 654 PRO A N 1
ATOM 5276 C CA . PRO A 1 654 ? 82.438 32.493 -83.681 1.00 47.66 654 PRO A CA 1
ATOM 5277 C C . PRO A 1 654 ? 81.788 32.697 -82.300 1.00 47.66 654 PRO A C 1
ATOM 5279 O O . PRO A 1 654 ? 81.284 31.742 -81.714 1.00 47.66 654 PRO A O 1
ATOM 5282 N N . ALA A 1 655 ? 81.762 33.935 -81.794 1.00 46.44 655 ALA A N 1
ATOM 5283 C CA . ALA A 1 655 ? 81.146 34.282 -80.514 1.00 46.44 655 ALA A CA 1
ATOM 5284 C C . ALA A 1 655 ? 79.622 34.049 -80.491 1.00 46.44 655 ALA A C 1
ATOM 5286 O O . ALA A 1 655 ? 79.087 33.617 -79.473 1.00 46.44 655 ALA A O 1
ATOM 5287 N N . THR A 1 656 ? 78.922 34.267 -81.610 1.00 49.12 656 THR A N 1
ATOM 5288 C CA . THR A 1 656 ? 77.459 34.097 -81.687 1.00 49.12 656 THR A CA 1
ATOM 5289 C C . THR A 1 656 ? 77.054 32.624 -81.566 1.00 49.12 656 THR A C 1
ATOM 5291 O O . THR A 1 656 ? 76.044 32.305 -80.947 1.00 49.12 656 THR A O 1
ATOM 5294 N N . VAL A 1 657 ? 77.877 31.707 -82.092 1.00 52.41 657 VAL A N 1
ATOM 5295 C CA . VAL A 1 657 ? 77.678 30.252 -81.946 1.00 52.41 657 VAL A CA 1
ATOM 5296 C C . VAL A 1 657 ? 77.949 29.800 -80.505 1.00 52.41 657 VAL A C 1
ATOM 5298 O O . VAL A 1 657 ? 77.232 28.944 -79.994 1.00 52.41 657 VAL A O 1
ATOM 5301 N N . GLY A 1 658 ? 78.934 30.407 -79.830 1.00 58.88 658 GLY A N 1
ATOM 5302 C CA . GLY A 1 658 ? 79.222 30.163 -78.411 1.00 58.88 658 GLY A CA 1
ATOM 5303 C C . GLY A 1 658 ? 78.062 30.545 -77.487 1.00 58.88 658 GLY A C 1
ATOM 5304 O O . GLY A 1 658 ? 77.645 29.730 -76.672 1.00 58.88 658 GLY A O 1
ATOM 5305 N N . LEU A 1 659 ? 77.470 31.727 -77.681 1.00 62.94 659 LEU A N 1
ATOM 5306 C CA . LEU A 1 659 ? 76.323 32.194 -76.888 1.00 62.94 659 LEU A CA 1
ATOM 5307 C C . LEU A 1 659 ? 75.078 31.308 -77.063 1.00 62.94 659 LEU A C 1
ATOM 5309 O O . LEU A 1 659 ? 74.414 30.970 -76.086 1.00 62.94 659 LEU A O 1
ATOM 5313 N N . LEU A 1 660 ? 74.774 30.881 -78.294 1.00 63.00 660 LEU A N 1
ATOM 5314 C CA . LEU A 1 660 ? 73.660 29.958 -78.565 1.00 63.00 660 LEU A CA 1
ATOM 5315 C C . LEU A 1 660 ? 73.888 28.570 -77.944 1.00 63.00 660 LEU A C 1
ATOM 5317 O O . LEU A 1 660 ? 72.939 27.903 -77.538 1.00 63.00 660 LEU A O 1
ATOM 5321 N N . TRP A 1 661 ? 75.146 28.138 -77.859 1.00 68.38 661 TRP A N 1
ATOM 5322 C CA . TRP A 1 661 ? 75.550 26.889 -77.218 1.00 68.38 661 TRP A CA 1
ATOM 5323 C C . TRP A 1 661 ? 75.466 26.955 -75.690 1.00 68.38 661 TRP A C 1
ATOM 5325 O O . TRP A 1 661 ? 74.991 26.008 -75.067 1.00 68.38 661 TRP A O 1
ATOM 5335 N N . GLU A 1 662 ? 75.874 28.070 -75.088 1.00 68.94 662 GLU A N 1
ATOM 5336 C CA . GLU A 1 662 ? 75.730 28.320 -73.650 1.00 68.94 662 GLU A CA 1
ATOM 5337 C C . GLU A 1 662 ? 74.251 28.404 -73.248 1.00 68.94 662 GLU A C 1
ATOM 5339 O O . GLU A 1 662 ? 73.847 27.710 -72.319 1.00 68.94 662 GLU A O 1
ATOM 5344 N N . ARG A 1 663 ? 73.420 29.113 -74.025 1.00 73.19 663 ARG A N 1
ATOM 5345 C CA . ARG A 1 663 ? 71.961 29.186 -73.825 1.00 73.19 663 ARG A CA 1
ATOM 5346 C C . ARG A 1 663 ? 71.261 27.832 -73.997 1.00 73.19 663 ARG A C 1
ATOM 5348 O O . ARG A 1 663 ? 70.341 27.519 -73.252 1.00 73.19 663 ARG A O 1
ATOM 5355 N N . PHE A 1 664 ? 71.695 26.999 -74.950 1.00 78.81 664 PHE A N 1
ATOM 5356 C CA . PHE A 1 664 ? 71.154 25.639 -75.097 1.00 78.81 664 PHE A CA 1
ATOM 5357 C C . PHE A 1 664 ? 71.588 24.712 -73.950 1.00 78.81 664 PHE A C 1
ATOM 5359 O O . PHE A 1 664 ? 70.807 23.871 -73.523 1.00 78.81 664 PHE A O 1
ATOM 5366 N N . LYS A 1 665 ? 72.803 24.880 -73.412 1.00 80.19 665 LYS A N 1
ATOM 5367 C CA . LYS A 1 665 ? 73.261 24.165 -72.207 1.00 80.19 665 LYS A CA 1
ATOM 5368 C C . LYS A 1 665 ? 72.519 24.587 -70.943 1.00 80.19 665 LYS A C 1
ATOM 5370 O O . LYS A 1 665 ? 72.314 23.752 -70.071 1.00 80.19 665 LYS A O 1
ATOM 5375 N N . GLU A 1 666 ? 72.169 25.862 -70.829 1.00 82.25 666 GLU A N 1
ATOM 5376 C CA . GLU A 1 666 ? 71.315 26.389 -69.763 1.00 82.25 666 GLU A CA 1
ATOM 5377 C C . GLU A 1 666 ? 69.914 25.771 -69.875 1.00 82.25 666 GLU A C 1
ATOM 5379 O O . GLU A 1 666 ? 69.510 25.046 -68.974 1.00 82.25 666 GLU A O 1
ATOM 5384 N N . PHE A 1 667 ? 69.269 25.870 -71.046 1.00 86.00 667 PHE A N 1
ATOM 5385 C CA . PHE A 1 667 ? 68.000 25.189 -71.339 1.00 86.00 667 PHE A CA 1
ATOM 5386 C C . PHE A 1 667 ? 68.028 23.681 -71.040 1.00 86.00 667 PHE A C 1
ATOM 5388 O O . PHE A 1 667 ? 67.069 23.161 -70.474 1.00 86.00 667 PHE A O 1
ATOM 5395 N N . ALA A 1 668 ? 69.103 22.977 -71.414 1.00 85.31 668 ALA A N 1
ATOM 5396 C CA . ALA A 1 668 ? 69.248 21.544 -71.170 1.00 85.31 668 ALA A CA 1
ATOM 5397 C C . ALA A 1 668 ? 69.288 21.230 -69.669 1.00 85.31 668 ALA A C 1
ATOM 5399 O O . ALA A 1 668 ? 68.509 20.401 -69.216 1.00 85.31 668 ALA A O 1
ATOM 5400 N N . ARG A 1 669 ? 70.119 21.939 -68.890 1.00 86.81 669 ARG A N 1
ATOM 5401 C CA . ARG A 1 669 ? 70.202 21.768 -67.428 1.00 86.81 669 ARG A CA 1
ATOM 5402 C C . ARG A 1 669 ? 68.906 22.141 -66.721 1.00 86.81 669 ARG A C 1
ATOM 5404 O O . ARG A 1 669 ? 68.492 21.428 -65.819 1.00 86.81 669 ARG A O 1
ATOM 5411 N N . ASP A 1 670 ? 68.277 23.244 -67.118 1.00 88.06 670 ASP A N 1
ATOM 5412 C CA . ASP A 1 670 ? 67.031 23.711 -66.508 1.00 88.06 670 ASP A CA 1
ATOM 5413 C C . ASP A 1 670 ? 65.890 22.729 -66.795 1.00 88.06 670 ASP A C 1
ATOM 5415 O O . ASP A 1 670 ? 65.084 22.432 -65.916 1.00 88.06 670 ASP A O 1
ATOM 5419 N N . THR A 1 671 ? 65.837 22.191 -68.018 1.00 89.38 671 THR A N 1
ATOM 5420 C CA . THR A 1 671 ? 64.854 21.172 -68.405 1.00 89.38 671 THR A CA 1
ATOM 5421 C C . THR A 1 671 ? 65.131 19.853 -67.686 1.00 89.38 671 THR A C 1
ATOM 5423 O O . THR A 1 671 ? 64.201 19.299 -67.119 1.00 89.38 671 THR A O 1
ATOM 5426 N N . GLU A 1 672 ? 66.385 19.393 -67.622 1.00 90.31 672 GLU A N 1
ATOM 5427 C CA . GLU A 1 672 ? 66.799 18.195 -66.875 1.00 90.31 672 GLU A CA 1
ATOM 5428 C C . GLU A 1 672 ? 66.459 18.314 -65.381 1.00 90.31 672 GLU A C 1
ATOM 5430 O O . GLU A 1 672 ? 65.884 17.389 -64.815 1.00 90.31 672 GLU A O 1
ATOM 5435 N N . ALA A 1 673 ? 66.739 19.458 -64.748 1.00 89.44 673 ALA A N 1
ATOM 5436 C CA . ALA A 1 673 ? 66.478 19.681 -63.327 1.00 89.44 673 ALA A CA 1
ATOM 5437 C C . ALA A 1 673 ? 64.974 19.743 -63.006 1.00 89.44 673 ALA A C 1
ATOM 5439 O O . ALA A 1 673 ? 64.497 18.995 -62.153 1.00 89.44 673 ALA A O 1
ATOM 5440 N N . ILE A 1 674 ? 64.220 20.597 -63.710 1.00 90.50 674 ILE A N 1
ATOM 5441 C CA . ILE A 1 674 ? 62.775 20.784 -63.488 1.00 90.50 674 ILE A CA 1
ATOM 5442 C C . ILE A 1 674 ? 61.992 19.534 -63.914 1.00 90.50 674 ILE A C 1
ATOM 5444 O O . ILE A 1 674 ? 61.050 19.128 -63.236 1.00 90.50 674 ILE A O 1
ATOM 5448 N N . GLY A 1 675 ? 62.378 18.917 -65.031 1.00 89.19 675 GLY A N 1
ATOM 5449 C CA . GLY A 1 675 ? 61.743 17.712 -65.554 1.00 89.19 675 GLY A CA 1
ATOM 5450 C C . GLY A 1 675 ? 61.983 16.506 -64.656 1.00 89.19 675 GLY A C 1
ATOM 5451 O O . GLY A 1 675 ? 61.020 15.842 -64.295 1.00 89.19 675 GLY A O 1
ATOM 5452 N N . SER A 1 676 ? 63.217 16.281 -64.188 1.00 91.50 676 SER A N 1
ATOM 5453 C CA . SER A 1 676 ? 63.502 15.185 -63.248 1.00 91.50 676 SER A CA 1
ATOM 5454 C C . SER A 1 676 ? 62.733 15.334 -61.934 1.00 91.50 676 SER A C 1
ATOM 5456 O O . SER A 1 676 ? 62.250 14.337 -61.408 1.00 91.50 676 SER A O 1
ATOM 5458 N N . GLU A 1 677 ? 62.577 16.558 -61.413 1.00 93.25 677 GLU A N 1
ATOM 5459 C CA . GLU A 1 677 ? 61.769 16.818 -60.213 1.00 93.25 677 GLU A CA 1
ATOM 5460 C C . GLU A 1 677 ? 60.276 16.535 -60.456 1.00 93.25 677 GLU A C 1
ATOM 5462 O O . GLU A 1 677 ? 59.658 15.808 -59.677 1.00 93.25 677 GLU A O 1
ATOM 5467 N N . ARG A 1 678 ? 59.696 17.040 -61.557 1.00 94.00 678 ARG A N 1
ATOM 5468 C CA . ARG A 1 678 ? 58.274 16.820 -61.888 1.00 94.00 678 ARG A CA 1
ATOM 5469 C C . ARG A 1 678 ? 57.962 15.359 -62.222 1.00 94.00 678 ARG A C 1
ATOM 5471 O O . ARG A 1 678 ? 56.983 14.827 -61.710 1.00 94.00 678 ARG A O 1
ATOM 5478 N N . VAL A 1 679 ? 58.801 14.695 -63.016 1.00 94.56 679 VAL A N 1
ATOM 5479 C CA . VAL A 1 679 ? 58.657 13.269 -63.357 1.00 94.56 679 VAL A CA 1
ATOM 5480 C C . VAL A 1 679 ? 58.809 12.406 -62.105 1.00 94.56 679 VAL A C 1
ATOM 5482 O O . VAL A 1 679 ? 57.998 11.512 -61.887 1.00 94.56 679 VAL A O 1
ATOM 5485 N N . ALA A 1 680 ? 59.766 12.703 -61.216 1.00 94.12 680 ALA A N 1
ATOM 5486 C CA . ALA A 1 680 ? 59.874 12.012 -59.930 1.00 94.12 680 ALA A CA 1
ATOM 5487 C C . ALA A 1 680 ? 58.646 12.236 -59.027 1.00 94.12 680 ALA A C 1
ATOM 5489 O O . ALA A 1 680 ? 58.234 11.307 -58.333 1.00 94.12 680 ALA A O 1
ATOM 5490 N N . ALA A 1 681 ? 58.039 13.428 -59.051 1.00 94.31 681 ALA A N 1
ATOM 5491 C CA . ALA A 1 681 ? 56.816 13.710 -58.302 1.00 94.31 681 ALA A CA 1
ATOM 5492 C C . ALA A 1 681 ? 55.617 12.903 -58.831 1.00 94.31 681 ALA A C 1
ATOM 5494 O O . ALA A 1 681 ? 54.979 12.202 -58.047 1.00 94.31 681 ALA A O 1
ATOM 5495 N N . VAL A 1 682 ? 55.349 12.927 -60.143 1.00 95.44 682 VAL A N 1
ATOM 5496 C CA . VAL A 1 682 ? 54.236 12.173 -60.757 1.00 95.44 682 VAL A CA 1
ATOM 5497 C C . VAL A 1 682 ? 54.445 10.659 -60.616 1.00 95.44 682 VAL A C 1
ATOM 5499 O O . VAL A 1 682 ? 53.530 9.953 -60.192 1.00 95.44 682 VAL A O 1
ATOM 5502 N N . ASN A 1 683 ? 55.671 10.163 -60.833 1.00 94.75 683 ASN A N 1
ATOM 5503 C CA . ASN A 1 683 ? 56.038 8.772 -60.543 1.00 94.75 683 ASN A CA 1
ATOM 5504 C C . ASN A 1 683 ? 55.793 8.401 -59.076 1.00 94.75 683 ASN A C 1
ATOM 5506 O O . ASN A 1 683 ? 55.288 7.318 -58.799 1.00 94.75 683 ASN A O 1
ATOM 5510 N N . GLY A 1 684 ? 56.128 9.296 -58.143 1.00 94.62 684 GLY A N 1
ATOM 5511 C CA . GLY A 1 684 ? 55.909 9.095 -56.714 1.00 94.62 684 GLY A CA 1
ATOM 5512 C C . GLY A 1 684 ? 54.430 9.001 -56.334 1.00 94.62 684 GLY A C 1
ATOM 5513 O O . GLY A 1 684 ? 54.096 8.232 -55.436 1.00 94.62 684 GLY A O 1
ATOM 5514 N N . ILE A 1 685 ? 53.546 9.731 -57.024 1.00 93.81 685 ILE A N 1
ATOM 5515 C CA . ILE A 1 685 ? 52.087 9.611 -56.867 1.00 93.81 685 ILE A CA 1
ATOM 5516 C C . ILE A 1 685 ? 51.616 8.264 -57.435 1.00 93.81 685 ILE A C 1
ATOM 5518 O O . ILE A 1 685 ? 50.950 7.509 -56.731 1.00 93.81 685 ILE A O 1
ATOM 5522 N N . ALA A 1 686 ? 52.021 7.913 -58.660 1.00 93.81 686 ALA A N 1
ATOM 5523 C CA . ALA A 1 686 ? 51.668 6.638 -59.287 1.00 93.81 686 ALA A CA 1
ATOM 5524 C C . ALA A 1 686 ? 52.115 5.421 -58.447 1.00 93.81 686 ALA A C 1
ATOM 5526 O O . ALA A 1 686 ? 51.322 4.513 -58.201 1.00 93.81 686 ALA A O 1
ATOM 5527 N N . ASP A 1 687 ? 53.348 5.430 -57.927 1.00 94.25 687 ASP A N 1
ATOM 5528 C CA . ASP A 1 687 ? 53.878 4.368 -57.058 1.00 94.25 687 ASP A CA 1
ATOM 5529 C C . ASP A 1 687 ? 53.146 4.275 -55.711 1.00 94.25 687 ASP A C 1
ATOM 5531 O O . ASP A 1 687 ? 52.985 3.176 -55.176 1.00 94.25 687 ASP A O 1
ATOM 5535 N N . GLN A 1 688 ? 52.662 5.396 -55.163 1.00 94.38 688 GLN A N 1
ATOM 5536 C CA . GLN A 1 688 ? 51.824 5.387 -53.960 1.00 94.38 688 GLN A CA 1
ATOM 5537 C C . GLN A 1 688 ? 50.461 4.737 -54.226 1.00 94.38 688 GLN A C 1
ATOM 5539 O O . GLN A 1 688 ? 50.030 3.909 -53.424 1.00 94.38 688 GLN A O 1
ATOM 5544 N N . LEU A 1 689 ? 49.814 5.046 -55.354 1.00 93.00 689 LEU A N 1
ATOM 5545 C CA . LEU A 1 689 ? 48.522 4.456 -55.727 1.00 93.00 689 LEU A CA 1
ATOM 5546 C C . LEU A 1 689 ? 48.640 2.954 -56.037 1.00 93.00 689 LEU A C 1
ATOM 5548 O O . LEU A 1 689 ? 47.845 2.155 -55.537 1.00 93.00 689 LEU A O 1
ATOM 5552 N N . ILE A 1 690 ? 49.671 2.546 -56.783 1.00 92.62 690 ILE A N 1
ATOM 5553 C CA . ILE A 1 690 ? 49.962 1.127 -57.049 1.00 92.62 690 ILE A CA 1
ATOM 5554 C C . ILE A 1 690 ? 50.293 0.395 -55.737 1.00 92.62 690 ILE A C 1
ATOM 5556 O O . ILE A 1 690 ? 49.771 -0.690 -55.478 1.00 92.62 690 ILE A O 1
ATOM 5560 N N . GLY A 1 691 ? 51.108 0.999 -54.864 1.00 90.75 691 GLY A N 1
ATOM 5561 C CA . GLY A 1 691 ? 51.435 0.454 -53.541 1.00 90.75 691 GLY A CA 1
ATOM 5562 C C . GLY A 1 691 ? 50.219 0.314 -52.616 1.00 90.75 691 GLY A C 1
ATOM 5563 O O . GLY A 1 691 ? 50.151 -0.632 -51.831 1.00 90.75 691 GLY A O 1
ATOM 5564 N N . ALA A 1 692 ? 49.233 1.204 -52.748 1.00 89.94 692 ALA A N 1
ATOM 5565 C CA . ALA A 1 692 ? 47.945 1.131 -52.061 1.00 89.94 692 ALA A CA 1
ATOM 5566 C C . ALA A 1 692 ? 46.973 0.093 -52.663 1.00 89.94 692 ALA A C 1
ATOM 5568 O O . ALA A 1 692 ? 45.904 -0.124 -52.099 1.00 89.94 692 ALA A O 1
ATOM 5569 N N . SER A 1 693 ? 47.346 -0.589 -53.756 1.00 88.06 693 SER A N 1
ATOM 5570 C CA . SER A 1 693 ? 46.495 -1.543 -54.489 1.00 88.06 693 SER A CA 1
ATOM 5571 C C . SER A 1 693 ? 45.218 -0.916 -55.073 1.00 88.06 693 SER A C 1
ATOM 5573 O O . SER A 1 693 ? 44.157 -1.538 -55.063 1.00 88.06 693 SER A O 1
ATOM 5575 N N . HIS A 1 694 ? 45.331 0.309 -55.598 1.00 92.06 694 HIS A N 1
ATOM 5576 C CA . HIS A 1 694 ? 44.255 1.045 -56.274 1.00 92.06 694 HIS A CA 1
ATOM 5577 C C . HIS A 1 694 ? 43.558 0.207 -57.368 1.00 92.06 694 HIS A C 1
ATOM 5579 O O . HIS A 1 694 ? 44.243 -0.512 -58.107 1.00 92.06 694 HIS A O 1
ATOM 5585 N N . SER A 1 695 ? 42.229 0.319 -57.539 1.00 89.38 695 SER A N 1
ATOM 5586 C CA . SER A 1 695 ? 41.477 -0.545 -58.474 1.00 89.38 695 SER A CA 1
ATOM 5587 C C . SER A 1 695 ? 42.011 -0.515 -59.909 1.00 89.38 695 SER A C 1
ATOM 5589 O O . SER A 1 695 ? 42.122 -1.553 -60.557 1.00 89.38 695 SER A O 1
ATOM 5591 N N . ASP A 1 696 ? 42.421 0.664 -60.369 1.00 91.50 696 ASP A N 1
ATOM 5592 C CA . ASP A 1 696 ? 42.930 0.916 -61.722 1.00 91.50 696 ASP A CA 1
ATOM 5593 C C . ASP A 1 696 ? 44.473 0.909 -61.805 1.00 91.50 696 ASP A C 1
ATOM 5595 O O . ASP A 1 696 ? 45.059 1.551 -62.674 1.00 91.50 696 ASP A O 1
ATOM 5599 N N . SER A 1 697 ? 45.158 0.182 -60.907 1.00 92.38 697 SER A N 1
ATOM 5600 C CA . SER A 1 697 ? 46.637 0.126 -60.844 1.00 92.38 697 SER A CA 1
ATOM 5601 C C . SER A 1 697 ? 47.320 -0.228 -62.176 1.00 92.38 697 SER A C 1
ATOM 5603 O O . SER A 1 697 ? 48.442 0.209 -62.414 1.00 92.38 697 SER A O 1
ATOM 5605 N N . ALA A 1 698 ? 46.665 -1.005 -63.048 1.00 92.12 698 ALA A N 1
ATOM 5606 C CA . ALA A 1 698 ? 47.199 -1.345 -64.369 1.00 92.12 698 ALA A CA 1
ATOM 5607 C C . ALA A 1 698 ? 47.264 -0.121 -65.301 1.00 92.12 698 ALA A C 1
ATOM 5609 O O . ALA A 1 698 ? 48.297 0.122 -65.915 1.00 92.12 698 ALA A O 1
ATOM 5610 N N . THR A 1 699 ? 46.195 0.679 -65.342 1.00 91.94 699 THR A N 1
ATOM 5611 C CA . THR A 1 699 ? 46.117 1.933 -66.106 1.00 91.94 699 THR A CA 1
ATOM 5612 C C . THR A 1 699 ? 47.107 2.968 -65.568 1.00 91.94 699 THR A C 1
ATOM 5614 O O . THR A 1 699 ? 47.786 3.646 -66.330 1.00 91.94 699 THR A O 1
ATOM 5617 N N . ILE A 1 700 ? 47.244 3.044 -64.239 1.00 94.50 700 ILE A N 1
ATOM 5618 C CA . ILE A 1 700 ? 48.216 3.924 -63.573 1.00 94.50 700 ILE A CA 1
ATOM 5619 C C . ILE A 1 700 ? 49.653 3.551 -63.962 1.00 94.50 700 ILE A C 1
ATOM 5621 O O . ILE A 1 700 ? 50.465 4.441 -64.205 1.00 94.50 700 ILE A O 1
ATOM 5625 N N . ALA A 1 701 ? 49.970 2.255 -64.044 1.00 93.75 701 ALA A N 1
ATOM 5626 C CA . ALA A 1 701 ? 51.276 1.790 -64.505 1.00 93.75 701 ALA A CA 1
ATOM 5627 C C . ALA A 1 701 ? 51.514 2.112 -65.991 1.00 93.75 701 ALA A C 1
ATOM 5629 O O . ALA A 1 701 ? 52.597 2.570 -66.331 1.00 93.75 701 ALA A O 1
ATOM 5630 N N . GLU A 1 702 ? 50.504 1.957 -66.854 1.00 94.50 702 GLU A N 1
ATOM 5631 C CA . GLU A 1 702 ? 50.584 2.315 -68.280 1.00 94.50 702 GLU A CA 1
ATOM 5632 C C . GLU A 1 702 ? 50.897 3.809 -68.485 1.00 94.50 702 GLU A C 1
ATOM 5634 O O . GLU A 1 702 ? 51.835 4.144 -69.207 1.00 94.50 702 GLU A O 1
ATOM 5639 N N . TRP A 1 703 ? 50.189 4.709 -67.789 1.00 95.75 703 TRP A N 1
ATOM 5640 C CA . TRP A 1 703 ? 50.481 6.151 -67.815 1.00 95.75 703 TRP A CA 1
ATOM 5641 C C . TRP A 1 703 ? 51.869 6.478 -67.267 1.00 95.75 703 TRP A C 1
ATOM 5643 O O . TRP A 1 703 ? 52.579 7.320 -67.813 1.00 95.75 703 TRP A O 1
ATOM 5653 N N . LYS A 1 704 ? 52.273 5.806 -66.184 1.00 95.06 704 LYS A N 1
ATOM 5654 C CA . LYS A 1 704 ? 53.593 5.986 -65.584 1.00 95.06 704 LYS A CA 1
ATOM 5655 C C . LYS A 1 704 ? 54.699 5.584 -66.561 1.00 95.06 704 LYS A C 1
ATOM 5657 O O . LYS A 1 704 ? 55.668 6.323 -66.717 1.00 95.06 704 LYS A O 1
ATOM 5662 N N . ASP A 1 705 ? 54.577 4.428 -67.202 1.00 94.69 705 ASP A N 1
ATOM 5663 C CA . ASP A 1 705 ? 55.586 3.925 -68.131 1.00 94.69 705 ASP A CA 1
ATOM 5664 C C . ASP A 1 705 ? 55.654 4.813 -69.386 1.00 94.69 705 ASP A C 1
ATOM 5666 O O . ASP A 1 705 ? 56.744 5.268 -69.729 1.00 94.69 705 ASP A O 1
ATOM 5670 N N . GLY A 1 706 ? 54.511 5.190 -69.978 1.00 93.69 706 GLY A N 1
ATOM 5671 C CA . GLY A 1 706 ? 54.453 6.109 -71.127 1.00 93.69 706 GLY A CA 1
ATOM 5672 C C . GLY A 1 706 ? 55.074 7.487 -70.852 1.00 93.69 706 GLY A C 1
ATOM 5673 O O . GLY A 1 706 ? 55.899 7.966 -71.633 1.00 93.69 706 GLY A O 1
ATOM 5674 N N . LEU A 1 707 ? 54.778 8.083 -69.692 1.00 94.81 707 LEU A N 1
ATOM 5675 C CA . LEU A 1 707 ? 55.393 9.337 -69.247 1.00 94.81 707 LEU A CA 1
ATOM 5676 C C . LEU A 1 707 ? 56.920 9.216 -69.088 1.00 94.81 707 LEU A C 1
ATOM 5678 O O . LEU A 1 707 ? 57.662 10.147 -69.414 1.00 94.81 707 LEU A O 1
ATOM 5682 N N . ASN A 1 708 ? 57.409 8.084 -68.567 1.00 95.12 708 ASN A N 1
ATOM 5683 C CA . ASN A 1 708 ? 58.846 7.852 -68.424 1.00 95.12 708 ASN A CA 1
ATOM 5684 C C . ASN A 1 708 ? 59.530 7.629 -69.777 1.00 95.12 708 ASN A C 1
ATOM 5686 O O . ASN A 1 708 ? 60.645 8.121 -69.951 1.00 95.12 708 ASN A O 1
ATOM 5690 N N . GLU A 1 709 ? 58.886 6.941 -70.724 1.00 95.00 709 GLU A N 1
ATOM 5691 C CA . GLU A 1 709 ? 59.381 6.791 -72.099 1.00 95.00 709 GLU A CA 1
ATOM 5692 C C . GLU A 1 709 ? 59.519 8.164 -72.778 1.00 95.00 709 GLU A C 1
ATOM 5694 O O . GLU A 1 709 ? 60.626 8.526 -73.177 1.00 95.00 709 GLU A O 1
ATOM 5699 N N . ALA A 1 710 ? 58.468 8.993 -72.772 1.00 92.88 710 ALA A N 1
ATOM 5700 C CA . ALA A 1 710 ? 58.516 10.356 -73.320 1.00 92.88 710 ALA A CA 1
ATOM 5701 C C . ALA A 1 710 ? 59.603 11.233 -72.658 1.00 92.88 710 ALA A C 1
ATOM 5703 O O . ALA A 1 710 ? 60.292 12.018 -73.314 1.00 92.88 710 ALA A O 1
ATOM 5704 N N . TRP A 1 711 ? 59.816 11.082 -71.346 1.00 95.62 711 TRP A N 1
ATOM 5705 C CA . TRP A 1 711 ? 60.897 11.782 -70.649 1.00 95.62 711 TRP A CA 1
ATOM 5706 C C . TRP A 1 711 ? 62.298 11.305 -71.072 1.00 95.62 711 TRP A C 1
ATOM 5708 O O . TRP A 1 711 ? 63.198 12.135 -71.231 1.00 95.62 711 TRP A O 1
ATOM 5718 N N . GLN A 1 712 ? 62.506 9.997 -71.275 1.00 93.88 712 GLN A N 1
ATOM 5719 C CA . GLN A 1 712 ? 63.784 9.475 -71.777 1.00 93.88 712 GLN A CA 1
ATOM 5720 C C . GLN A 1 712 ? 64.050 9.912 -73.224 1.00 93.88 712 GLN A C 1
ATOM 5722 O O . GLN A 1 712 ? 65.171 10.330 -73.519 1.00 93.88 712 GLN A O 1
ATOM 5727 N N . ASP A 1 713 ? 63.036 9.902 -74.091 1.00 93.00 713 ASP A N 1
ATOM 5728 C CA . ASP A 1 713 ? 63.153 10.335 -75.488 1.00 93.00 713 ASP A CA 1
ATOM 5729 C C . ASP A 1 713 ? 63.583 11.812 -75.587 1.00 93.00 713 ASP A C 1
ATOM 5731 O O . ASP A 1 713 ? 64.522 12.151 -76.320 1.00 93.00 713 ASP A O 1
ATOM 5735 N N . LEU A 1 714 ? 62.991 12.699 -74.774 1.00 91.44 714 LEU A N 1
ATOM 5736 C CA . LEU A 1 714 ? 63.423 14.098 -74.660 1.00 91.44 714 LEU A CA 1
ATOM 5737 C C . LEU A 1 714 ? 64.886 14.220 -74.190 1.00 91.44 714 LEU A C 1
ATOM 5739 O O . LEU A 1 714 ? 65.639 15.044 -74.726 1.00 91.44 714 LEU A O 1
ATOM 5743 N N . LEU A 1 715 ? 65.313 13.417 -73.209 1.00 91.75 715 LEU A N 1
ATOM 5744 C CA . LEU A 1 715 ? 66.699 13.415 -72.728 1.00 91.75 715 LEU A CA 1
ATOM 5745 C C . LEU A 1 715 ? 67.682 12.930 -73.806 1.00 91.75 715 LEU A C 1
ATOM 5747 O O . LEU A 1 715 ? 68.695 13.600 -74.027 1.00 91.75 715 LEU A O 1
ATOM 5751 N N . GLU A 1 716 ? 67.385 11.844 -74.529 1.00 89.62 716 GLU A N 1
ATOM 5752 C CA . GLU A 1 716 ? 68.227 11.361 -75.636 1.00 89.62 716 GLU A CA 1
ATOM 5753 C C . GLU A 1 716 ? 68.302 12.393 -76.773 1.00 89.62 716 GLU A C 1
ATOM 5755 O O . GLU A 1 716 ? 69.371 12.615 -77.356 1.00 89.62 716 GLU A O 1
ATOM 5760 N N . LEU A 1 717 ? 67.204 13.094 -77.066 1.00 87.12 717 LEU A N 1
ATOM 5761 C CA . LEU A 1 717 ? 67.165 14.149 -78.078 1.00 87.12 717 LEU A CA 1
ATOM 5762 C C . LEU A 1 717 ? 68.034 15.353 -77.665 1.00 87.12 717 LEU A C 1
ATOM 5764 O O . LEU A 1 717 ? 68.833 15.858 -78.470 1.00 87.12 717 LEU A O 1
ATOM 5768 N N . ILE A 1 718 ? 67.948 15.784 -76.400 1.00 86.19 718 ILE A N 1
ATOM 5769 C CA . ILE A 1 718 ? 68.816 16.824 -75.826 1.00 86.19 718 ILE A CA 1
ATOM 5770 C C . ILE A 1 718 ? 70.285 16.378 -75.846 1.00 86.19 718 ILE A C 1
ATOM 5772 O O . ILE A 1 718 ? 71.151 17.168 -76.250 1.00 86.19 718 ILE A O 1
ATOM 5776 N N . GLU A 1 719 ? 70.595 15.134 -75.467 1.00 86.31 719 GLU A N 1
ATOM 5777 C CA . GLU A 1 719 ? 71.966 14.619 -75.474 1.00 86.31 719 GLU A CA 1
ATOM 5778 C C . GLU A 1 719 ? 72.515 14.544 -76.903 1.00 86.31 719 GLU A C 1
ATOM 5780 O O . GLU A 1 719 ? 73.585 15.087 -77.185 1.00 86.31 719 GLU A O 1
ATOM 5785 N N . THR A 1 720 ? 71.762 13.974 -77.842 1.00 83.19 720 THR A N 1
ATOM 5786 C CA . THR A 1 720 ? 72.144 13.855 -79.254 1.00 83.19 720 THR A CA 1
ATOM 5787 C C . THR A 1 720 ? 72.442 15.226 -79.858 1.00 83.19 720 THR A C 1
ATOM 5789 O O . THR A 1 720 ? 73.499 15.433 -80.468 1.00 83.19 720 THR A O 1
ATOM 5792 N N . ARG A 1 721 ? 71.578 16.224 -79.621 1.00 77.69 721 ARG A N 1
ATOM 5793 C CA . ARG A 1 721 ? 71.807 17.610 -80.070 1.00 77.69 721 ARG A CA 1
ATOM 5794 C C . ARG A 1 721 ? 73.018 18.254 -79.389 1.00 77.69 721 ARG A C 1
ATOM 5796 O O . ARG A 1 721 ? 73.749 19.016 -80.033 1.00 77.69 721 ARG A O 1
ATOM 5803 N N . THR A 1 722 ? 73.276 17.915 -78.127 1.00 77.69 722 THR A N 1
ATOM 5804 C CA . THR A 1 722 ? 74.473 18.324 -77.378 1.00 77.69 722 THR A CA 1
ATOM 5805 C C . THR A 1 722 ? 75.744 17.704 -77.974 1.00 77.69 722 THR A C 1
ATOM 5807 O O . THR A 1 722 ? 76.714 18.418 -78.240 1.00 77.69 722 THR A O 1
ATOM 5810 N N . GLN A 1 723 ? 75.749 16.408 -78.288 1.00 73.38 723 GLN A N 1
ATOM 5811 C CA . GLN A 1 723 ? 76.886 15.723 -78.906 1.00 73.38 723 GLN A CA 1
ATOM 5812 C C . GLN A 1 723 ? 77.172 16.206 -80.337 1.00 73.38 723 GLN A C 1
ATOM 5814 O O . GLN A 1 723 ? 78.335 16.362 -80.719 1.00 73.38 723 GLN A O 1
ATOM 5819 N N . VAL A 1 724 ? 76.139 16.468 -81.143 1.00 68.44 724 VAL A N 1
ATOM 5820 C CA . VAL A 1 724 ? 76.302 16.995 -82.510 1.00 68.44 724 VAL A CA 1
ATOM 5821 C C . VAL A 1 724 ? 76.916 18.400 -82.480 1.00 68.44 724 VAL A C 1
ATOM 5823 O O . VAL A 1 724 ? 77.860 18.678 -83.225 1.00 68.44 724 VAL A O 1
ATOM 5826 N N . ARG A 1 725 ? 76.460 19.280 -81.576 1.00 56.75 725 ARG A N 1
ATOM 5827 C CA . ARG A 1 725 ? 77.017 20.639 -81.441 1.00 56.75 725 ARG A CA 1
ATOM 5828 C C . ARG A 1 725 ? 78.374 20.699 -80.739 1.00 56.75 725 ARG A C 1
ATOM 5830 O O . ARG A 1 725 ? 79.144 21.603 -81.051 1.00 56.75 725 ARG A O 1
ATOM 5837 N N . SER A 1 726 ? 78.727 19.743 -79.877 1.00 58.94 726 SER A N 1
ATOM 5838 C CA . SER A 1 726 ? 80.077 19.674 -79.291 1.00 58.94 726 SER A CA 1
ATOM 5839 C C . SER A 1 726 ? 81.143 19.215 -80.297 1.00 58.94 726 SER A C 1
ATOM 5841 O O . SER A 1 726 ? 82.292 19.645 -80.205 1.00 58.94 726 SER A O 1
ATOM 5843 N N . LYS A 1 727 ? 80.761 18.415 -81.305 1.00 57.06 727 LYS A N 1
ATOM 5844 C CA . LYS A 1 727 ? 81.625 17.989 -82.425 1.00 57.06 727 LYS A CA 1
ATOM 5845 C C . LYS A 1 727 ? 81.753 19.045 -83.538 1.00 57.06 727 LYS A C 1
ATOM 5847 O O . LYS A 1 727 ? 82.746 19.045 -84.264 1.00 57.06 727 LYS A O 1
ATOM 5852 N N . ALA A 1 728 ? 80.801 19.973 -83.658 1.00 52.53 728 ALA A N 1
ATOM 5853 C CA . ALA A 1 728 ? 80.819 21.051 -84.654 1.00 52.53 728 ALA A CA 1
ATOM 5854 C C . ALA A 1 728 ? 82.066 21.978 -84.613 1.00 52.53 728 ALA A C 1
ATOM 5856 O O . ALA A 1 728 ? 82.648 22.208 -85.678 1.00 52.53 728 ALA A O 1
ATOM 5857 N N . PRO A 1 729 ? 82.549 22.488 -83.455 1.00 50.28 729 PRO A N 1
ATOM 5858 C CA . PRO A 1 729 ? 83.797 23.258 -83.413 1.00 50.28 729 PRO A CA 1
ATOM 5859 C C . PRO A 1 729 ? 85.024 22.411 -83.786 1.00 50.28 729 PRO A C 1
ATOM 5861 O O . PRO A 1 729 ? 85.941 22.920 -84.426 1.00 50.28 729 PRO A O 1
ATOM 5864 N N . SER A 1 730 ? 85.026 21.114 -83.461 1.00 45.59 730 SER A N 1
ATOM 5865 C CA . SER A 1 730 ? 86.091 20.169 -83.829 1.00 45.59 730 SER A CA 1
ATOM 5866 C C . SER A 1 730 ? 86.175 19.963 -85.345 1.00 45.59 730 SER A C 1
ATOM 5868 O O . SER A 1 730 ? 87.265 19.957 -85.913 1.00 45.59 730 SER A O 1
ATOM 5870 N N . LEU A 1 731 ? 85.022 19.849 -86.013 1.00 43.56 731 LEU A N 1
ATOM 5871 C CA . LEU A 1 731 ? 84.931 19.722 -87.470 1.00 43.56 731 LEU A CA 1
ATOM 5872 C C . LEU A 1 731 ? 85.412 20.991 -88.190 1.00 43.56 731 LEU A C 1
ATOM 5874 O O . LEU A 1 731 ? 86.145 20.885 -89.169 1.00 43.56 731 LEU A O 1
ATOM 5878 N N . LEU A 1 732 ? 85.093 22.181 -87.665 1.00 43.78 732 LEU A N 1
ATOM 5879 C CA . LEU A 1 732 ? 85.586 23.455 -88.210 1.00 43.78 732 LEU A CA 1
ATOM 5880 C C . LEU A 1 732 ? 87.115 23.608 -88.116 1.00 43.78 732 LEU A C 1
ATOM 5882 O O . LEU A 1 732 ? 87.713 24.248 -88.984 1.00 43.78 732 LEU A O 1
ATOM 5886 N N . VAL A 1 733 ? 87.752 23.012 -87.101 1.00 44.72 733 VAL A N 1
ATOM 5887 C CA . VAL A 1 733 ? 89.222 22.933 -86.999 1.00 44.72 733 VAL A CA 1
ATOM 5888 C C . VAL A 1 733 ? 89.788 21.887 -87.967 1.00 44.72 733 VAL A C 1
ATOM 5890 O O . VAL A 1 733 ? 90.808 22.146 -88.601 1.00 44.72 733 VAL A O 1
ATOM 5893 N N . ALA A 1 734 ? 89.113 20.747 -88.149 1.00 41.16 734 ALA A N 1
ATOM 5894 C CA . ALA A 1 734 ? 89.535 19.702 -89.085 1.00 41.16 734 ALA A CA 1
ATOM 5895 C C . ALA A 1 734 ? 89.494 20.150 -90.562 1.00 41.16 734 ALA A C 1
ATOM 5897 O O . ALA A 1 734 ? 90.347 19.742 -91.341 1.00 41.16 734 ALA A O 1
ATOM 5898 N N . THR A 1 735 ? 88.574 21.042 -90.949 1.00 40.00 735 THR A N 1
ATOM 5899 C CA . THR A 1 735 ? 88.538 21.668 -92.291 1.00 40.00 735 THR A CA 1
ATOM 5900 C C . THR A 1 735 ? 89.520 22.838 -92.478 1.00 40.00 735 THR A C 1
ATOM 5902 O O . THR A 1 735 ? 89.356 23.636 -93.402 1.00 40.00 735 THR A O 1
ATOM 5905 N N . ARG A 1 736 ? 90.514 23.000 -91.593 1.00 41.03 736 ARG A N 1
ATOM 5906 C CA . ARG A 1 736 ? 91.499 24.101 -91.640 1.00 41.03 736 ARG A CA 1
ATOM 5907 C C . ARG A 1 736 ? 92.969 23.655 -91.600 1.00 41.03 736 ARG A C 1
ATOM 5909 O O . ARG A 1 736 ? 93.833 24.482 -91.301 1.00 41.03 736 ARG A O 1
ATOM 5916 N N . LEU A 1 737 ? 93.230 22.389 -91.931 1.00 35.28 737 LEU A N 1
ATOM 5917 C CA . LEU A 1 737 ? 94.552 21.826 -92.235 1.00 35.28 737 LEU A CA 1
ATOM 5918 C C . LEU A 1 737 ? 94.647 21.460 -93.722 1.00 35.28 737 LEU A C 1
ATOM 5920 O O . LEU A 1 737 ? 93.639 20.938 -94.246 1.00 35.28 737 LEU A O 1
#